Protein AF-A0A1J5DGA4-F1 (afdb_monomer_lite)

Secondary structure (DSSP, 8-state):
------SSSSEEEE-TTEEEEEETTEEEEEETTT--EEEE-HHHHHHHHHTTS-EEHHHHHHHHTTTS-HHHHHHHHHHHHHTTSEE-TTS-GGGGGGGSEEEE-TT-EEE--SSS--EEEEE-TTTSSEEEEEEPPHHHHHHHHH--SSS-HHHHHHHHHTSTT--SS-HHHHHHHHHHHHHSTTT--EEEESS-GGGGTT-TTTS-HHHH----SEE-HHHHHSSPPPPP--TEEEEEEPPHHHHHHHHHS-SHHHHTSS--GGGTT--HHHHHHHHHHHHSPPPSSEEEEEES-TTSHHHHHHHHHHHHH-HHHHTTEEEEEEESSHHHHHHHHHHTTT-TTEEEEES-GGGHHHH--S-EEEEEEES-GGGS--EEEEEEPP---------------------PPPEEEESTTHHHHHHHHT---TT--SEEEE-HHHHHHHHHHHHHEEEEEEEEEEEEEESSSPPPEEEETTEEEE-EEHHHHHHHHHHTT-EEEEEEHHHHTT--TT-EEEE--HHHHHHHHHHHHHTT----SS--BHHHHHHHHHHTTPPTTSEES-EEEETTT-BBTB-GGGEEEEEEEPPP----

pLDDT: mean 89.4, std 13.35, range [31.81, 98.62]

Radius of gyration: 29.41 Å; chains: 1; bounding box: 66×90×78 Å

Sequence (596 aa):
MTESNAPFDGLLIRSPNIDYFRDGDDFYVYHNLFGYILKMSEDLVEFIEYFKEPRAAMETMEALDGRFSDDMIGEFANVLALQSCLLDPERKEESRMLLMTPVRARWLVVHEPAEGPVTIYTLDHATKSHIRVVELSAWDSQLWRWIDGETKVEDLIEKMRGVEGSPTSGVEDLVLVSLSRLIHCDMQVLKLSTKPASTFKHRRHGTPPYLISSMPYEKITASIRGAATPSVSFAGMQLVPIDDELLARDGAENRFGTLFSKPHSALGGETYGGALLNWIDAKQALPQPLRILEVGGGPGDMANAFLNKLKESRPELYAQTTYTLFASSELDGDWQKAKLSGHPCASFMVGDPMKLRAVLEGEFDLVLCNEFAADLDAAMVRKLSPEIEEEDEDEEGGESSTNGKQKGRDTFIGEGDSVHVIFKYALPLEDSPSEFYLNIGAIRLLEQIDKVLSPDGQAVLIEFGEMFHYPVRTVEDGGVSFSLHFGHLAHVAKRLKLTSEFDYLMEALGMQRDTKMLATTRSQYKALRHFFAAQGGVLERRAYTQEEFEGLLTQLGLGDGELQDIAYEPLEDRALGLVTHSMKVLRLSRKEAVEL

Foldseek 3Di:
DDPPPQLDDDWKAFDPQWFWFDDPQWIWIAGLQFLDIDIDHPVLVVLLVVRNDIDGRVRSCVVCPPVDDSNVNSVSQVVCVVVRRMDRPVDDSLVVQQLWAKDFALFWWWFQDPDAWIWIWFQQLAVSFWIKIATDDPLLRVLVVVRPQADGLNRSLVVSCPDPPRDPDCSSVVSSVSSSLCCGLRHNRIGIDSHRPVVQPPPPPRDDPSRHDNDSGGGCRCVSPVDDDDHHDHPRIDIGGHDPVVVVVLQLQPFPQNQQLAQDVLLVRAGPLLLVLVLVCVVPNADPQAEEEEEACRLCSSVLSNLVNCCVVPVNNLVNYAYEYEHQDPVSQVSNCVSCVVRPSYHYHYDDLLCCVVPDDAAGQEYEYGACLQVADKKKKAWDDPPPPPPPPDDDDDDDDDDDPPVPDTDMDMPDCVVVLCVVLVFDCPVPDRMAIDSVRSLSSLVSNLVRHDAFGKYKHKHFADCPDTWDWDQDPPGIGTGDNVVRSCSSLVVSVKHKDKDFSSVSSVGPQQFWWFEHASRSVVRVQVVQVVLVHGDDNHIDTPVRVVVSCVVSVHDDCSTPSTDIGGVCCGGYNDNRRSMMMMMITHHPPPPD

Structure (mmCIF, N/CA/C/O backbone):
data_AF-A0A1J5DGA4-F1
#
_entry.id   AF-A0A1J5DGA4-F1
#
loop_
_atom_site.group_PDB
_atom_site.id
_atom_site.type_symbol
_atom_site.label_atom_id
_atom_site.label_alt_id
_atom_site.label_comp_id
_atom_site.label_asym_id
_atom_site.label_entity_id
_atom_site.label_seq_id
_atom_site.pdbx_PDB_ins_code
_atom_site.Cartn_x
_atom_site.Cartn_y
_atom_site.Cartn_z
_atom_site.occupancy
_atom_site.B_iso_or_equiv
_atom_site.auth_seq_id
_atom_site.auth_comp_id
_atom_site.auth_asym_id
_atom_site.auth_atom_id
_atom_site.pdbx_PDB_model_num
ATOM 1 N N . MET A 1 1 ? 25.662 -47.983 -26.556 1.00 36.69 1 MET A N 1
ATOM 2 C CA . MET A 1 1 ? 26.200 -46.613 -26.506 1.00 36.69 1 MET A CA 1
ATOM 3 C C . MET A 1 1 ? 25.146 -45.736 -27.138 1.00 36.69 1 MET A C 1
ATOM 5 O O . MET A 1 1 ? 25.110 -45.594 -28.350 1.00 36.69 1 MET A O 1
ATOM 9 N N . THR A 1 2 ? 24.178 -45.361 -26.315 1.00 34.84 2 THR A N 1
ATOM 10 C CA . THR A 1 2 ? 23.088 -44.443 -26.636 1.00 34.84 2 THR A CA 1
ATOM 11 C C . THR A 1 2 ? 23.675 -43.048 -26.807 1.00 34.84 2 THR A C 1
ATOM 13 O O . THR A 1 2 ? 24.580 -42.683 -26.057 1.00 34.84 2 THR A O 1
ATOM 16 N N . GLU A 1 3 ? 23.217 -42.316 -27.822 1.00 39.75 3 GLU A N 1
ATOM 17 C CA . GLU A 1 3 ? 23.523 -40.896 -27.995 1.00 39.75 3 GLU A CA 1
ATOM 18 C C . GLU A 1 3 ? 23.261 -40.173 -26.669 1.00 39.75 3 GLU A C 1
ATOM 20 O O . GLU A 1 3 ? 22.200 -40.326 -26.065 1.00 39.75 3 GLU A O 1
ATOM 25 N N . SER A 1 4 ? 24.284 -39.475 -26.179 1.00 45.91 4 SER A N 1
ATOM 26 C CA . SER A 1 4 ? 24.181 -38.583 -25.031 1.00 45.91 4 SER A CA 1
ATOM 27 C C . SER A 1 4 ? 23.163 -37.499 -25.382 1.00 45.91 4 SER A C 1
ATOM 29 O O . SER A 1 4 ? 23.424 -36.691 -26.274 1.00 45.91 4 SER A O 1
ATOM 31 N N . ASN A 1 5 ? 21.996 -37.502 -24.732 1.00 58.00 5 ASN A N 1
ATOM 32 C CA . ASN A 1 5 ? 21.083 -36.364 -24.778 1.00 58.00 5 ASN A CA 1
ATOM 33 C C . ASN A 1 5 ? 21.714 -35.259 -23.934 1.00 58.00 5 ASN A C 1
ATOM 35 O O . ASN A 1 5 ? 21.484 -35.184 -22.730 1.00 58.00 5 ASN A O 1
ATOM 39 N N . ALA A 1 6 ? 22.554 -34.439 -24.561 1.00 64.56 6 ALA A N 1
ATOM 40 C CA . ALA A 1 6 ? 23.059 -33.241 -23.920 1.00 64.56 6 ALA A CA 1
ATOM 41 C C . ALA A 1 6 ? 21.862 -32.380 -23.456 1.00 64.56 6 ALA A C 1
ATOM 43 O O . ALA A 1 6 ? 20.916 -32.200 -24.227 1.00 64.56 6 ALA A O 1
ATOM 44 N N . PRO A 1 7 ? 21.876 -31.845 -22.223 1.00 77.06 7 PRO A N 1
ATOM 45 C CA . PRO A 1 7 ? 20.749 -31.095 -21.662 1.00 77.06 7 PRO A CA 1
ATOM 46 C C . PRO A 1 7 ? 20.402 -29.810 -22.435 1.00 77.06 7 PRO A C 1
ATOM 48 O O . PRO A 1 7 ? 19.300 -29.278 -22.287 1.00 77.06 7 PRO A O 1
ATOM 51 N N . PHE A 1 8 ? 21.333 -29.308 -23.252 1.00 82.94 8 PHE A N 1
ATOM 52 C CA . PHE A 1 8 ? 21.149 -28.199 -24.185 1.00 82.94 8 PHE A CA 1
ATOM 53 C C . PHE A 1 8 ? 22.201 -28.250 -25.306 1.00 82.94 8 PHE A C 1
ATOM 55 O O . PHE A 1 8 ? 23.287 -28.807 -25.131 1.00 82.94 8 PHE A O 1
ATOM 62 N N . ASP A 1 9 ? 21.888 -27.640 -26.451 1.00 83.12 9 ASP A N 1
ATOM 63 C CA . ASP A 1 9 ? 22.776 -27.591 -27.616 1.00 83.12 9 ASP A CA 1
ATOM 64 C C . ASP A 1 9 ? 23.679 -26.346 -27.600 1.00 83.12 9 ASP A C 1
ATOM 66 O O . ASP A 1 9 ? 23.226 -25.232 -27.335 1.00 83.12 9 ASP A O 1
ATOM 70 N N . GLY A 1 10 ? 24.951 -26.519 -27.973 1.00 89.75 10 GLY A N 1
ATOM 71 C CA . GLY A 1 10 ? 25.898 -25.418 -28.179 1.00 89.75 10 GLY A CA 1
ATOM 72 C C . GLY A 1 10 ? 26.575 -24.897 -26.906 1.00 89.75 10 GLY A C 1
ATOM 73 O O . GLY A 1 10 ? 26.762 -25.628 -25.932 1.00 89.75 10 GLY A O 1
ATOM 74 N N . LEU A 1 11 ? 27.014 -23.635 -26.960 1.00 95.31 11 LEU A N 1
ATOM 75 C CA . LEU A 1 11 ? 27.601 -22.916 -25.829 1.00 95.31 11 LEU A CA 1
ATOM 76 C C . LEU A 1 11 ? 26.577 -21.949 -25.244 1.00 95.31 11 LEU A C 1
ATOM 78 O O . LEU A 1 11 ? 25.858 -21.288 -25.990 1.00 95.31 11 LEU A O 1
ATOM 82 N N . LEU A 1 12 ? 26.574 -21.814 -23.922 1.00 96.50 12 LEU A N 1
ATOM 83 C CA . LEU A 1 12 ? 25.820 -20.784 -23.217 1.00 96.50 12 LEU A CA 1
ATOM 84 C C . LEU A 1 12 ? 26.763 -19.859 -22.452 1.00 96.50 12 LEU A C 1
ATOM 86 O O . LEU A 1 12 ? 27.784 -20.298 -21.932 1.00 96.50 12 LEU A O 1
ATOM 90 N N . ILE A 1 13 ? 26.406 -18.582 -22.365 1.00 97.50 13 ILE A N 1
ATOM 91 C CA . ILE A 1 13 ? 27.078 -17.568 -21.547 1.00 97.50 13 ILE A CA 1
ATOM 92 C C . ILE A 1 13 ? 26.037 -16.764 -20.765 1.00 97.50 13 ILE A C 1
ATOM 94 O O . ILE A 1 13 ? 24.934 -16.512 -21.246 1.00 97.50 13 ILE A O 1
ATOM 98 N N . ARG A 1 14 ? 26.376 -16.339 -19.553 1.00 96.50 14 ARG A N 1
ATOM 99 C CA . ARG A 1 14 ? 25.560 -15.447 -18.733 1.00 96.50 14 ARG A CA 1
ATOM 100 C C . ARG A 1 14 ? 25.375 -14.106 -19.436 1.00 96.50 14 ARG A C 1
ATOM 102 O O . ARG A 1 14 ? 26.349 -13.486 -19.862 1.00 96.50 14 ARG A O 1
ATOM 109 N N . SER A 1 15 ? 24.140 -13.609 -19.461 1.00 96.00 15 SER A N 1
ATOM 110 C CA . SER A 1 15 ? 23.861 -12.256 -19.945 1.00 96.00 15 SER A CA 1
ATOM 111 C C . SER A 1 15 ? 24.625 -11.206 -19.124 1.00 96.00 15 SER A C 1
ATOM 113 O O . SER A 1 15 ? 24.574 -11.227 -17.885 1.00 96.00 15 SER A O 1
ATOM 115 N N . PRO A 1 16 ? 25.322 -10.251 -19.770 1.00 93.44 16 PRO A N 1
ATOM 116 C CA . PRO A 1 16 ? 25.970 -9.147 -19.069 1.00 93.44 16 PRO A CA 1
ATOM 117 C C . PRO A 1 16 ? 24.950 -8.149 -18.497 1.00 93.44 16 PRO A C 1
ATOM 119 O O . PRO A 1 16 ? 25.310 -7.344 -17.641 1.00 93.44 16 PRO A O 1
ATOM 122 N N . ASN A 1 17 ? 23.688 -8.226 -18.926 1.00 95.06 17 ASN A N 1
ATOM 123 C CA . ASN A 1 17 ? 22.627 -7.273 -18.621 1.00 95.06 17 ASN A CA 1
ATOM 124 C C . ASN A 1 17 ? 21.736 -7.696 -17.447 1.00 95.06 17 ASN A C 1
ATOM 126 O O . ASN A 1 17 ? 20.624 -7.187 -17.319 1.00 95.06 17 ASN A O 1
ATOM 130 N N . ILE A 1 18 ? 22.191 -8.606 -16.586 1.00 95.50 18 ILE A N 1
ATOM 131 C CA . ILE A 1 18 ? 21.435 -9.008 -15.395 1.00 95.50 18 ILE A CA 1
ATOM 132 C C . ILE A 1 18 ? 22.083 -8.490 -14.112 1.00 95.50 18 ILE A C 1
ATOM 134 O O . ILE A 1 18 ? 23.308 -8.507 -13.980 1.00 95.50 18 ILE A O 1
ATOM 138 N N . ASP A 1 19 ? 21.263 -8.090 -13.149 1.00 95.81 19 ASP A N 1
ATOM 139 C CA . ASP A 1 19 ? 21.658 -7.678 -11.803 1.00 95.81 19 ASP A CA 1
ATOM 140 C C . ASP A 1 19 ? 20.971 -8.563 -10.755 1.00 95.81 19 ASP A C 1
ATOM 142 O O . ASP A 1 19 ? 19.850 -9.028 -10.958 1.00 95.81 19 ASP A O 1
ATOM 146 N N . TYR A 1 20 ? 21.638 -8.767 -9.622 1.00 95.88 20 TYR A N 1
ATOM 147 C CA . TYR A 1 20 ? 21.142 -9.549 -8.490 1.00 95.88 20 TYR A CA 1
ATOM 148 C C . TYR A 1 20 ? 20.689 -8.683 -7.328 1.00 95.88 20 TYR A C 1
ATOM 150 O O . TYR A 1 20 ? 21.340 -7.684 -6.987 1.00 95.88 20 TYR A O 1
ATOM 158 N N . PHE A 1 21 ? 19.620 -9.143 -6.686 1.00 94.50 21 PHE A N 1
ATOM 159 C CA . PHE A 1 21 ? 18.972 -8.502 -5.556 1.00 94.50 21 PHE A CA 1
ATOM 160 C C . PHE A 1 21 ? 18.593 -9.519 -4.480 1.00 94.50 21 PHE A C 1
ATOM 162 O O . PHE A 1 21 ? 18.484 -10.712 -4.766 1.00 94.50 21 PHE A O 1
ATOM 169 N N . ARG A 1 22 ? 18.378 -9.038 -3.253 1.00 91.69 22 ARG A N 1
ATOM 170 C CA . ARG A 1 22 ? 18.006 -9.856 -2.096 1.00 91.69 22 ARG A CA 1
ATOM 171 C C . ARG A 1 22 ? 16.872 -9.230 -1.291 1.00 91.69 22 ARG A C 1
ATOM 173 O O . ARG A 1 22 ? 16.877 -8.020 -1.055 1.00 91.69 22 ARG A O 1
ATOM 180 N N . ASP A 1 23 ? 15.947 -10.073 -0.843 1.00 86.81 23 ASP A N 1
ATOM 181 C CA . ASP A 1 23 ? 14.895 -9.739 0.122 1.00 86.81 23 ASP A CA 1
ATOM 182 C C . ASP A 1 23 ? 14.773 -10.866 1.156 1.00 86.81 23 ASP A C 1
ATOM 184 O O . ASP A 1 23 ? 14.297 -11.957 0.846 1.00 86.81 23 ASP A O 1
ATOM 188 N N . GLY A 1 24 ? 15.262 -10.631 2.376 1.00 84.44 24 GLY A N 1
ATOM 189 C CA . GLY A 1 24 ? 15.427 -11.700 3.364 1.00 84.44 24 GLY A CA 1
ATOM 190 C C . GLY A 1 24 ? 16.350 -12.807 2.841 1.00 84.44 24 GLY A C 1
ATOM 191 O O . GLY A 1 24 ? 17.480 -12.523 2.440 1.00 84.44 24 GLY A O 1
ATOM 192 N N . ASP A 1 25 ? 15.845 -14.040 2.827 1.00 82.62 25 ASP A N 1
ATOM 193 C CA . ASP A 1 25 ? 16.558 -15.229 2.335 1.00 82.62 25 ASP A CA 1
ATOM 194 C C . ASP A 1 25 ? 16.325 -15.492 0.833 1.00 82.62 25 ASP A C 1
ATOM 196 O O . ASP A 1 25 ? 16.905 -16.411 0.256 1.00 82.62 25 ASP A O 1
ATOM 200 N N . ASP A 1 26 ? 15.477 -14.691 0.180 1.00 88.50 26 ASP A N 1
ATOM 201 C CA . ASP A 1 26 ? 15.159 -14.847 -1.235 1.00 88.50 26 ASP A CA 1
ATOM 202 C C . ASP A 1 26 ? 16.122 -14.051 -2.126 1.00 88.50 26 ASP A C 1
ATOM 204 O O . ASP A 1 26 ? 16.415 -12.874 -1.875 1.00 88.50 26 ASP A O 1
ATOM 208 N N . PHE A 1 27 ? 16.537 -14.666 -3.235 1.00 94.69 27 PHE A N 1
ATOM 209 C CA . PHE A 1 27 ? 17.352 -14.031 -4.265 1.00 94.69 27 PHE A CA 1
ATOM 210 C C . PHE A 1 27 ? 16.514 -13.704 -5.497 1.00 94.69 27 PHE A C 1
ATOM 212 O O . PHE A 1 27 ? 15.590 -14.429 -5.875 1.00 94.69 27 PHE A O 1
ATOM 219 N N . TYR A 1 28 ? 16.861 -12.601 -6.153 1.00 95.44 28 TYR A N 1
ATOM 220 C CA . TYR A 1 28 ? 16.183 -12.141 -7.355 1.00 95.44 28 TYR A CA 1
ATOM 221 C C . TYR A 1 28 ? 17.182 -11.759 -8.437 1.00 95.44 28 TYR A C 1
ATOM 223 O O . TYR A 1 28 ? 18.214 -11.145 -8.163 1.00 95.44 28 TYR A O 1
ATOM 231 N N . VAL A 1 29 ? 16.828 -12.061 -9.683 1.00 95.69 29 VAL A N 1
ATOM 232 C CA . VAL A 1 29 ? 17.508 -11.558 -10.878 1.00 95.69 29 VAL A CA 1
ATOM 233 C C . VAL A 1 29 ? 16.618 -10.545 -11.577 1.00 95.69 29 VAL A C 1
ATOM 235 O O . VAL A 1 29 ? 15.446 -10.822 -11.843 1.00 95.69 29 VAL A O 1
ATOM 238 N N . TYR A 1 30 ? 17.200 -9.396 -11.913 1.00 95.94 30 TYR A N 1
ATOM 239 C CA . TYR A 1 30 ? 16.606 -8.396 -12.789 1.00 95.94 30 TYR A CA 1
ATOM 240 C C . TYR A 1 30 ? 17.324 -8.352 -14.123 1.00 95.94 30 TYR A C 1
ATOM 242 O O . TYR A 1 30 ? 18.551 -8.290 -14.158 1.00 95.94 30 TYR A O 1
ATOM 250 N N . HIS A 1 31 ? 16.568 -8.301 -15.212 1.00 96.31 31 HIS A N 1
ATOM 251 C CA . HIS A 1 31 ? 17.134 -8.185 -16.547 1.00 96.31 31 HIS A CA 1
ATOM 252 C C . HIS A 1 31 ? 17.017 -6.757 -17.103 1.00 96.31 31 HIS A C 1
ATOM 254 O O . HIS A 1 31 ? 15.933 -6.328 -17.487 1.00 96.31 31 HIS A O 1
ATOM 260 N N . ASN A 1 32 ? 18.130 -6.042 -17.258 1.00 95.25 32 ASN A N 1
ATOM 261 C CA . ASN A 1 32 ? 18.170 -4.616 -17.612 1.00 95.25 32 ASN A CA 1
ATOM 262 C C . ASN A 1 32 ? 17.709 -4.270 -19.039 1.00 95.25 32 ASN A C 1
ATOM 264 O O . ASN A 1 32 ? 17.375 -3.119 -19.297 1.00 95.25 32 ASN A O 1
ATOM 268 N N . LEU A 1 33 ? 17.650 -5.244 -19.956 1.00 95.62 33 LEU A N 1
ATOM 269 C CA . LEU A 1 33 ? 17.066 -5.057 -21.297 1.00 95.62 33 LEU A CA 1
ATOM 270 C C . LEU A 1 33 ? 15.574 -5.401 -21.420 1.00 95.62 33 LEU A C 1
ATOM 272 O O . LEU A 1 33 ? 14.924 -4.910 -22.337 1.00 95.62 33 LEU A O 1
ATOM 276 N N . PHE A 1 34 ? 15.019 -6.236 -20.536 1.00 95.75 34 PHE A N 1
ATOM 277 C CA . PHE A 1 34 ? 13.638 -6.738 -20.672 1.00 95.75 34 PHE A CA 1
ATOM 278 C C . PHE A 1 34 ? 12.738 -6.370 -19.485 1.00 95.75 34 PHE A C 1
ATOM 280 O O . PHE A 1 34 ? 11.514 -6.355 -19.609 1.00 95.75 34 PHE A O 1
ATOM 287 N N . GLY A 1 35 ? 13.321 -6.057 -18.329 1.00 95.12 35 GLY A N 1
ATOM 288 C CA . GLY A 1 35 ? 12.609 -5.776 -17.085 1.00 95.12 35 GLY A CA 1
ATOM 289 C C . GLY A 1 35 ? 12.058 -7.024 -16.391 1.00 95.12 35 GLY A C 1
ATOM 290 O O . GLY A 1 35 ? 11.171 -6.908 -15.537 1.00 95.12 35 GLY A O 1
ATOM 291 N N . TYR A 1 36 ? 12.543 -8.213 -16.770 1.00 95.12 36 TYR A N 1
ATOM 292 C CA . TYR A 1 36 ? 12.196 -9.473 -16.115 1.00 95.12 36 TYR A CA 1
ATOM 293 C C . TYR A 1 36 ? 12.676 -9.479 -14.670 1.00 95.12 36 TYR A C 1
ATOM 295 O O . TYR A 1 36 ? 13.758 -8.981 -14.372 1.00 95.12 36 TYR A O 1
ATOM 303 N N . ILE A 1 37 ? 11.853 -10.064 -13.801 1.00 94.12 37 ILE A N 1
ATOM 304 C CA . ILE A 1 37 ? 12.154 -10.304 -12.393 1.00 94.12 37 ILE A CA 1
ATOM 305 C C . ILE A 1 37 ? 11.944 -11.790 -12.153 1.00 94.12 37 ILE A C 1
ATOM 307 O O . ILE A 1 37 ? 10.843 -12.299 -12.372 1.00 94.12 37 ILE A O 1
ATOM 311 N N . LEU A 1 38 ? 12.993 -12.469 -11.708 1.00 93.50 38 LEU A N 1
ATOM 312 C CA . LEU A 1 38 ? 12.967 -13.895 -11.413 1.00 93.50 38 LEU A CA 1
ATOM 313 C C . LEU A 1 38 ? 13.369 -14.092 -9.959 1.00 93.50 38 LEU A C 1
ATOM 315 O O . LEU A 1 38 ? 14.481 -13.731 -9.589 1.00 93.50 38 LEU A O 1
ATOM 319 N N . LYS A 1 39 ? 12.471 -14.661 -9.154 1.00 93.06 39 LYS A N 1
ATOM 320 C CA . LYS A 1 39 ? 12.792 -15.149 -7.811 1.00 93.06 39 LYS A CA 1
ATOM 321 C C . LYS A 1 39 ? 13.486 -16.507 -7.934 1.00 93.06 39 LYS A C 1
ATOM 323 O O . LYS A 1 39 ? 13.011 -17.353 -8.691 1.00 93.06 39 LYS A O 1
ATOM 328 N N . MET A 1 40 ? 14.574 -16.716 -7.204 1.00 92.62 40 MET A N 1
ATOM 329 C CA . MET A 1 40 ? 15.353 -17.955 -7.227 1.00 92.62 40 MET A CA 1
ATOM 330 C C . MET A 1 40 ? 16.094 -18.199 -5.906 1.00 92.62 40 MET A C 1
ATOM 332 O O . MET A 1 40 ? 16.137 -17.326 -5.041 1.00 92.62 40 MET A O 1
ATOM 336 N N . SER A 1 41 ? 16.652 -19.400 -5.750 1.00 91.69 41 SER A N 1
ATOM 337 C CA . SER A 1 41 ? 17.542 -19.752 -4.641 1.00 91.69 41 SER A CA 1
ATOM 338 C C . SER A 1 41 ? 18.974 -19.269 -4.890 1.00 91.69 41 SER A C 1
ATOM 340 O O . SER A 1 41 ? 19.356 -18.974 -6.025 1.00 91.69 41 SER A O 1
ATOM 342 N N . GLU A 1 42 ? 19.785 -19.239 -3.832 1.00 93.31 42 GLU A N 1
ATOM 343 C CA . GLU A 1 42 ? 21.219 -18.933 -3.917 1.00 93.31 42 GLU A CA 1
ATOM 344 C C . GLU A 1 42 ? 21.962 -19.899 -4.856 1.00 93.31 42 GLU A C 1
ATOM 346 O O . GLU A 1 42 ? 22.724 -19.460 -5.714 1.00 93.31 42 GLU A O 1
ATOM 351 N N . ASP A 1 43 ? 21.660 -21.201 -4.799 1.00 92.50 43 ASP A N 1
ATOM 352 C CA . ASP A 1 43 ? 22.283 -22.193 -5.687 1.00 92.50 43 ASP A CA 1
ATOM 353 C C . ASP A 1 43 ? 22.021 -21.908 -7.180 1.00 92.50 43 ASP A C 1
ATOM 355 O O . ASP A 1 43 ? 22.870 -22.180 -8.030 1.00 92.50 43 ASP A O 1
ATOM 359 N N . LEU A 1 44 ? 20.868 -21.319 -7.526 1.00 94.25 44 LEU A N 1
ATOM 360 C CA . LEU A 1 44 ? 20.575 -20.899 -8.901 1.00 94.25 44 LEU A CA 1
ATOM 361 C C . LEU A 1 44 ? 21.332 -19.628 -9.305 1.00 94.25 44 LEU A C 1
ATOM 363 O O . LEU A 1 44 ? 21.682 -19.474 -10.475 1.00 94.25 44 LEU A O 1
ATOM 367 N N . VAL A 1 45 ? 21.633 -18.736 -8.358 1.00 95.25 45 VAL A N 1
ATOM 368 C CA . VAL A 1 45 ? 22.540 -17.604 -8.601 1.00 95.25 45 VAL A CA 1
ATOM 369 C C . VAL A 1 45 ? 23.941 -18.121 -8.928 1.00 95.25 45 VAL A C 1
ATOM 371 O O . VAL A 1 45 ? 24.543 -17.685 -9.911 1.00 95.25 45 VAL A O 1
ATOM 374 N N . GLU A 1 46 ? 24.440 -19.093 -8.162 1.00 93.94 46 GLU A N 1
ATOM 375 C CA . GLU A 1 46 ? 25.728 -19.735 -8.440 1.00 93.94 46 GLU A CA 1
ATOM 376 C C . GLU A 1 46 ? 25.733 -20.463 -9.790 1.00 93.94 46 GLU A C 1
ATOM 378 O O . GLU A 1 46 ? 26.698 -20.342 -10.549 1.00 93.94 46 GLU A O 1
ATOM 383 N N . PHE A 1 47 ? 24.637 -21.156 -10.124 1.00 95.75 47 PHE A N 1
ATOM 384 C CA . PHE A 1 47 ? 24.454 -21.794 -11.428 1.00 95.75 47 PHE A CA 1
ATOM 385 C C . PHE A 1 47 ? 24.594 -20.780 -12.569 1.00 95.75 47 PHE A C 1
ATOM 387 O O . PHE A 1 47 ? 25.330 -21.027 -13.518 1.00 95.75 47 PHE A O 1
ATOM 394 N N . ILE A 1 48 ? 23.945 -19.613 -12.481 1.00 96.75 48 ILE A N 1
ATOM 395 C CA . ILE A 1 48 ? 24.051 -18.564 -13.506 1.00 96.75 48 ILE A CA 1
ATOM 396 C C . ILE A 1 48 ? 25.486 -18.017 -13.598 1.00 96.75 48 ILE A C 1
ATOM 398 O O . ILE A 1 48 ? 26.003 -17.822 -14.701 1.00 96.75 48 ILE A O 1
ATOM 402 N N . GLU A 1 49 ? 26.157 -17.771 -12.469 1.00 95.94 49 GLU A N 1
ATOM 403 C CA . GLU A 1 49 ? 27.530 -17.242 -12.461 1.00 95.94 49 GLU A CA 1
ATOM 404 C C . GLU A 1 49 ? 28.587 -18.250 -12.939 1.00 95.94 49 GLU A C 1
ATOM 406 O O . GLU A 1 49 ? 29.650 -17.837 -13.415 1.00 95.94 49 GLU A O 1
ATOM 411 N N . TYR A 1 50 ? 28.297 -19.555 -12.922 1.00 95.88 50 TYR A N 1
ATOM 412 C CA . TYR A 1 50 ? 29.144 -20.563 -13.571 1.00 95.88 50 TYR A CA 1
ATOM 413 C C . TYR A 1 50 ? 29.318 -20.290 -15.080 1.00 95.88 50 TYR A C 1
ATOM 415 O O . TYR A 1 50 ? 30.406 -20.480 -15.635 1.00 95.88 50 TYR A O 1
ATOM 423 N N . PHE A 1 51 ? 28.287 -19.731 -15.724 1.00 96.75 51 PHE A N 1
ATOM 424 C CA . PHE A 1 51 ? 28.295 -19.320 -17.131 1.00 96.75 51 PHE A CA 1
ATOM 425 C C . PHE A 1 51 ? 28.887 -17.919 -17.366 1.00 96.75 51 PHE A C 1
ATOM 427 O O . PHE A 1 51 ? 28.669 -17.328 -18.420 1.00 96.75 51 PHE A O 1
ATOM 434 N N . LYS A 1 52 ? 29.664 -17.342 -16.436 1.00 94.75 52 LYS A N 1
ATOM 435 C CA . LYS A 1 52 ? 30.385 -16.069 -16.686 1.00 94.75 52 LYS A CA 1
ATOM 436 C C . LYS A 1 52 ? 31.311 -16.112 -17.917 1.00 94.75 52 LYS A C 1
ATOM 438 O O . LYS A 1 52 ? 31.665 -15.068 -18.455 1.00 94.75 52 LYS A O 1
ATOM 443 N N . GLU A 1 53 ? 31.695 -17.314 -18.336 1.00 95.31 53 GLU A N 1
ATOM 444 C CA . GLU A 1 53 ? 32.377 -17.632 -19.590 1.00 95.31 53 GLU A CA 1
ATOM 445 C C . GLU A 1 53 ? 31.507 -18.614 -20.392 1.00 95.31 53 GLU A C 1
ATOM 447 O O . GLU A 1 53 ? 30.693 -19.312 -19.784 1.00 95.31 53 GLU A O 1
ATOM 452 N N . PRO A 1 54 ? 31.665 -18.710 -21.726 1.00 96.94 54 PRO A N 1
ATOM 453 C CA . PRO A 1 54 ? 30.952 -19.704 -22.522 1.00 96.94 54 PRO A CA 1
ATOM 454 C C . PRO A 1 54 ? 31.211 -21.139 -22.032 1.00 96.94 54 PRO A C 1
ATOM 456 O O . PRO A 1 54 ? 32.368 -21.544 -21.918 1.00 96.94 54 PRO A O 1
ATOM 459 N N . ARG A 1 55 ? 30.147 -21.911 -21.779 1.00 96.38 55 ARG A N 1
ATOM 460 C CA . ARG A 1 55 ? 30.205 -23.316 -21.330 1.00 96.38 55 ARG A CA 1
ATOM 461 C C . ARG A 1 55 ? 29.352 -24.219 -22.210 1.00 96.38 55 ARG A C 1
ATOM 463 O O . ARG A 1 55 ? 28.287 -23.808 -22.670 1.00 96.38 55 ARG A O 1
ATOM 470 N N . ALA A 1 56 ? 29.813 -25.450 -22.409 1.00 94.50 56 ALA A N 1
ATOM 471 C CA . ALA A 1 56 ? 29.061 -26.502 -23.090 1.00 94.50 56 ALA A CA 1
ATOM 472 C C . ALA A 1 56 ? 28.315 -27.390 -22.084 1.00 94.50 56 ALA A C 1
ATOM 474 O O . ALA A 1 56 ? 28.758 -27.563 -20.952 1.00 94.50 56 ALA A O 1
ATOM 475 N N . ALA A 1 57 ? 27.238 -28.033 -22.532 1.00 89.12 57 ALA A N 1
ATOM 476 C CA . ALA A 1 57 ? 26.391 -28.885 -21.698 1.00 89.12 57 ALA A CA 1
ATOM 477 C C . ALA A 1 57 ? 27.146 -29.974 -20.920 1.00 89.12 57 ALA A C 1
ATOM 479 O O . ALA A 1 57 ? 26.983 -30.082 -19.709 1.00 89.12 57 ALA A O 1
ATOM 480 N N . MET A 1 58 ? 28.018 -30.729 -21.594 1.00 88.38 58 MET A N 1
ATOM 481 C CA . MET A 1 58 ? 28.796 -31.798 -20.954 1.00 88.38 58 MET A CA 1
ATOM 482 C C . MET A 1 58 ? 29.735 -31.266 -19.863 1.00 88.38 58 MET A C 1
ATOM 484 O O . MET A 1 58 ? 29.852 -31.874 -18.806 1.00 88.38 58 MET A O 1
ATOM 488 N N . GLU A 1 59 ? 30.368 -30.112 -20.096 1.00 92.44 59 GLU A N 1
ATOM 489 C CA . GLU A 1 59 ? 31.255 -29.475 -19.115 1.00 92.44 59 GLU A CA 1
ATOM 490 C C . GLU A 1 59 ? 30.472 -29.022 -17.876 1.00 92.44 59 GLU A C 1
ATOM 492 O O . GLU A 1 59 ? 30.916 -29.220 -16.747 1.00 92.44 59 GLU A O 1
ATOM 497 N N . THR A 1 60 ? 29.281 -28.453 -18.084 1.00 91.06 60 THR A N 1
ATOM 498 C CA . THR A 1 60 ? 28.391 -28.039 -16.995 1.00 91.06 60 THR A CA 1
ATOM 499 C C . THR A 1 60 ? 27.942 -29.228 -16.148 1.00 91.06 60 THR A C 1
ATOM 501 O O . THR A 1 60 ? 27.958 -29.123 -14.923 1.00 91.06 60 THR A O 1
ATOM 504 N N . MET A 1 61 ? 27.563 -30.347 -16.774 1.00 89.06 61 MET A N 1
ATOM 505 C CA . MET A 1 61 ? 27.156 -31.563 -16.058 1.00 89.06 61 MET A CA 1
ATOM 506 C C . MET A 1 61 ? 28.290 -32.099 -15.183 1.00 89.06 61 MET A C 1
ATOM 508 O O . MET A 1 61 ? 28.091 -32.336 -13.998 1.00 89.06 61 MET A O 1
ATOM 512 N N . GLU A 1 62 ? 29.499 -32.213 -15.740 1.00 90.44 62 GLU A N 1
ATOM 513 C CA . GLU A 1 62 ? 30.671 -32.687 -14.994 1.00 90.44 62 GLU A CA 1
ATOM 514 C C . GLU A 1 62 ? 31.029 -31.764 -13.819 1.00 90.44 62 GLU A C 1
ATOM 516 O O . GLU A 1 62 ? 31.409 -32.236 -12.749 1.00 90.44 62 GLU A O 1
ATOM 521 N N . ALA A 1 63 ? 30.912 -30.445 -13.993 1.00 89.38 63 ALA A N 1
ATOM 522 C CA . ALA A 1 63 ? 31.286 -29.475 -12.965 1.00 89.38 63 ALA A CA 1
ATOM 523 C C . ALA A 1 63 ? 30.258 -29.327 -11.833 1.00 89.38 63 ALA A C 1
ATOM 525 O O . ALA A 1 63 ? 30.620 -28.887 -10.739 1.00 89.38 63 ALA A O 1
ATOM 526 N N . LEU A 1 64 ? 28.989 -29.644 -12.097 1.00 90.25 64 LEU A N 1
ATOM 527 C CA . LEU A 1 64 ? 27.882 -29.499 -11.146 1.00 90.25 64 LEU A CA 1
ATOM 528 C C . LEU A 1 64 ? 27.351 -30.844 -10.629 1.00 90.25 64 LEU A C 1
ATOM 530 O O . LEU A 1 64 ? 26.335 -30.869 -9.924 1.00 90.25 64 LEU A O 1
ATOM 534 N N . ASP A 1 65 ? 28.056 -31.936 -10.934 1.00 86.56 65 ASP A N 1
ATOM 535 C CA . ASP A 1 65 ? 27.742 -33.278 -10.452 1.00 86.56 65 ASP A CA 1
ATOM 536 C C . ASP A 1 65 ? 27.627 -33.308 -8.918 1.00 86.56 65 ASP A C 1
ATOM 538 O O . ASP A 1 65 ? 28.389 -32.672 -8.182 1.00 86.56 65 ASP A O 1
ATOM 542 N N . GLY A 1 66 ? 26.611 -34.013 -8.427 1.00 84.25 66 GLY A N 1
ATOM 543 C CA . GLY A 1 66 ? 26.272 -34.091 -7.006 1.00 84.25 66 GLY A CA 1
ATOM 544 C C . GLY A 1 66 ? 25.600 -32.847 -6.402 1.00 84.25 66 GLY A C 1
ATOM 545 O O . GLY A 1 66 ? 25.095 -32.949 -5.284 1.00 84.25 66 GLY A O 1
ATOM 546 N N . ARG A 1 67 ? 25.541 -31.700 -7.102 1.00 87.75 67 ARG A N 1
ATOM 547 C CA . ARG A 1 67 ? 24.750 -30.520 -6.675 1.00 87.75 67 ARG A CA 1
ATOM 548 C C . ARG A 1 67 ? 23.364 -30.497 -7.312 1.00 87.75 67 ARG A C 1
ATOM 550 O O . ARG A 1 67 ? 22.385 -30.192 -6.638 1.00 87.75 67 ARG A O 1
ATOM 557 N N . PHE A 1 68 ? 23.282 -30.852 -8.592 1.00 89.25 68 PHE A N 1
ATOM 558 C CA . PHE A 1 68 ? 22.034 -30.976 -9.342 1.00 89.25 68 PHE A CA 1
ATOM 559 C C . PHE A 1 68 ? 22.025 -32.286 -10.134 1.00 89.25 68 PHE A C 1
ATOM 561 O O . PHE A 1 68 ? 23.081 -32.826 -10.449 1.00 89.25 68 PHE A O 1
ATOM 568 N N . SER A 1 69 ? 20.839 -32.802 -10.463 1.00 88.38 69 SER A N 1
ATOM 569 C CA . SER A 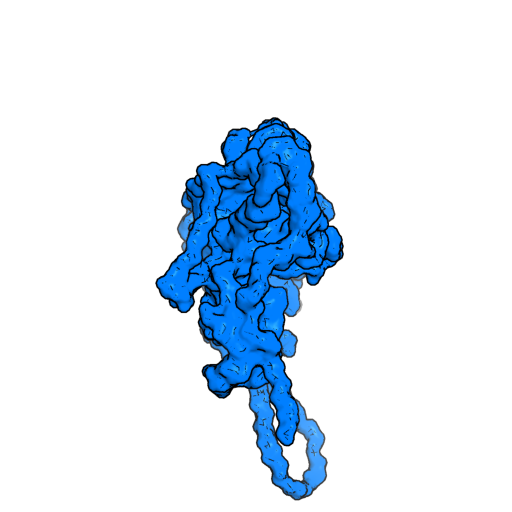1 69 ? 20.711 -33.897 -11.422 1.00 88.38 69 SER A CA 1
ATOM 570 C C . SER A 1 69 ? 20.830 -33.368 -12.850 1.00 88.38 69 SER A C 1
ATOM 572 O O . SER A 1 69 ? 20.510 -32.208 -13.119 1.00 88.38 69 SER A O 1
ATOM 574 N N . ASP A 1 70 ? 21.221 -34.240 -13.774 1.00 85.00 70 ASP A N 1
ATOM 575 C CA . ASP A 1 70 ? 21.336 -33.932 -15.204 1.00 85.00 70 ASP A CA 1
ATOM 576 C C . ASP A 1 70 ? 20.056 -33.304 -15.783 1.00 85.00 70 ASP A C 1
ATOM 578 O O . ASP A 1 70 ? 20.114 -32.298 -16.495 1.00 85.00 70 ASP A O 1
ATOM 582 N N . ASP A 1 71 ? 18.893 -33.847 -15.411 1.00 86.25 71 ASP A N 1
ATOM 583 C CA . ASP A 1 71 ? 17.589 -33.324 -15.829 1.00 86.25 71 ASP A CA 1
ATOM 584 C C . ASP A 1 71 ? 17.360 -31.896 -15.303 1.00 86.25 71 ASP A C 1
ATOM 586 O O . ASP A 1 71 ? 16.945 -31.016 -16.060 1.00 86.25 71 ASP A O 1
ATOM 590 N N . MET A 1 72 ? 17.703 -31.626 -14.034 1.00 89.12 72 MET A N 1
ATOM 591 C CA . MET A 1 72 ? 17.580 -30.285 -13.448 1.00 89.12 72 MET A CA 1
ATOM 592 C C . MET A 1 72 ? 18.491 -29.273 -14.151 1.00 89.12 72 MET A C 1
ATOM 594 O O . MET A 1 72 ? 18.068 -28.148 -14.410 1.00 89.12 72 MET A O 1
ATOM 598 N N . ILE A 1 73 ? 19.717 -29.665 -14.515 1.00 91.44 73 ILE A N 1
ATOM 599 C CA . ILE A 1 73 ? 20.649 -28.798 -15.254 1.00 91.44 73 ILE A CA 1
ATOM 600 C C . ILE A 1 73 ? 20.045 -28.384 -16.602 1.00 91.44 73 ILE A C 1
ATOM 602 O O . ILE A 1 73 ? 20.088 -27.201 -16.956 1.00 91.44 73 ILE A O 1
ATOM 606 N N . GLY A 1 74 ? 19.457 -29.329 -17.342 1.00 89.38 74 GLY A N 1
ATOM 607 C CA . GLY A 1 74 ? 18.792 -29.041 -18.614 1.00 89.38 74 GLY A CA 1
ATOM 608 C C . GLY A 1 74 ? 17.563 -28.157 -18.465 1.00 89.38 74 GLY A C 1
ATOM 609 O O . GLY A 1 74 ? 17.402 -27.191 -19.214 1.00 89.38 74 GLY A O 1
ATOM 610 N N . GLU A 1 75 ? 16.715 -28.424 -17.475 1.00 90.75 75 GLU A N 1
ATOM 611 C CA . GLU A 1 75 ? 15.551 -27.583 -17.195 1.00 90.75 75 GLU A CA 1
ATOM 612 C C . GLU A 1 75 ? 15.955 -26.150 -16.825 1.00 90.75 75 GLU A C 1
ATOM 614 O O . GLU A 1 75 ? 15.429 -25.195 -17.406 1.00 90.75 75 GLU A O 1
ATOM 619 N N . PHE A 1 76 ? 16.934 -25.977 -15.930 1.00 93.50 76 PHE A N 1
ATOM 620 C CA . PHE A 1 76 ? 17.430 -24.656 -15.545 1.00 93.50 76 PHE A CA 1
ATOM 621 C C . PHE A 1 76 ? 18.039 -23.911 -16.726 1.00 93.50 76 PHE A C 1
ATOM 623 O O . PHE A 1 76 ? 17.677 -22.756 -16.957 1.00 93.50 76 PHE A O 1
ATOM 630 N N . ALA A 1 77 ? 18.902 -24.557 -17.514 1.00 93.19 77 ALA A N 1
ATOM 631 C CA . ALA A 1 77 ? 19.504 -23.938 -18.690 1.00 93.19 77 ALA A CA 1
ATOM 632 C C . ALA A 1 77 ? 18.437 -23.461 -19.690 1.00 93.19 77 ALA A C 1
ATOM 634 O O . ALA A 1 77 ? 18.488 -22.321 -20.154 1.00 93.19 77 ALA A O 1
ATOM 635 N N . ASN A 1 78 ? 17.422 -24.288 -19.958 1.00 91.12 78 ASN A N 1
ATOM 636 C CA . ASN A 1 78 ? 16.333 -23.951 -20.873 1.00 91.12 78 ASN A CA 1
ATOM 637 C C . ASN A 1 78 ? 15.472 -22.787 -20.362 1.00 91.12 78 ASN A C 1
ATOM 639 O O . ASN A 1 78 ? 15.176 -21.855 -21.117 1.00 91.12 78 ASN A O 1
ATOM 643 N N . VAL A 1 79 ? 15.088 -22.800 -19.082 1.00 92.06 79 VAL A N 1
ATOM 644 C CA . VAL A 1 79 ? 14.304 -21.711 -18.476 1.00 92.06 79 VAL A CA 1
ATOM 645 C C . VAL A 1 79 ? 15.106 -20.409 -18.463 1.00 92.06 79 VAL A C 1
ATOM 647 O O . VAL A 1 79 ? 14.586 -19.362 -18.856 1.00 92.06 79 VAL A O 1
ATOM 650 N N . LEU A 1 80 ? 16.378 -20.458 -18.069 1.00 94.94 80 LEU A N 1
ATOM 651 C CA . LEU A 1 80 ? 17.247 -19.284 -18.019 1.00 94.94 80 LEU A CA 1
ATOM 652 C C . LEU A 1 80 ? 17.555 -18.735 -19.418 1.00 94.94 80 LEU A C 1
ATOM 654 O O . LEU A 1 80 ? 17.621 -17.518 -19.580 1.00 94.94 80 LEU A O 1
ATOM 658 N N . ALA A 1 81 ? 17.661 -19.585 -20.442 1.00 93.06 81 ALA A N 1
ATOM 659 C CA . ALA A 1 81 ? 17.784 -19.146 -21.832 1.00 93.06 81 ALA A CA 1
ATOM 660 C C . ALA A 1 81 ? 16.497 -18.479 -22.351 1.00 93.06 81 ALA A C 1
ATOM 662 O O . ALA A 1 81 ? 16.529 -17.423 -23.000 1.00 93.06 81 ALA A O 1
ATOM 663 N N . LEU A 1 82 ? 15.333 -19.043 -22.009 1.00 90.12 82 LEU A N 1
ATOM 664 C CA . LEU A 1 82 ? 14.036 -18.459 -22.351 1.00 90.12 82 LEU A CA 1
ATOM 665 C C . LEU A 1 82 ? 13.883 -17.052 -21.754 1.00 90.12 82 LEU A C 1
ATOM 667 O O . LEU A 1 82 ? 13.425 -16.144 -22.454 1.00 90.12 82 LEU A O 1
ATOM 671 N N . GLN A 1 83 ? 14.332 -16.865 -20.509 1.00 91.81 83 GLN A N 1
ATOM 672 C CA . GLN A 1 83 ? 14.317 -15.587 -19.785 1.00 91.81 83 GLN A CA 1
ATOM 673 C C . GLN A 1 83 ? 15.547 -14.697 -20.050 1.00 91.81 83 GLN A C 1
ATOM 675 O O . GLN A 1 83 ? 15.727 -13.685 -19.376 1.00 91.81 83 GLN A O 1
ATOM 680 N N . SER A 1 84 ? 16.382 -15.047 -21.034 1.00 93.88 84 SER A N 1
ATOM 681 C CA . SER A 1 84 ? 17.589 -14.301 -21.431 1.00 93.88 84 SER A CA 1
ATOM 682 C C . SER A 1 84 ? 18.680 -14.182 -20.354 1.00 93.88 84 SER A C 1
ATOM 684 O O . SER A 1 84 ? 19.631 -13.435 -20.531 1.00 93.88 84 SER A O 1
ATOM 686 N N . CYS A 1 85 ? 18.607 -14.924 -19.250 1.00 95.94 85 CYS A N 1
ATOM 687 C CA . CYS A 1 85 ? 19.686 -14.965 -18.258 1.00 95.94 85 CYS A CA 1
ATOM 688 C C . CYS A 1 85 ? 20.922 -15.708 -18.784 1.00 95.94 85 CYS A C 1
ATOM 690 O O . CYS A 1 85 ? 22.046 -15.346 -18.434 1.00 95.94 85 CYS A O 1
ATOM 692 N N . LEU A 1 86 ? 20.708 -16.714 -19.638 1.00 96.62 86 LEU A N 1
ATOM 693 C CA . LEU A 1 86 ? 21.742 -17.395 -20.415 1.00 96.62 86 LEU A CA 1
ATOM 694 C C . LEU A 1 86 ? 21.516 -17.146 -21.909 1.00 96.62 86 LEU A C 1
ATOM 696 O O . LEU A 1 86 ? 20.380 -17.076 -22.377 1.00 96.62 86 LEU A O 1
ATOM 700 N N . LEU A 1 87 ? 22.600 -16.996 -22.657 1.00 95.81 87 LEU A N 1
ATOM 701 C CA . LEU A 1 87 ? 22.599 -16.588 -24.056 1.00 95.81 87 LEU A CA 1
ATOM 702 C C . LEU A 1 87 ? 23.486 -17.511 -24.885 1.00 95.81 87 LEU A C 1
ATOM 704 O O . LEU A 1 87 ? 24.496 -18.011 -24.400 1.00 95.81 87 LEU A O 1
ATOM 708 N N . ASP A 1 88 ? 23.141 -17.652 -26.159 1.00 93.56 88 ASP A N 1
ATOM 709 C CA . ASP A 1 88 ? 24.054 -18.136 -27.192 1.00 93.56 88 ASP A CA 1
ATOM 710 C C . ASP A 1 88 ? 25.103 -17.034 -27.473 1.00 93.56 88 ASP A C 1
ATOM 712 O O . ASP A 1 88 ? 24.702 -15.930 -27.863 1.00 93.56 88 ASP A O 1
ATOM 716 N N . PRO A 1 89 ? 26.417 -17.284 -27.279 1.00 92.50 89 PRO A N 1
ATOM 717 C CA . PRO A 1 89 ? 27.474 -16.286 -27.458 1.00 92.50 89 PRO A CA 1
ATOM 718 C C . PRO A 1 89 ? 27.522 -15.640 -28.848 1.00 92.50 89 PRO A C 1
ATOM 720 O O . PRO A 1 89 ? 28.085 -14.555 -28.995 1.00 92.50 89 PRO A O 1
ATOM 723 N N . GLU A 1 90 ? 26.962 -16.288 -29.873 1.00 90.69 90 GLU A N 1
ATOM 724 C CA . GLU A 1 90 ? 26.952 -15.765 -31.242 1.00 90.69 90 GLU A CA 1
ATOM 725 C C . GLU A 1 90 ? 25.782 -14.803 -31.507 1.00 90.69 90 GLU A C 1
ATOM 727 O O . GLU A 1 90 ? 25.762 -14.101 -32.525 1.00 90.69 90 GLU A O 1
ATOM 732 N N . ARG A 1 91 ? 24.796 -14.733 -30.603 1.00 87.44 91 ARG A N 1
ATOM 733 C CA . ARG A 1 91 ? 23.593 -13.912 -30.779 1.00 87.44 91 ARG A CA 1
ATOM 734 C C . ARG A 1 91 ? 23.694 -12.591 -30.032 1.00 87.44 91 ARG A C 1
ATOM 736 O O . ARG A 1 91 ? 24.016 -12.537 -28.851 1.00 87.44 91 ARG A O 1
ATOM 743 N N . LYS A 1 92 ? 23.298 -11.511 -30.711 1.00 89.00 92 LYS A N 1
ATOM 744 C CA . LYS A 1 92 ? 23.090 -10.206 -30.072 1.00 89.00 92 LYS A CA 1
ATOM 745 C C . LYS A 1 92 ? 21.817 -10.233 -29.241 1.00 89.00 92 LYS A C 1
ATOM 747 O O . LYS A 1 92 ? 20.729 -10.442 -29.782 1.00 89.00 92 LYS A O 1
ATOM 752 N N . GLU A 1 93 ? 21.950 -9.995 -27.949 1.00 92.44 93 GLU A N 1
ATOM 753 C CA . GLU A 1 93 ? 20.846 -10.028 -26.996 1.00 92.44 93 GLU A CA 1
ATOM 754 C C . GLU A 1 93 ? 19.758 -8.993 -27.325 1.00 92.44 93 GLU A C 1
ATOM 756 O O . GLU A 1 93 ? 18.565 -9.305 -27.299 1.00 92.44 93 GLU A O 1
ATOM 761 N N . GLU A 1 94 ? 20.172 -7.793 -27.735 1.00 92.25 94 GLU A N 1
ATOM 762 C CA . GLU A 1 94 ? 19.306 -6.653 -28.042 1.00 92.25 94 GLU A CA 1
ATOM 763 C C . GLU A 1 94 ? 18.355 -6.942 -29.208 1.00 92.25 94 GLU A C 1
ATOM 765 O O . GLU A 1 94 ? 17.238 -6.427 -29.245 1.00 92.25 94 GLU A O 1
ATOM 770 N N . SER A 1 95 ? 18.739 -7.834 -30.129 1.00 90.56 95 SER A N 1
ATOM 771 C CA . SER A 1 95 ? 17.891 -8.219 -31.266 1.00 90.56 95 SER A CA 1
ATOM 772 C C . SER A 1 95 ? 16.560 -8.842 -30.829 1.00 90.56 95 SER A C 1
ATOM 774 O O . SER A 1 95 ? 15.556 -8.718 -31.532 1.00 90.56 95 SER A O 1
ATOM 776 N N . ARG A 1 96 ? 16.505 -9.456 -29.635 1.00 92.50 96 ARG A N 1
ATOM 777 C CA . ARG A 1 96 ? 15.258 -9.998 -29.074 1.00 92.50 96 ARG A CA 1
ATOM 778 C C . ARG A 1 96 ? 14.265 -8.899 -28.702 1.00 92.50 96 ARG A C 1
ATOM 780 O O . ARG A 1 96 ? 13.066 -9.160 -28.739 1.00 92.50 96 ARG A O 1
ATOM 787 N N . MET A 1 97 ? 14.733 -7.691 -28.373 1.00 96.00 97 MET A N 1
ATOM 788 C CA . MET A 1 97 ? 13.864 -6.570 -27.996 1.00 96.00 97 MET A CA 1
ATOM 789 C C . MET A 1 97 ? 12.935 -6.166 -29.143 1.00 96.00 97 MET A C 1
ATOM 791 O O . MET A 1 97 ? 11.795 -5.794 -28.885 1.00 96.00 97 MET A O 1
ATOM 795 N N . LEU A 1 98 ? 13.390 -6.298 -30.397 1.00 96.62 98 LEU A N 1
ATOM 796 C CA . LEU A 1 98 ? 12.659 -5.888 -31.604 1.00 96.62 98 LEU A CA 1
ATOM 797 C C . LEU A 1 98 ? 11.256 -6.507 -31.694 1.00 96.62 98 LEU A C 1
ATOM 799 O O . LEU A 1 98 ? 10.307 -5.847 -32.112 1.00 96.62 98 LEU A O 1
ATOM 803 N N . LEU A 1 99 ? 11.116 -7.754 -31.239 1.00 95.50 99 LEU A N 1
ATOM 804 C CA . LEU A 1 99 ? 9.869 -8.520 -31.305 1.00 95.50 99 LEU A CA 1
ATOM 805 C C . LEU A 1 99 ? 8.938 -8.287 -30.107 1.00 95.50 99 LEU A C 1
ATOM 807 O O . LEU A 1 99 ? 7.872 -8.903 -30.035 1.00 95.50 99 LEU A O 1
ATOM 811 N N . MET A 1 100 ? 9.342 -7.449 -29.153 1.00 97.38 100 MET A N 1
ATOM 812 C CA . MET A 1 100 ? 8.624 -7.227 -27.902 1.00 97.38 100 MET A CA 1
ATOM 813 C C . MET A 1 100 ? 7.862 -5.905 -27.908 1.00 97.38 100 MET A C 1
ATOM 815 O O . MET A 1 100 ? 8.142 -4.995 -28.685 1.00 97.38 100 MET A O 1
ATOM 819 N N . THR A 1 101 ? 6.903 -5.797 -26.998 1.00 98.06 101 THR A N 1
ATOM 820 C CA . THR A 1 101 ? 6.089 -4.607 -26.770 1.00 98.06 101 THR A CA 1
ATOM 821 C C . THR A 1 101 ? 6.525 -3.935 -25.465 1.00 98.06 101 THR A C 1
ATOM 823 O O . THR A 1 101 ? 6.446 -4.579 -24.412 1.00 98.06 101 THR A O 1
ATOM 826 N N . PRO A 1 102 ? 6.989 -2.672 -25.486 1.00 97.81 102 PRO A N 1
ATOM 827 C CA . PRO A 1 102 ? 7.249 -1.913 -24.273 1.00 97.81 102 PRO A CA 1
ATOM 828 C C . PRO A 1 102 ? 5.949 -1.528 -23.569 1.00 97.81 102 PRO A C 1
ATOM 830 O O . PRO A 1 102 ? 4.999 -1.050 -24.183 1.00 97.81 102 PRO A O 1
ATOM 833 N N . VAL A 1 103 ? 5.931 -1.734 -22.258 1.00 95.62 103 VAL A N 1
ATOM 834 C CA . VAL A 1 103 ? 4.807 -1.489 -21.356 1.00 95.62 103 VAL A CA 1
ATOM 835 C C . VAL A 1 103 ? 5.273 -0.531 -20.266 1.00 95.62 103 VAL A C 1
ATOM 837 O O . VAL A 1 103 ? 6.298 -0.768 -19.620 1.00 95.62 103 VAL A O 1
ATOM 840 N N . ARG A 1 104 ? 4.517 0.551 -20.063 1.00 94.19 104 ARG A N 1
ATOM 841 C CA . ARG A 1 104 ? 4.772 1.536 -19.006 1.00 94.19 104 ARG A CA 1
ATOM 842 C C . ARG A 1 104 ? 4.527 0.921 -17.631 1.00 94.19 104 ARG A C 1
ATOM 844 O O . ARG A 1 104 ? 3.570 0.170 -17.432 1.00 94.19 104 ARG A O 1
ATOM 851 N N . ALA A 1 105 ? 5.405 1.223 -16.681 1.00 90.69 105 ALA A N 1
ATOM 852 C CA . ALA A 1 105 ? 5.252 0.754 -15.313 1.00 90.69 105 ALA A CA 1
ATOM 853 C C . ALA A 1 105 ? 4.092 1.463 -14.589 1.00 90.69 105 ALA A C 1
ATOM 855 O O . ALA A 1 105 ? 3.858 2.653 -14.770 1.00 90.69 105 ALA A O 1
ATOM 856 N N . ARG A 1 106 ? 3.386 0.739 -13.709 1.00 85.44 106 ARG A N 1
ATOM 857 C CA . ARG A 1 106 ? 2.180 1.239 -13.009 1.00 85.44 106 ARG A CA 1
ATOM 858 C C . ARG A 1 106 ? 2.465 2.085 -11.761 1.00 85.44 106 ARG A C 1
ATOM 860 O O . ARG A 1 106 ? 1.533 2.556 -11.123 1.00 85.44 106 ARG A O 1
ATOM 867 N N . TRP A 1 107 ? 3.726 2.224 -11.356 1.00 87.69 107 TRP A N 1
ATOM 868 C CA . TRP A 1 107 ? 4.125 2.960 -10.144 1.00 87.69 107 TRP A CA 1
ATOM 869 C C . TRP A 1 107 ? 4.649 4.372 -10.428 1.00 87.69 107 TRP A C 1
ATOM 871 O O . TRP A 1 107 ? 5.194 5.012 -9.529 1.00 87.69 107 TRP A O 1
ATOM 881 N N . LEU A 1 108 ? 4.493 4.846 -11.663 1.00 93.00 108 LEU A N 1
ATOM 882 C CA . LEU A 1 108 ? 5.000 6.132 -12.123 1.00 93.00 108 LEU A CA 1
ATOM 883 C C . LEU A 1 108 ? 3.929 7.213 -12.050 1.00 93.00 108 LEU A C 1
ATOM 885 O O . LEU A 1 108 ? 2.730 6.938 -12.127 1.00 93.00 108 LEU A O 1
ATOM 889 N N . VAL A 1 109 ? 4.389 8.455 -11.987 1.00 95.75 109 VAL A N 1
ATOM 890 C CA . VAL A 1 109 ? 3.594 9.618 -12.373 1.00 95.75 109 VAL A CA 1
ATOM 891 C C . VAL A 1 109 ? 4.285 10.266 -13.556 1.00 95.75 109 VAL A C 1
ATOM 893 O O . VAL A 1 109 ? 5.491 10.502 -13.516 1.00 95.75 109 VAL A O 1
ATOM 896 N N . VAL A 1 110 ? 3.537 10.509 -14.625 1.00 96.50 110 VAL A N 1
ATOM 897 C CA . VAL A 1 110 ? 4.093 10.999 -15.885 1.00 96.50 110 VAL A CA 1
ATOM 898 C C . VAL A 1 110 ? 3.328 12.241 -16.296 1.00 96.50 110 VAL A C 1
ATOM 900 O O . VAL A 1 110 ? 2.122 12.180 -16.524 1.00 96.50 110 VAL A O 1
ATOM 903 N N . HIS A 1 111 ? 4.043 13.359 -16.373 1.00 96.69 111 HIS A N 1
ATOM 904 C CA . HIS A 1 111 ? 3.533 14.600 -16.938 1.00 96.69 111 HIS A CA 1
ATOM 905 C C . HIS A 1 111 ? 3.968 14.686 -18.399 1.00 96.69 111 HIS A C 1
ATOM 907 O O . HIS A 1 111 ? 5.158 14.736 -18.713 1.00 96.69 111 HIS A O 1
ATOM 913 N N . GLU A 1 112 ? 2.989 14.645 -19.290 1.00 95.38 112 GLU A N 1
ATOM 914 C CA . GLU A 1 112 ? 3.129 14.664 -20.739 1.00 95.38 112 GLU A CA 1
ATOM 915 C C . GLU A 1 112 ? 2.336 15.860 -21.288 1.00 95.38 112 GLU A C 1
ATOM 917 O O . GLU A 1 112 ? 1.187 15.707 -21.705 1.00 95.38 112 GLU A O 1
ATOM 922 N N . PRO A 1 113 ? 2.917 17.074 -21.278 1.00 92.19 113 PRO A N 1
ATOM 923 C CA . PRO A 1 113 ? 2.274 18.225 -21.893 1.00 92.19 113 PRO A CA 1
ATOM 924 C C . PRO A 1 113 ? 2.194 18.054 -23.418 1.00 92.19 113 PRO A C 1
ATOM 926 O O . PRO A 1 113 ? 3.018 17.360 -24.037 1.00 92.19 113 PRO A O 1
ATOM 929 N N . ALA A 1 114 ? 1.216 18.729 -24.032 1.00 87.75 114 ALA A N 1
ATOM 930 C CA . ALA A 1 114 ? 1.015 18.718 -25.484 1.00 87.75 114 ALA A CA 1
ATOM 931 C C . ALA A 1 114 ? 2.259 19.210 -26.246 1.00 87.75 114 ALA A C 1
ATOM 933 O O . ALA A 1 114 ? 2.628 18.647 -27.276 1.00 87.75 114 ALA A O 1
ATOM 934 N N . GLU A 1 115 ? 2.934 20.223 -25.699 1.00 85.69 115 GLU A N 1
ATOM 935 C CA . GLU A 1 115 ? 4.221 20.722 -26.171 1.00 85.69 115 GLU A CA 1
ATOM 936 C C . GLU A 1 115 ? 5.240 20.689 -25.026 1.00 85.69 115 GLU A C 1
ATOM 938 O O . GLU A 1 115 ? 4.922 21.035 -23.890 1.00 85.69 115 GLU A O 1
ATOM 943 N N . GLY A 1 116 ? 6.478 20.294 -25.328 1.00 90.44 116 GLY A N 1
ATOM 944 C CA . GLY A 1 116 ? 7.569 20.246 -24.351 1.00 90.44 116 GLY A CA 1
ATOM 945 C C . GLY A 1 116 ? 8.004 18.831 -23.946 1.00 90.44 116 GLY A C 1
ATOM 946 O O . GLY A 1 116 ? 7.573 17.837 -24.553 1.00 90.44 116 GLY A O 1
ATOM 947 N N . PRO A 1 117 ? 8.930 18.737 -22.975 1.00 94.44 117 PRO A N 1
ATOM 948 C CA . PRO A 1 117 ? 9.489 17.468 -22.536 1.00 94.44 117 PRO A CA 1
ATOM 949 C C . PRO A 1 117 ? 8.492 16.676 -21.689 1.00 94.44 117 PRO A C 1
ATOM 951 O O . PRO A 1 117 ? 7.711 17.235 -20.921 1.00 94.44 117 PRO A O 1
ATOM 954 N N . VAL A 1 118 ? 8.552 15.352 -21.810 1.00 96.50 118 VAL A N 1
ATOM 955 C CA . VAL A 1 118 ? 7.880 14.437 -20.883 1.00 96.50 118 VAL A CA 1
ATOM 956 C C . VAL A 1 118 ? 8.684 14.382 -19.589 1.00 96.50 118 VAL A C 1
ATOM 958 O O . VAL A 1 118 ? 9.901 14.191 -19.628 1.00 96.50 118 VAL A O 1
ATOM 961 N N . THR A 1 119 ? 8.011 14.496 -18.446 1.00 97.19 119 THR A N 1
ATOM 962 C CA . THR A 1 119 ? 8.644 14.380 -17.127 1.00 97.19 119 THR A CA 1
ATOM 963 C C . THR A 1 119 ? 8.106 13.168 -16.381 1.00 97.19 119 THR A C 1
ATOM 965 O O . THR A 1 119 ? 6.899 13.026 -16.189 1.00 97.19 119 THR A O 1
ATOM 968 N N . ILE A 1 120 ? 9.009 12.294 -15.938 1.00 96.62 120 ILE A N 1
ATOM 969 C CA . ILE A 1 120 ? 8.676 11.099 -15.158 1.00 96.62 120 ILE A CA 1
ATOM 970 C C . ILE A 1 120 ? 9.067 11.319 -13.698 1.00 96.62 120 ILE A C 1
ATOM 972 O O . ILE A 1 120 ? 10.204 11.678 -13.393 1.00 96.62 120 ILE A O 1
ATOM 976 N N . TYR A 1 121 ? 8.136 11.032 -12.798 1.00 96.12 121 TYR A N 1
ATOM 977 C CA . TYR A 1 121 ? 8.319 11.043 -11.355 1.00 96.12 121 TYR A CA 1
ATOM 978 C C . TYR A 1 121 ? 8.201 9.614 -10.823 1.00 96.12 121 TYR A C 1
ATOM 980 O O . TYR A 1 121 ? 7.214 8.919 -11.077 1.00 96.12 121 TYR A O 1
ATOM 988 N N . THR A 1 122 ? 9.191 9.169 -10.054 1.00 93.06 122 THR A N 1
ATOM 989 C CA . THR A 1 122 ? 9.164 7.853 -9.403 1.00 93.06 122 THR A CA 1
ATOM 990 C C . THR A 1 122 ? 9.874 7.889 -8.058 1.00 93.06 122 THR A C 1
ATOM 992 O O . THR A 1 122 ? 10.782 8.688 -7.849 1.00 93.06 122 THR A O 1
ATOM 995 N N . LEU A 1 123 ? 9.478 7.017 -7.132 1.00 90.38 123 LEU A N 1
ATOM 996 C CA . LEU A 1 123 ? 10.226 6.827 -5.893 1.00 90.38 123 LEU A CA 1
ATOM 997 C C . LEU A 1 123 ? 11.592 6.214 -6.218 1.00 90.38 123 LEU A C 1
ATOM 999 O O . LEU A 1 123 ? 11.683 5.246 -6.974 1.00 90.38 123 LEU A O 1
ATOM 1003 N N . ASP A 1 124 ? 12.647 6.745 -5.616 1.00 88.81 124 ASP A N 1
ATOM 1004 C CA . ASP A 1 124 ? 13.940 6.088 -5.631 1.00 88.81 124 ASP A CA 1
ATOM 1005 C C . ASP A 1 124 ? 13.891 4.827 -4.764 1.00 88.81 124 ASP A C 1
ATOM 1007 O O . ASP A 1 124 ? 13.813 4.899 -3.540 1.00 88.81 124 ASP A O 1
ATOM 1011 N N . HIS A 1 125 ? 13.935 3.658 -5.397 1.00 80.00 125 HIS A N 1
ATOM 1012 C CA . HIS A 1 125 ? 13.819 2.384 -4.694 1.00 80.00 125 HIS A CA 1
ATOM 1013 C C . HIS A 1 125 ? 15.009 2.070 -3.779 1.00 80.00 125 HIS A C 1
ATOM 1015 O O . HIS A 1 125 ? 14.828 1.342 -2.807 1.00 80.00 125 HIS A O 1
ATOM 1021 N N . ALA A 1 126 ? 16.192 2.626 -4.061 1.00 78.62 126 ALA A N 1
ATOM 1022 C CA . ALA A 1 126 ? 17.386 2.390 -3.257 1.00 78.62 126 ALA A CA 1
ATOM 1023 C C . ALA A 1 126 ? 17.308 3.102 -1.899 1.00 78.62 126 ALA A C 1
ATOM 1025 O O . ALA A 1 126 ? 17.580 2.495 -0.868 1.00 78.62 126 ALA A O 1
ATOM 1026 N N . THR A 1 127 ? 16.918 4.379 -1.887 1.00 81.62 127 THR A N 1
ATOM 1027 C CA . THR A 1 127 ? 16.833 5.163 -0.646 1.00 81.62 127 THR A CA 1
ATOM 1028 C C . THR A 1 127 ? 15.450 5.138 -0.005 1.00 81.62 127 THR A C 1
ATOM 1030 O O . THR A 1 127 ? 15.341 5.349 1.199 1.00 81.62 127 THR A O 1
ATOM 1033 N N . LYS A 1 128 ? 14.381 4.936 -0.791 1.00 83.56 128 LYS A N 1
ATOM 1034 C CA . LYS A 1 128 ? 12.960 5.082 -0.402 1.00 83.56 128 LYS A CA 1
ATOM 1035 C C . LYS A 1 128 ? 12.579 6.448 0.197 1.00 83.56 128 LYS A C 1
ATOM 1037 O O . LYS A 1 128 ? 11.424 6.649 0.579 1.00 83.56 128 LYS A O 1
ATOM 1042 N N . SER A 1 129 ? 13.518 7.390 0.228 1.00 88.25 129 SER A N 1
ATOM 1043 C CA . SER A 1 129 ? 13.399 8.728 0.808 1.00 88.25 129 SER A CA 1
ATOM 1044 C C . SER A 1 129 ? 13.590 9.837 -0.222 1.00 88.25 129 SER A C 1
ATOM 1046 O O . SER A 1 129 ? 13.549 11.007 0.134 1.00 88.25 129 SER A O 1
ATOM 1048 N N . HIS A 1 130 ? 13.778 9.497 -1.499 1.00 92.94 130 HIS A N 1
ATOM 1049 C CA . HIS A 1 130 ? 13.911 10.468 -2.581 1.00 92.94 130 HIS A CA 1
ATOM 1050 C C . HIS A 1 130 ? 12.901 10.199 -3.693 1.00 92.94 130 HIS A C 1
ATOM 1052 O O . HIS A 1 130 ? 12.576 9.051 -3.996 1.00 92.94 130 HIS A O 1
ATOM 1058 N N . ILE A 1 131 ? 12.438 11.263 -4.341 1.00 94.69 131 ILE A N 1
ATOM 1059 C CA . ILE A 1 131 ? 11.750 11.198 -5.627 1.00 94.69 131 ILE A CA 1
ATOM 1060 C C . ILE A 1 131 ? 12.777 11.440 -6.726 1.00 94.69 131 ILE A C 1
ATOM 1062 O O . ILE A 1 131 ? 13.510 12.428 -6.702 1.00 94.69 131 ILE A O 1
ATOM 1066 N N . ARG A 1 132 ? 12.819 10.538 -7.705 1.00 94.19 132 ARG A N 1
ATOM 1067 C CA . ARG A 1 132 ? 13.508 10.769 -8.970 1.00 94.19 132 ARG A CA 1
ATOM 1068 C C . ARG A 1 132 ? 12.581 11.551 -9.887 1.00 94.19 132 ARG A C 1
ATOM 1070 O O . ARG A 1 132 ? 11.486 11.079 -10.189 1.00 94.19 132 ARG A O 1
ATOM 1077 N N . VAL A 1 133 ? 13.041 12.711 -10.335 1.00 96.50 133 VAL A N 1
ATOM 1078 C CA . VAL A 1 133 ? 12.390 13.525 -11.366 1.00 96.50 133 VAL A CA 1
ATOM 1079 C C . VAL A 1 133 ? 13.250 13.446 -12.614 1.00 96.50 133 VAL A C 1
ATOM 1081 O O . VAL A 1 133 ? 14.443 13.736 -12.560 1.00 96.50 133 VAL A O 1
ATOM 1084 N N . VAL A 1 134 ? 12.674 12.995 -13.721 1.00 95.62 134 VAL A N 1
ATOM 1085 C CA . VAL A 1 134 ? 13.407 12.710 -14.954 1.00 95.62 134 VAL A CA 1
ATOM 1086 C C . VAL A 1 134 ? 12.744 13.457 -16.092 1.00 95.62 134 VAL A C 1
ATOM 1088 O O . VAL A 1 134 ? 11.732 13.009 -16.627 1.00 95.62 134 VAL A O 1
ATOM 1091 N N . GLU A 1 135 ? 13.331 14.588 -16.467 1.00 96.50 135 GLU A N 1
ATOM 1092 C CA . GLU A 1 135 ? 12.966 15.283 -17.697 1.00 96.50 135 GLU A CA 1
ATOM 1093 C C . GLU A 1 135 ? 13.594 14.545 -18.888 1.00 96.50 135 GLU A C 1
ATOM 1095 O O . GLU A 1 135 ? 14.822 14.411 -18.992 1.00 96.50 135 GLU A O 1
ATOM 1100 N N . LEU A 1 136 ? 12.749 14.005 -19.765 1.00 95.56 136 LEU A N 1
ATOM 1101 C CA . LEU A 1 136 ? 13.187 13.302 -20.962 1.00 95.56 136 LEU A CA 1
ATOM 1102 C C . LEU A 1 136 ? 13.660 14.296 -22.024 1.00 95.56 136 LEU A C 1
ATOM 1104 O O . LEU A 1 136 ? 13.080 15.363 -22.222 1.00 95.56 136 LEU A O 1
ATOM 1108 N N . SER A 1 137 ? 14.693 13.907 -22.775 1.00 93.50 137 SER A N 1
ATOM 1109 C CA . SER A 1 137 ? 15.129 14.669 -23.948 1.00 93.50 137 SER A CA 1
ATOM 1110 C C . SER A 1 137 ? 13.998 14.778 -24.981 1.00 93.50 137 SER A C 1
ATOM 1112 O O . SER A 1 137 ? 13.040 14.006 -24.942 1.00 93.50 137 SER A O 1
ATOM 1114 N N . ALA A 1 138 ? 14.105 15.691 -25.951 1.00 93.06 138 ALA A N 1
ATOM 1115 C CA . ALA A 1 138 ? 13.121 15.778 -27.037 1.00 93.06 138 ALA A CA 1
ATOM 1116 C C . ALA A 1 138 ? 12.966 14.437 -27.787 1.00 93.06 138 ALA A C 1
ATOM 1118 O O . ALA A 1 138 ? 11.849 14.016 -28.085 1.00 93.06 138 ALA A O 1
ATOM 1119 N N . TRP A 1 139 ? 14.084 13.736 -28.013 1.00 93.50 139 TRP A N 1
ATOM 1120 C CA . TRP A 1 139 ? 14.111 12.401 -28.613 1.00 93.50 139 TRP A CA 1
ATOM 1121 C C . TRP A 1 139 ? 13.374 11.365 -27.756 1.00 93.50 139 TRP A C 1
ATOM 1123 O O . TRP A 1 139 ? 12.451 10.708 -28.235 1.00 93.50 139 TRP A O 1
ATOM 1133 N N . ASP A 1 140 ? 13.743 11.250 -26.477 1.00 94.56 140 ASP A N 1
ATOM 1134 C CA . ASP A 1 140 ? 13.152 10.260 -25.569 1.00 94.56 140 ASP A CA 1
ATOM 1135 C C . ASP A 1 140 ? 11.673 10.558 -25.296 1.00 94.56 140 ASP A C 1
ATOM 1137 O O . ASP A 1 140 ? 10.868 9.637 -25.198 1.00 94.56 140 ASP A O 1
ATOM 1141 N N . SER A 1 141 ? 11.297 11.837 -25.238 1.00 95.44 141 SER A N 1
ATOM 1142 C CA . SER A 1 141 ? 9.906 12.279 -25.117 1.00 95.44 141 SER A CA 1
ATOM 1143 C C . SER A 1 141 ? 9.084 11.838 -26.325 1.00 95.44 141 SER A C 1
ATOM 1145 O O . SER A 1 141 ? 7.968 11.354 -26.171 1.00 95.44 141 SER A O 1
ATOM 1147 N N . GLN A 1 142 ? 9.624 11.970 -27.540 1.00 94.94 142 GLN A N 1
ATOM 1148 C CA . GLN A 1 142 ? 8.926 11.526 -28.743 1.00 94.94 142 GLN A CA 1
ATOM 1149 C C . GLN A 1 142 ? 8.775 10.003 -28.791 1.00 94.94 142 GLN A C 1
ATOM 1151 O O . GLN A 1 142 ? 7.703 9.513 -29.144 1.00 94.94 142 GLN A O 1
ATOM 1156 N N . LEU A 1 143 ? 9.818 9.259 -28.410 1.00 96.31 143 LEU A N 1
ATOM 1157 C CA . LEU A 1 143 ? 9.741 7.804 -28.286 1.00 96.31 143 LEU A CA 1
ATOM 1158 C C . LEU A 1 143 ? 8.691 7.400 -27.243 1.00 96.31 143 LEU A C 1
ATOM 1160 O O . LEU A 1 143 ? 7.849 6.554 -27.529 1.00 96.31 143 LEU A O 1
ATOM 1164 N N . TRP A 1 144 ? 8.700 8.034 -26.067 1.00 96.19 144 TRP A N 1
ATOM 1165 C CA . TRP A 1 144 ? 7.762 7.763 -24.976 1.00 96.19 144 TRP A CA 1
ATOM 1166 C C . TRP A 1 144 ? 6.297 7.897 -25.403 1.00 96.19 144 TRP A C 1
ATOM 1168 O O . TRP A 1 144 ? 5.481 7.022 -25.105 1.00 96.19 144 TRP A O 1
ATOM 1178 N N . ARG A 1 145 ? 5.974 8.953 -26.159 1.00 94.62 145 ARG A N 1
ATOM 1179 C CA . ARG A 1 145 ? 4.626 9.204 -26.699 1.00 94.62 145 ARG A CA 1
ATOM 1180 C C . ARG A 1 145 ? 4.125 8.090 -27.620 1.00 94.62 145 ARG A C 1
ATOM 1182 O O . ARG A 1 145 ? 2.922 7.891 -27.743 1.00 94.62 145 ARG A O 1
ATOM 1189 N N . TRP A 1 146 ? 5.029 7.339 -28.250 1.00 95.81 146 TRP A N 1
ATOM 1190 C CA . TRP A 1 146 ? 4.666 6.188 -29.078 1.00 95.81 146 TRP A CA 1
ATOM 1191 C C . TRP A 1 146 ? 4.508 4.878 -28.297 1.00 95.81 146 TRP A C 1
ATOM 1193 O O . TRP A 1 146 ? 3.973 3.915 -28.847 1.00 95.81 146 TRP A O 1
ATOM 1203 N N . ILE A 1 147 ? 4.952 4.824 -27.038 1.00 96.50 147 ILE A N 1
ATOM 1204 C CA . ILE A 1 147 ? 4.838 3.640 -26.180 1.00 96.50 147 ILE A CA 1
ATOM 1205 C C . ILE A 1 147 ? 3.437 3.599 -25.573 1.00 96.50 147 ILE A C 1
ATOM 1207 O O . ILE A 1 147 ? 3.164 4.244 -24.564 1.00 96.50 147 ILE A O 1
ATOM 1211 N N . ASP A 1 148 ? 2.569 2.799 -26.182 1.00 94.19 148 ASP A N 1
ATOM 1212 C CA . ASP A 1 148 ? 1.152 2.631 -25.833 1.00 94.19 148 ASP A CA 1
ATOM 1213 C C . ASP A 1 148 ? 0.840 1.266 -25.188 1.00 94.19 148 ASP A C 1
ATOM 1215 O O . ASP A 1 148 ? -0.310 0.972 -24.861 1.00 94.19 148 ASP A O 1
ATOM 1219 N N . GLY A 1 149 ? 1.855 0.416 -25.000 1.00 95.19 149 GLY A N 1
ATOM 1220 C CA . GLY A 1 149 ? 1.669 -0.956 -24.532 1.00 95.19 149 GLY A CA 1
ATOM 1221 C C . GLY A 1 149 ? 1.174 -1.922 -25.610 1.00 95.19 149 GLY A C 1
ATOM 1222 O O . GLY A 1 149 ? 0.907 -3.078 -25.289 1.00 95.19 149 GLY A O 1
ATOM 1223 N N . GLU A 1 150 ? 1.073 -1.497 -26.870 1.00 96.56 150 GLU A N 1
ATOM 1224 C CA . GLU A 1 150 ? 0.568 -2.305 -27.984 1.00 96.56 150 GLU A CA 1
ATOM 1225 C C . GLU A 1 150 ? 1.581 -2.406 -29.137 1.00 96.56 150 GLU A C 1
ATOM 1227 O O . GLU A 1 150 ? 1.808 -3.491 -29.676 1.00 96.56 150 GLU A O 1
ATOM 1232 N N . THR A 1 151 ? 2.230 -1.294 -29.483 1.00 97.69 151 THR A N 1
ATOM 1233 C CA . THR A 1 151 ? 3.203 -1.188 -30.576 1.00 97.69 151 THR A CA 1
ATOM 1234 C C . THR A 1 151 ? 4.501 -1.926 -30.225 1.00 97.69 151 THR A C 1
ATOM 1236 O O . THR A 1 151 ? 5.066 -1.708 -29.156 1.00 97.69 151 THR A O 1
ATOM 1239 N N . LYS A 1 152 ? 5.014 -2.783 -31.118 1.00 98.12 152 LYS A N 1
ATOM 1240 C CA . LYS A 1 152 ? 6.306 -3.460 -30.913 1.00 98.12 152 LYS A CA 1
ATOM 1241 C C . LYS A 1 152 ? 7.497 -2.530 -31.134 1.00 98.12 152 LYS A C 1
ATOM 1243 O O . LYS A 1 152 ? 7.391 -1.540 -31.849 1.00 98.12 152 LYS A O 1
ATOM 1248 N N . VAL A 1 153 ? 8.660 -2.890 -30.590 1.00 98.31 153 VAL A N 1
ATOM 1249 C CA . VAL A 1 153 ? 9.904 -2.119 -30.761 1.00 98.31 153 VAL A CA 1
ATOM 1250 C C . VAL A 1 153 ? 10.286 -1.947 -32.237 1.00 98.31 153 VAL A C 1
ATOM 1252 O O . VAL A 1 153 ? 10.649 -0.840 -32.623 1.00 98.31 153 VAL A O 1
ATOM 1255 N N . GLU A 1 154 ? 10.158 -2.984 -33.072 1.00 97.81 154 GLU A N 1
ATOM 1256 C CA . GLU A 1 154 ? 10.416 -2.878 -34.521 1.00 97.81 154 GLU A CA 1
ATOM 1257 C C . GLU A 1 154 ? 9.564 -1.784 -35.192 1.00 97.81 154 GLU A C 1
ATOM 1259 O O . GLU A 1 154 ? 10.078 -0.954 -35.942 1.00 97.81 154 GLU A O 1
ATOM 1264 N N . ASP A 1 155 ? 8.284 -1.697 -34.832 1.00 97.81 155 ASP A N 1
ATOM 1265 C CA . ASP A 1 155 ? 7.364 -0.694 -35.366 1.00 97.81 155 ASP A CA 1
ATOM 1266 C C . ASP A 1 155 ? 7.636 0.705 -34.787 1.00 97.81 155 ASP A C 1
ATOM 1268 O O . ASP A 1 155 ? 7.480 1.715 -35.479 1.00 97.81 155 ASP A O 1
ATOM 1272 N N . LEU A 1 156 ? 8.071 0.792 -33.522 1.00 97.62 156 LEU A N 1
ATOM 1273 C CA . LEU A 1 156 ? 8.506 2.053 -32.911 1.00 97.62 156 LEU A CA 1
ATOM 1274 C C . LEU A 1 156 ? 9.720 2.634 -33.634 1.00 97.62 156 LEU A C 1
ATOM 1276 O O . LEU A 1 156 ? 9.781 3.844 -33.837 1.00 97.62 156 LEU A O 1
ATOM 1280 N N . ILE A 1 157 ? 10.662 1.790 -34.058 1.00 97.75 157 ILE A N 1
ATOM 1281 C CA . ILE A 1 157 ? 11.829 2.218 -34.836 1.00 97.75 157 ILE A CA 1
ATOM 1282 C C . ILE A 1 157 ? 11.383 2.846 -36.159 1.00 97.75 157 ILE A C 1
ATOM 1284 O O . ILE A 1 157 ? 11.853 3.932 -36.497 1.00 97.75 157 ILE A O 1
ATOM 1288 N N . GLU A 1 158 ? 10.449 2.222 -36.883 1.00 96.50 158 GLU A N 1
ATOM 1289 C CA . GLU A 1 158 ? 9.920 2.794 -38.129 1.00 96.50 158 GLU A CA 1
ATOM 1290 C C . GLU A 1 158 ? 9.185 4.119 -37.892 1.00 96.50 158 GLU A C 1
ATOM 1292 O O . GLU A 1 158 ? 9.403 5.086 -38.627 1.00 96.50 158 GLU A O 1
ATOM 1297 N N . LYS A 1 159 ? 8.375 4.211 -36.827 1.00 96.19 159 LYS A N 1
ATOM 1298 C CA . LYS A 1 159 ? 7.723 5.471 -36.429 1.00 96.19 159 LYS A CA 1
ATOM 1299 C C . LYS A 1 159 ? 8.754 6.562 -36.137 1.00 96.19 159 LYS A C 1
ATOM 1301 O O . LYS A 1 159 ? 8.612 7.679 -36.630 1.00 96.19 159 LYS A O 1
ATOM 1306 N N . MET A 1 160 ? 9.807 6.238 -35.386 1.00 96.75 160 MET A N 1
ATOM 1307 C CA . MET A 1 160 ? 10.868 7.185 -35.038 1.00 96.75 160 MET A CA 1
ATOM 1308 C C . MET A 1 160 ? 11.671 7.629 -36.261 1.00 96.75 160 MET A C 1
ATOM 1310 O O . MET A 1 160 ? 11.997 8.803 -36.351 1.00 96.75 160 MET A O 1
ATOM 1314 N N . ARG A 1 161 ? 11.916 6.770 -37.261 1.00 95.38 161 ARG A N 1
ATOM 1315 C CA . ARG A 1 161 ? 12.554 7.195 -38.528 1.00 95.38 161 ARG A CA 1
ATOM 1316 C C . ARG A 1 161 ? 11.763 8.281 -39.260 1.00 95.38 161 ARG A C 1
ATOM 1318 O O . ARG A 1 161 ? 12.360 9.092 -39.962 1.00 95.38 161 ARG A O 1
ATOM 1325 N N . GLY A 1 162 ? 10.438 8.285 -39.110 1.00 90.69 162 GLY A N 1
ATOM 1326 C CA . GLY A 1 162 ? 9.545 9.274 -39.712 1.00 90.69 162 GLY A CA 1
ATOM 1327 C C . GLY A 1 162 ? 9.456 10.607 -38.963 1.00 90.69 162 GLY A C 1
ATOM 1328 O O . GLY A 1 162 ? 8.861 11.545 -39.489 1.00 90.69 162 GLY A O 1
ATOM 1329 N N . VAL A 1 163 ? 10.021 10.714 -37.755 1.00 90.69 163 VAL A N 1
ATOM 1330 C CA . VAL A 1 163 ? 9.996 11.950 -36.959 1.00 90.69 163 VAL A CA 1
ATOM 1331 C C . VAL A 1 163 ? 10.958 12.976 -37.562 1.00 90.69 163 VAL A C 1
ATOM 1333 O O . VAL A 1 163 ? 12.117 12.663 -37.847 1.00 90.69 163 VAL A O 1
ATOM 1336 N N . GLU A 1 164 ? 10.494 14.216 -37.724 1.00 86.62 164 GLU A N 1
ATOM 1337 C CA . GLU A 1 164 ? 11.314 15.326 -38.215 1.00 86.62 164 GLU A CA 1
ATOM 1338 C C . GLU A 1 164 ? 12.559 15.535 -37.335 1.00 86.62 164 GLU A C 1
ATOM 1340 O O . GLU A 1 164 ? 12.479 15.573 -36.109 1.00 86.62 164 GLU A O 1
ATOM 1345 N N . GLY A 1 165 ? 13.730 15.654 -37.966 1.00 83.06 165 GLY A N 1
ATOM 1346 C CA . GLY A 1 165 ? 15.011 15.788 -37.264 1.00 83.06 165 GLY A CA 1
ATOM 1347 C C . GLY A 1 165 ? 15.652 14.464 -36.835 1.00 83.06 165 GLY A C 1
ATOM 1348 O O . GLY A 1 165 ? 16.745 14.484 -36.267 1.00 83.06 165 GLY A O 1
ATOM 1349 N N . SER A 1 166 ? 15.032 13.319 -37.136 1.00 88.38 166 SER A N 1
ATOM 1350 C CA . SER A 1 166 ? 15.638 12.016 -36.858 1.00 88.38 166 SER A CA 1
ATOM 1351 C C . SER A 1 166 ? 16.905 11.775 -37.683 1.00 88.38 166 SER A C 1
ATOM 1353 O O . SER A 1 166 ? 16.976 12.179 -38.850 1.00 88.38 166 SER A O 1
ATOM 1355 N N . PRO A 1 167 ? 17.914 11.089 -37.117 1.00 88.31 167 PRO A N 1
ATOM 1356 C CA . PRO A 1 167 ? 19.115 10.721 -37.854 1.00 88.31 167 PRO A CA 1
ATOM 1357 C C . PRO A 1 167 ? 18.800 9.866 -39.084 1.00 88.31 167 PRO A C 1
ATOM 1359 O O . PRO A 1 167 ? 17.939 8.991 -39.056 1.00 88.31 167 PRO A O 1
ATOM 1362 N N . THR A 1 168 ? 19.559 10.065 -40.162 1.00 84.81 168 THR A N 1
ATOM 1363 C CA . THR A 1 168 ? 19.406 9.299 -41.413 1.00 84.81 168 THR A CA 1
ATOM 1364 C C . THR A 1 168 ? 19.856 7.838 -41.297 1.00 84.81 168 THR A C 1
ATOM 1366 O O . THR A 1 168 ? 19.560 7.031 -42.175 1.00 84.81 168 THR A O 1
ATOM 1369 N N . SER A 1 169 ? 20.583 7.485 -40.233 1.00 90.00 169 SER A N 1
ATOM 1370 C CA . SER A 1 169 ? 21.034 6.125 -39.913 1.00 90.00 169 SER A CA 1
ATOM 1371 C C . SER A 1 169 ? 21.178 5.961 -38.394 1.00 90.00 169 SER A C 1
ATOM 1373 O O . SER A 1 169 ? 21.241 6.956 -37.676 1.00 90.00 169 SER A O 1
ATOM 1375 N N . GLY A 1 170 ? 21.208 4.720 -37.896 1.00 92.62 170 GLY A N 1
ATOM 1376 C CA . GLY A 1 170 ? 21.409 4.433 -36.464 1.00 92.62 170 GLY A CA 1
ATOM 1377 C C . GLY A 1 170 ? 20.184 4.651 -35.565 1.00 92.62 170 GLY A C 1
ATOM 1378 O O . GLY A 1 170 ? 20.315 4.620 -34.347 1.00 92.62 170 GLY A O 1
ATOM 1379 N N . VAL A 1 171 ? 18.987 4.858 -36.133 1.00 95.75 171 VAL A N 1
ATOM 1380 C CA . VAL A 1 171 ? 17.743 5.032 -35.352 1.00 95.75 171 VAL A CA 1
ATOM 1381 C C . VAL A 1 171 ? 17.432 3.807 -34.490 1.00 95.75 171 VAL A C 1
ATOM 1383 O O . VAL A 1 171 ? 16.987 3.966 -33.360 1.00 95.75 171 VAL A O 1
ATOM 1386 N N . GLU A 1 172 ? 17.696 2.601 -34.998 1.00 96.06 172 GLU A N 1
ATOM 1387 C CA . GLU A 1 172 ? 17.532 1.359 -34.233 1.00 96.06 172 GLU A CA 1
ATOM 1388 C C . GLU A 1 172 ? 18.387 1.370 -32.963 1.00 96.06 172 GLU A C 1
ATOM 1390 O O . GLU A 1 172 ? 17.839 1.264 -31.870 1.00 96.06 172 GLU A O 1
ATOM 1395 N N . ASP A 1 173 ? 19.695 1.609 -33.094 1.00 95.12 173 ASP A N 1
ATOM 1396 C CA . ASP A 1 173 ? 20.609 1.677 -31.950 1.00 95.12 173 ASP A CA 1
ATOM 1397 C C . ASP A 1 173 ? 20.172 2.750 -30.943 1.00 95.12 173 ASP A C 1
ATOM 1399 O O . ASP A 1 173 ? 20.179 2.511 -29.737 1.00 95.12 173 ASP A O 1
ATOM 1403 N N . LEU A 1 174 ? 19.733 3.921 -31.419 1.00 95.00 174 LEU A N 1
ATOM 1404 C CA . LEU A 1 174 ? 19.247 4.993 -30.548 1.00 95.00 174 LEU A CA 1
ATOM 1405 C C . LEU A 1 174 ? 17.975 4.605 -29.790 1.00 95.00 174 LEU A C 1
ATOM 1407 O O . LEU A 1 174 ? 17.887 4.866 -28.593 1.00 95.00 174 LEU A O 1
ATOM 1411 N N . VAL A 1 175 ? 17.003 3.968 -30.450 1.00 96.94 175 VAL A N 1
ATOM 1412 C CA . VAL A 1 175 ? 15.784 3.479 -29.786 1.00 96.94 175 VAL A CA 1
ATOM 1413 C C . VAL A 1 175 ? 16.133 2.407 -28.757 1.00 96.94 175 VAL A C 1
ATOM 1415 O O . VAL A 1 175 ? 15.660 2.481 -27.625 1.00 96.94 175 VAL A O 1
ATOM 1418 N N . LEU A 1 176 ? 16.988 1.443 -29.107 1.00 96.50 176 LEU A N 1
ATOM 1419 C CA . LEU A 1 176 ? 17.399 0.374 -28.194 1.00 96.50 176 LEU A CA 1
ATOM 1420 C C . LEU A 1 176 ? 18.166 0.919 -26.979 1.00 96.50 176 LEU A C 1
ATOM 1422 O O . LEU A 1 176 ? 17.916 0.476 -25.859 1.00 96.50 176 LEU A O 1
ATOM 1426 N N . VAL A 1 177 ? 19.031 1.924 -27.163 1.00 94.38 177 VAL A N 1
ATOM 1427 C CA . VAL A 1 177 ? 19.726 2.623 -26.066 1.00 94.38 177 VAL A CA 1
ATOM 1428 C C . VAL A 1 177 ? 18.753 3.414 -25.186 1.00 94.38 177 VAL A C 1
ATOM 1430 O O . VAL A 1 177 ? 18.871 3.387 -23.961 1.00 94.38 177 VAL A O 1
ATOM 1433 N N . SER A 1 178 ? 17.777 4.113 -25.769 1.00 95.56 178 SER A N 1
ATOM 1434 C CA . SER A 1 178 ? 16.745 4.809 -24.991 1.00 95.56 178 SER A CA 1
ATOM 1435 C C . SER A 1 178 ? 15.911 3.822 -24.168 1.00 95.56 178 SER A C 1
ATOM 1437 O O . SER A 1 178 ? 15.720 4.024 -22.967 1.00 95.56 178 SER A O 1
ATOM 1439 N N . LEU A 1 179 ? 15.462 2.721 -24.780 1.00 97.19 179 LEU A N 1
ATOM 1440 C CA . LEU A 1 179 ? 14.679 1.690 -24.100 1.00 97.19 179 LEU A CA 1
ATOM 1441 C C . LEU A 1 179 ? 15.478 1.004 -22.991 1.00 97.19 179 LEU A C 1
ATOM 1443 O O . LEU A 1 179 ? 14.965 0.887 -21.882 1.00 97.19 179 LEU A O 1
ATOM 1447 N N . SER A 1 180 ? 16.728 0.603 -23.238 1.00 95.19 180 SER A N 1
ATOM 1448 C CA . SER A 1 180 ? 17.554 -0.059 -22.218 1.00 95.19 180 SER A CA 1
ATOM 1449 C C . SER A 1 180 ? 17.755 0.822 -20.986 1.00 95.19 180 SER A C 1
ATOM 1451 O O . SER A 1 180 ? 17.652 0.337 -19.861 1.00 95.19 180 SER A O 1
ATOM 1453 N N . ARG A 1 181 ? 17.930 2.137 -21.165 1.00 94.69 181 ARG A N 1
ATOM 1454 C CA . ARG A 1 181 ? 18.032 3.090 -20.048 1.00 94.69 181 ARG A CA 1
ATOM 1455 C C . ARG A 1 181 ? 16.735 3.211 -19.250 1.00 94.69 181 ARG A C 1
ATOM 1457 O O . ARG A 1 181 ? 16.785 3.295 -18.027 1.00 94.69 181 ARG A O 1
ATOM 1464 N N . LEU A 1 182 ? 15.588 3.227 -19.927 1.00 95.19 182 LEU A N 1
ATOM 1465 C CA . LEU A 1 182 ? 14.268 3.306 -19.292 1.00 95.19 182 LEU A CA 1
ATOM 1466 C C . LEU A 1 182 ? 13.874 1.988 -18.590 1.00 95.19 182 LEU A C 1
ATOM 1468 O O . LEU A 1 182 ? 13.149 2.008 -17.594 1.00 95.19 182 LEU A O 1
ATOM 1472 N N . ILE A 1 183 ? 14.361 0.848 -19.083 1.00 95.81 183 ILE A N 1
ATOM 1473 C CA . ILE A 1 183 ? 14.099 -0.483 -18.516 1.00 95.81 183 ILE A CA 1
ATOM 1474 C C . ILE A 1 183 ? 15.057 -0.814 -17.367 1.00 95.81 183 ILE A C 1
ATOM 1476 O O . ILE A 1 183 ? 14.666 -1.536 -16.458 1.00 95.81 183 ILE A O 1
ATOM 1480 N N . HIS A 1 184 ? 16.284 -0.287 -17.376 1.00 94.50 184 HIS A N 1
ATOM 1481 C CA . HIS A 1 184 ? 17.336 -0.592 -16.401 1.00 94.50 184 HIS A CA 1
ATOM 1482 C C . HIS A 1 184 ? 16.842 -0.625 -14.944 1.00 94.50 184 HIS A C 1
ATOM 1484 O O . HIS A 1 184 ? 15.999 0.188 -14.560 1.00 94.50 184 HIS A O 1
ATOM 1490 N N . CYS A 1 185 ? 17.410 -1.494 -14.099 1.00 92.25 185 CYS A N 1
ATOM 1491 C CA . CYS A 1 185 ? 16.988 -1.687 -12.704 1.00 92.25 185 CYS A CA 1
ATOM 1492 C C . CYS A 1 185 ? 17.019 -0.411 -11.850 1.00 92.25 185 CYS A C 1
ATOM 1494 O O . CYS A 1 185 ? 16.315 -0.318 -10.846 1.00 92.25 185 CYS A O 1
ATOM 1496 N N . ASP A 1 186 ? 17.833 0.568 -12.245 1.00 89.06 186 ASP A N 1
ATOM 1497 C CA . ASP A 1 186 ? 17.890 1.872 -11.587 1.00 89.06 186 ASP A CA 1
ATOM 1498 C C . ASP A 1 186 ? 16.629 2.698 -11.866 1.00 89.06 186 ASP A C 1
ATOM 1500 O O . ASP A 1 186 ? 16.247 3.515 -11.041 1.00 89.06 186 ASP A O 1
ATOM 1504 N N . MET A 1 187 ? 15.981 2.503 -13.012 1.00 90.12 187 MET A N 1
ATOM 1505 C CA . MET A 1 187 ? 14.839 3.293 -13.471 1.00 90.12 187 MET A CA 1
ATOM 1506 C C . MET A 1 187 ? 13.525 2.528 -13.356 1.00 90.12 187 MET A C 1
ATOM 1508 O O . MET A 1 187 ? 12.575 3.029 -12.759 1.00 90.12 187 MET A O 1
ATOM 1512 N N . GLN A 1 188 ? 13.475 1.322 -13.931 1.00 92.00 188 GLN A N 1
ATOM 1513 C CA . GLN A 1 188 ? 12.304 0.443 -13.991 1.00 92.00 188 GLN A CA 1
ATOM 1514 C C . GLN A 1 188 ? 11.025 1.152 -14.472 1.00 92.00 188 GLN A C 1
ATOM 1516 O O . GLN A 1 188 ? 9.933 0.845 -13.994 1.00 92.00 188 GLN A O 1
ATOM 1521 N N . VAL A 1 189 ? 11.135 2.114 -15.395 1.00 93.44 189 VAL A N 1
ATOM 1522 C CA . VAL A 1 189 ? 9.971 2.881 -15.876 1.00 93.44 189 VAL A CA 1
ATOM 1523 C C . VAL A 1 189 ? 9.268 2.194 -17.054 1.00 93.44 189 VAL A C 1
ATOM 1525 O O . VAL A 1 189 ? 8.091 2.440 -17.316 1.00 93.44 189 VAL A O 1
ATOM 1528 N N . LEU A 1 190 ? 9.965 1.278 -17.729 1.00 95.62 190 LEU A N 1
ATOM 1529 C CA . LEU A 1 190 ? 9.425 0.412 -18.774 1.00 95.62 190 LEU A CA 1
ATOM 1530 C C . LEU A 1 190 ? 9.748 -1.056 -18.498 1.00 95.62 190 LEU A C 1
ATOM 1532 O O . LEU A 1 190 ? 10.745 -1.382 -17.854 1.00 95.62 190 LEU A O 1
ATOM 1536 N N . LYS A 1 191 ? 8.928 -1.946 -19.060 1.00 96.38 191 LYS A N 1
ATOM 1537 C CA . LYS A 1 191 ? 9.200 -3.385 -19.170 1.00 96.38 191 LYS A CA 1
ATOM 1538 C C . LYS A 1 191 ? 8.817 -3.885 -20.550 1.00 96.38 191 LYS A C 1
ATOM 1540 O O . LYS A 1 191 ? 7.928 -3.320 -21.178 1.00 96.38 191 LYS A O 1
ATOM 1545 N N . LEU A 1 192 ? 9.457 -4.951 -21.019 1.00 97.06 192 LEU A N 1
ATOM 1546 C CA . LEU A 1 192 ? 9.118 -5.571 -22.295 1.00 97.06 192 LEU A CA 1
ATOM 1547 C C . LEU A 1 192 ? 8.222 -6.790 -22.085 1.00 97.06 192 LEU A C 1
ATOM 1549 O O . LEU A 1 192 ? 8.429 -7.618 -21.197 1.00 97.06 192 LEU A O 1
ATOM 1553 N N . SER A 1 193 ? 7.216 -6.910 -22.940 1.00 95.69 193 SER A N 1
ATOM 1554 C CA . SER A 1 193 ? 6.299 -8.039 -22.983 1.00 95.69 193 SER A CA 1
ATOM 1555 C C . SER A 1 193 ? 6.345 -8.706 -24.349 1.00 95.69 193 SER A C 1
ATOM 1557 O O . SER A 1 193 ? 6.425 -8.045 -25.379 1.00 95.69 193 SER A O 1
ATOM 1559 N N . THR A 1 194 ? 6.248 -10.033 -24.374 1.00 94.06 194 THR A N 1
ATOM 1560 C CA . THR A 1 194 ? 6.093 -10.794 -25.625 1.00 94.06 194 THR A CA 1
ATOM 1561 C C . THR A 1 194 ? 4.693 -10.656 -26.228 1.00 94.06 194 THR A C 1
ATOM 1563 O O . THR A 1 194 ? 4.458 -11.091 -27.354 1.00 94.06 194 THR A O 1
ATOM 1566 N N . LYS A 1 195 ? 3.746 -10.081 -25.476 1.00 93.62 195 LYS A N 1
ATOM 1567 C CA . LYS A 1 195 ? 2.361 -9.845 -25.896 1.00 93.62 195 LYS A CA 1
ATOM 1568 C C . LYS A 1 195 ? 1.929 -8.407 -25.588 1.00 93.62 195 LYS A C 1
ATOM 1570 O O . LYS A 1 195 ? 2.345 -7.880 -24.554 1.00 93.62 195 LYS A O 1
ATOM 1575 N N . PRO A 1 196 ? 1.039 -7.811 -26.394 1.00 94.06 196 PRO A N 1
ATOM 1576 C CA . PRO A 1 196 ? 0.456 -6.504 -26.098 1.00 94.06 196 PRO A CA 1
ATOM 1577 C C . PRO A 1 196 ? -0.258 -6.462 -24.741 1.00 94.06 196 PRO A C 1
ATOM 1579 O O . PRO A 1 196 ? -0.854 -7.464 -24.324 1.00 94.06 196 PRO A O 1
ATOM 1582 N N . ALA A 1 197 ? -0.238 -5.308 -24.072 1.00 90.50 197 ALA A N 1
ATOM 1583 C CA . ALA A 1 197 ? -0.820 -5.091 -22.748 1.00 90.50 197 ALA A CA 1
ATOM 1584 C C . ALA A 1 197 ? -2.329 -5.390 -22.715 1.00 90.50 197 ALA A C 1
ATOM 1586 O O . ALA A 1 197 ? -2.832 -5.965 -21.744 1.00 90.50 197 ALA A O 1
ATOM 1587 N N . SER A 1 198 ? -3.046 -5.085 -23.801 1.00 90.81 198 SER A N 1
ATOM 1588 C CA . SER A 1 198 ? -4.455 -5.440 -24.010 1.00 90.81 198 SER A CA 1
ATOM 1589 C C . SER A 1 198 ? -4.758 -6.927 -23.810 1.00 90.81 198 SER A C 1
ATOM 1591 O O . SER A 1 198 ? -5.839 -7.265 -23.328 1.00 90.81 198 SER A O 1
ATOM 1593 N N . THR A 1 199 ? -3.797 -7.819 -24.072 1.00 89.50 199 THR A N 1
ATOM 1594 C CA . THR A 1 199 ? -3.948 -9.274 -23.879 1.00 89.50 199 THR A CA 1
ATOM 1595 C C . THR A 1 199 ? -4.237 -9.646 -22.422 1.00 89.50 199 THR A C 1
ATOM 1597 O O . THR A 1 199 ? -4.849 -10.683 -22.144 1.00 89.50 199 THR A O 1
ATOM 1600 N N . PHE A 1 200 ? -3.784 -8.812 -21.487 1.00 85.31 200 PHE A N 1
ATOM 1601 C CA . PHE A 1 200 ? -3.907 -9.046 -20.053 1.00 85.31 200 PHE A CA 1
ATOM 1602 C C . PHE A 1 200 ? -5.087 -8.295 -19.423 1.00 85.31 200 PHE A C 1
ATOM 1604 O O . PHE A 1 200 ? -5.481 -8.620 -18.300 1.00 85.31 200 PHE A O 1
ATOM 1611 N N . LYS A 1 201 ? -5.693 -7.332 -20.138 1.00 71.94 201 LYS A N 1
ATOM 1612 C CA . LYS A 1 201 ? -6.859 -6.582 -19.646 1.00 71.94 201 LYS A CA 1
ATOM 1613 C C . LYS A 1 201 ? -7.996 -7.551 -19.281 1.00 71.94 201 LYS A C 1
ATOM 1615 O O . LYS A 1 201 ? -8.243 -8.535 -19.974 1.00 71.94 201 LYS A O 1
ATOM 1620 N N . HIS A 1 202 ? -8.669 -7.278 -18.160 1.00 63.88 202 HIS A N 1
ATOM 1621 C CA . HIS A 1 202 ? -9.772 -8.070 -17.579 1.00 63.88 202 HIS A CA 1
ATOM 1622 C C . HIS A 1 202 ? -9.423 -9.463 -17.033 1.00 63.88 202 HIS A C 1
ATOM 1624 O O . HIS A 1 202 ? -10.308 -10.166 -16.544 1.00 63.88 202 HIS A O 1
ATOM 1630 N N . ARG A 1 203 ? -8.152 -9.875 -17.041 1.00 64.88 203 ARG A N 1
ATOM 1631 C CA . ARG A 1 203 ? -7.742 -11.122 -16.389 1.00 64.88 203 ARG A CA 1
ATOM 1632 C C . ARG A 1 203 ? -7.286 -1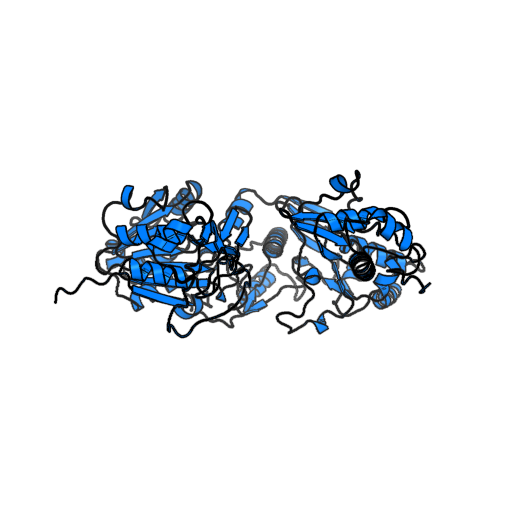0.827 -14.964 1.00 64.88 203 ARG A C 1
ATOM 1634 O O . ARG A 1 203 ? -6.148 -10.411 -14.767 1.00 64.88 203 ARG A O 1
ATOM 1641 N N . ARG A 1 204 ? -8.147 -11.102 -13.975 1.00 51.25 204 ARG A N 1
ATOM 1642 C CA . ARG A 1 204 ? -7.872 -10.884 -12.534 1.00 51.25 204 ARG A CA 1
ATOM 1643 C C . ARG A 1 204 ? -6.524 -11.483 -12.070 1.00 51.25 204 ARG A C 1
ATOM 1645 O O . ARG A 1 204 ? -5.896 -10.924 -11.183 1.00 51.25 204 ARG A O 1
ATOM 1652 N N . HIS A 1 205 ? -6.048 -12.548 -12.733 1.00 57.25 205 HIS A N 1
ATOM 1653 C CA . HIS A 1 205 ? -4.748 -13.205 -12.499 1.00 57.25 205 HIS A CA 1
ATOM 1654 C C . HIS A 1 205 ? -3.942 -13.480 -13.789 1.00 57.25 205 HIS A C 1
ATOM 1656 O O . HIS A 1 205 ? -3.213 -14.464 -13.868 1.00 57.25 205 HIS A O 1
ATOM 1662 N N . GLY A 1 206 ? -4.109 -12.675 -14.847 1.00 71.31 206 GLY A N 1
ATOM 1663 C CA . GLY A 1 206 ? -3.501 -12.972 -16.158 1.00 71.31 206 GLY A CA 1
ATOM 1664 C C . GLY A 1 206 ? -2.276 -12.149 -16.540 1.00 71.31 206 GLY A C 1
ATOM 1665 O O . GLY A 1 206 ? -1.585 -12.533 -17.483 1.00 71.31 206 GLY A O 1
ATOM 1666 N N . THR A 1 207 ? -2.017 -11.029 -15.865 1.00 83.62 207 THR A N 1
ATOM 1667 C CA . THR A 1 207 ? -0.835 -10.207 -16.147 1.00 83.62 207 THR A CA 1
ATOM 1668 C C . THR A 1 207 ? 0.406 -10.878 -15.558 1.00 83.62 207 THR A C 1
ATOM 1670 O O . THR A 1 207 ? 0.398 -11.184 -14.365 1.00 83.62 207 THR A O 1
ATOM 1673 N N . PRO A 1 208 ? 1.476 -11.097 -16.346 1.00 88.31 208 PRO A N 1
ATOM 1674 C CA . PRO A 1 208 ? 2.738 -11.613 -15.834 1.00 88.31 208 PRO A CA 1
ATOM 1675 C C . PRO A 1 208 ? 3.214 -10.828 -14.599 1.00 88.31 208 PRO A C 1
ATOM 1677 O O . PRO A 1 208 ? 3.282 -9.597 -14.676 1.00 88.31 208 PRO A O 1
ATOM 1680 N N . PRO A 1 209 ? 3.576 -11.493 -13.482 1.00 87.56 209 PRO A N 1
ATOM 1681 C CA . PRO A 1 209 ? 3.935 -10.814 -12.233 1.00 87.56 209 PRO A CA 1
ATOM 1682 C C . PRO A 1 209 ? 5.041 -9.770 -12.399 1.00 87.56 209 PRO A C 1
ATOM 1684 O O . PRO A 1 209 ? 4.964 -8.681 -11.831 1.00 87.56 209 PRO A O 1
ATOM 1687 N N . TYR A 1 210 ? 6.033 -10.050 -13.251 1.00 90.31 210 TYR A N 1
ATOM 1688 C CA . TYR A 1 210 ? 7.116 -9.106 -13.506 1.00 90.31 210 TYR A CA 1
ATOM 1689 C C . TYR A 1 210 ? 6.611 -7.784 -14.107 1.00 90.31 210 TYR A C 1
ATOM 1691 O O . TYR A 1 210 ? 7.189 -6.754 -13.799 1.00 90.31 210 TYR A O 1
ATOM 1699 N N . LEU A 1 211 ? 5.524 -7.746 -14.890 1.00 90.75 211 LEU A N 1
ATOM 1700 C CA . LEU A 1 211 ? 5.010 -6.493 -15.472 1.00 90.75 211 LEU A CA 1
ATOM 1701 C C . LEU A 1 211 ? 4.375 -5.557 -14.436 1.00 90.75 211 LEU A C 1
ATOM 1703 O O . LEU A 1 211 ? 4.279 -4.356 -14.674 1.00 90.75 211 LEU A O 1
ATOM 1707 N N . ILE A 1 212 ? 3.946 -6.090 -13.292 1.00 86.25 212 ILE A N 1
ATOM 1708 C CA . ILE A 1 212 ? 3.242 -5.333 -12.245 1.00 86.25 212 ILE A CA 1
ATOM 1709 C C . ILE A 1 212 ? 4.052 -5.175 -10.956 1.00 86.25 212 ILE A C 1
ATOM 1711 O O . ILE A 1 212 ? 3.618 -4.461 -10.057 1.00 86.25 212 ILE A O 1
ATOM 1715 N N . SER A 1 213 ? 5.229 -5.797 -10.871 1.00 85.56 213 SER A N 1
ATOM 1716 C CA . SER A 1 213 ? 6.123 -5.686 -9.719 1.00 85.56 213 SER A CA 1
ATOM 1717 C C . SER A 1 213 ? 7.190 -4.623 -9.952 1.00 85.56 213 SER A C 1
ATOM 1719 O O . SER A 1 213 ? 7.995 -4.744 -10.878 1.00 85.56 213 SER A O 1
ATOM 1721 N N . SER A 1 214 ? 7.269 -3.630 -9.071 1.00 81.19 214 SER A N 1
ATOM 1722 C CA . SER A 1 214 ? 8.539 -2.941 -8.827 1.00 81.19 214 SER A CA 1
ATOM 1723 C C . SER A 1 214 ? 9.461 -3.887 -8.056 1.00 81.19 214 SER A C 1
ATOM 1725 O O . SER A 1 214 ? 8.965 -4.718 -7.295 1.00 81.19 214 SER A O 1
ATOM 1727 N N . MET A 1 215 ? 10.776 -3.777 -8.220 1.00 82.38 215 MET A N 1
ATOM 1728 C CA . MET A 1 215 ? 11.743 -4.561 -7.446 1.00 82.38 215 MET A CA 1
ATOM 1729 C C . MET A 1 215 ? 12.536 -3.622 -6.522 1.00 82.38 215 MET A C 1
ATOM 1731 O O . MET A 1 215 ? 13.574 -3.100 -6.934 1.00 82.38 215 MET A O 1
ATOM 1735 N N . PRO A 1 216 ? 12.035 -3.354 -5.299 1.00 78.31 216 PRO A N 1
ATOM 1736 C CA . PRO A 1 216 ? 12.621 -2.397 -4.360 1.00 78.31 216 PRO A CA 1
ATOM 1737 C C . PRO A 1 216 ? 13.676 -3.021 -3.427 1.00 78.31 216 PRO A C 1
ATOM 1739 O O . PRO A 1 216 ? 13.878 -2.539 -2.314 1.00 78.31 216 PRO A O 1
ATOM 1742 N N . TYR A 1 217 ? 14.267 -4.139 -3.836 1.00 86.94 217 TYR A N 1
ATOM 1743 C CA . TYR A 1 217 ? 15.114 -4.989 -3.004 1.00 86.94 217 TYR A CA 1
ATOM 1744 C C . TYR A 1 217 ? 16.564 -4.499 -2.949 1.00 86.94 217 TYR A C 1
ATOM 1746 O O . TYR A 1 217 ? 16.991 -3.680 -3.766 1.00 86.94 217 TYR A O 1
ATOM 1754 N N . GLU A 1 218 ? 17.340 -5.015 -1.995 1.00 88.75 218 GLU A N 1
ATOM 1755 C CA . GLU A 1 218 ? 18.759 -4.678 -1.861 1.00 88.75 218 GLU A CA 1
ATOM 1756 C C . GLU A 1 218 ? 19.530 -5.196 -3.079 1.00 88.75 218 GLU A C 1
ATOM 1758 O O . GLU A 1 218 ? 19.506 -6.393 -3.361 1.00 88.75 218 GLU A O 1
ATOM 1763 N N . LYS A 1 219 ? 20.244 -4.321 -3.796 1.00 91.44 219 LYS A N 1
ATOM 1764 C CA . LYS A 1 219 ? 21.113 -4.733 -4.906 1.00 91.44 219 LYS A CA 1
ATOM 1765 C C . LYS A 1 219 ? 22.401 -5.351 -4.358 1.00 91.44 219 LYS A C 1
ATOM 1767 O O . LYS A 1 219 ? 23.227 -4.650 -3.783 1.00 91.44 219 LYS A O 1
ATOM 1772 N N . ILE A 1 220 ? 22.618 -6.638 -4.622 1.00 94.19 220 ILE A N 1
ATOM 1773 C CA . ILE A 1 220 ? 23.770 -7.417 -4.124 1.00 94.19 220 ILE A CA 1
ATOM 1774 C C . ILE A 1 220 ? 24.726 -7.865 -5.240 1.00 94.19 220 ILE A C 1
ATOM 1776 O O . ILE A 1 220 ? 25.591 -8.716 -5.045 1.00 94.19 220 ILE A O 1
ATOM 1780 N N . THR A 1 221 ? 24.601 -7.275 -6.431 1.00 94.38 221 THR A N 1
ATOM 1781 C CA . THR A 1 221 ? 25.394 -7.671 -7.610 1.00 94.38 221 THR A CA 1
ATOM 1782 C C . THR A 1 221 ? 26.899 -7.560 -7.375 1.00 94.38 221 THR A C 1
ATOM 1784 O O . THR A 1 221 ? 27.647 -8.454 -7.764 1.00 94.38 221 THR A O 1
ATOM 1787 N N . ALA A 1 222 ? 27.345 -6.495 -6.701 1.00 93.69 222 ALA A N 1
ATOM 1788 C CA . ALA A 1 222 ? 28.756 -6.307 -6.380 1.00 93.69 222 ALA A CA 1
ATOM 1789 C C . ALA A 1 222 ? 29.284 -7.388 -5.426 1.00 93.69 222 ALA A C 1
ATOM 1791 O O . ALA A 1 222 ? 30.413 -7.838 -5.596 1.00 93.69 222 ALA A O 1
ATOM 1792 N N . SER A 1 223 ? 28.461 -7.839 -4.476 1.00 93.88 223 SER A N 1
ATOM 1793 C CA . SER A 1 223 ? 28.809 -8.917 -3.547 1.00 93.88 223 SER A CA 1
ATOM 1794 C C . SER A 1 223 ? 28.973 -10.258 -4.264 1.00 93.88 223 SER A C 1
ATOM 1796 O O . SER A 1 223 ? 29.861 -11.025 -3.913 1.00 93.88 223 SER A O 1
ATOM 1798 N N . ILE A 1 224 ? 28.164 -10.513 -5.296 1.00 93.75 224 ILE A N 1
ATOM 1799 C CA . ILE A 1 224 ? 28.219 -11.755 -6.084 1.00 93.75 224 ILE A CA 1
ATOM 1800 C C . ILE A 1 224 ? 29.373 -11.736 -7.096 1.00 93.75 224 ILE A C 1
ATOM 1802 O O . ILE A 1 224 ? 30.104 -12.713 -7.227 1.00 93.75 224 ILE A O 1
ATOM 1806 N N . ARG A 1 225 ? 29.562 -10.626 -7.823 1.00 92.75 225 ARG A N 1
ATOM 1807 C CA . ARG A 1 225 ? 30.507 -10.554 -8.956 1.00 92.75 225 ARG A CA 1
ATOM 1808 C C . ARG A 1 225 ? 31.859 -9.927 -8.632 1.00 92.75 225 ARG A C 1
ATOM 1810 O O . ARG A 1 225 ? 32.753 -9.940 -9.473 1.00 92.75 225 ARG A O 1
ATOM 1817 N N . GLY A 1 226 ? 32.001 -9.301 -7.467 1.00 88.94 226 GLY A N 1
ATOM 1818 C CA . GLY A 1 226 ? 33.166 -8.484 -7.114 1.00 88.94 226 GLY A CA 1
ATOM 1819 C C . GLY A 1 226 ? 33.221 -7.115 -7.809 1.00 88.94 226 GLY A C 1
ATOM 1820 O O . GLY A 1 226 ? 34.182 -6.374 -7.613 1.00 88.94 226 GLY A O 1
ATOM 1821 N N . ALA A 1 227 ? 32.211 -6.756 -8.609 1.00 87.69 227 ALA A N 1
ATOM 1822 C CA . ALA A 1 227 ? 32.098 -5.458 -9.272 1.00 87.69 227 ALA A CA 1
ATOM 1823 C C . ALA A 1 227 ? 30.629 -5.045 -9.439 1.00 87.69 227 ALA A C 1
ATOM 1825 O O . ALA A 1 227 ? 29.756 -5.881 -9.674 1.00 87.69 227 ALA A O 1
ATOM 1826 N N . ALA A 1 228 ? 30.361 -3.743 -9.327 1.00 82.19 228 ALA A N 1
ATOM 1827 C CA . ALA A 1 228 ? 29.036 -3.187 -9.577 1.00 82.19 228 ALA A CA 1
ATOM 1828 C C . ALA A 1 228 ? 28.777 -3.027 -11.082 1.00 82.19 228 ALA A C 1
ATOM 1830 O O . ALA A 1 228 ? 29.671 -2.640 -11.837 1.00 82.19 228 ALA A O 1
ATOM 1831 N N . THR A 1 229 ? 27.538 -3.270 -11.504 1.00 82.31 229 THR A N 1
ATOM 1832 C CA . THR A 1 229 ? 27.064 -2.895 -12.841 1.00 82.31 229 THR A CA 1
ATOM 1833 C C . THR A 1 229 ? 27.025 -1.366 -12.955 1.00 82.31 229 THR A C 1
ATOM 1835 O O . THR A 1 229 ? 26.639 -0.711 -11.978 1.00 82.31 229 THR A O 1
ATOM 1838 N N . PRO A 1 230 ? 27.418 -0.777 -14.102 1.00 83.69 230 PRO A N 1
ATOM 1839 C CA . PRO A 1 230 ? 27.310 0.662 -14.318 1.00 83.69 230 PRO A CA 1
ATOM 1840 C C . PRO A 1 230 ? 25.889 1.161 -14.057 1.00 83.69 230 PRO A C 1
ATOM 1842 O O . PRO A 1 230 ? 24.925 0.548 -14.512 1.00 83.69 230 PRO A O 1
ATOM 1845 N N . SER A 1 231 ? 25.762 2.271 -13.333 1.00 85.50 231 SER A N 1
ATOM 1846 C CA . SER A 1 231 ? 24.461 2.896 -13.125 1.00 85.50 231 SER A CA 1
ATOM 1847 C C . SER A 1 231 ? 24.010 3.662 -14.365 1.00 85.50 231 SER A C 1
ATOM 1849 O O . SER A 1 231 ? 24.823 4.171 -15.144 1.00 85.50 231 SER A O 1
ATOM 1851 N N . VAL A 1 232 ? 22.695 3.782 -14.529 1.00 86.62 232 VAL A N 1
ATOM 1852 C CA . VAL A 1 232 ? 22.093 4.606 -15.581 1.00 86.62 232 VAL A CA 1
ATOM 1853 C C . VAL A 1 232 ? 21.605 5.924 -14.993 1.00 86.62 232 VAL A C 1
ATOM 1855 O O . VAL A 1 232 ? 20.899 5.956 -13.988 1.00 86.62 232 VAL A O 1
ATOM 1858 N N . SER A 1 233 ? 21.938 7.028 -15.662 1.00 83.19 233 SER A N 1
ATOM 1859 C CA . SER A 1 233 ? 21.428 8.362 -15.347 1.00 83.19 233 SER A CA 1
ATOM 1860 C C . SER A 1 233 ? 20.881 9.063 -16.591 1.00 83.19 233 SER A C 1
ATOM 1862 O O . SER A 1 233 ? 21.167 8.691 -17.735 1.00 83.19 233 SER A O 1
ATOM 1864 N N . PHE A 1 234 ? 20.059 10.086 -16.371 1.00 85.56 234 PHE A N 1
ATOM 1865 C CA . PHE A 1 234 ? 19.589 11.007 -17.405 1.00 85.56 234 PHE A CA 1
ATOM 1866 C C . PHE A 1 234 ? 20.142 12.397 -17.111 1.00 85.56 234 PHE A C 1
ATOM 1868 O O . PHE A 1 234 ? 20.270 12.773 -15.951 1.00 85.56 234 PHE A O 1
ATOM 1875 N N . ALA A 1 235 ? 20.472 13.162 -18.155 1.00 83.31 235 ALA A N 1
ATOM 1876 C CA . ALA A 1 235 ? 21.056 14.493 -17.987 1.00 83.31 235 ALA A CA 1
ATOM 1877 C C . ALA A 1 235 ? 20.135 15.441 -17.192 1.00 83.31 235 ALA A C 1
ATOM 1879 O O . ALA A 1 235 ? 20.625 16.225 -16.388 1.00 83.31 235 ALA A O 1
ATOM 1880 N N . GLY A 1 236 ? 18.815 15.326 -17.381 1.00 82.06 236 GLY A N 1
ATOM 1881 C CA . GLY A 1 236 ? 17.791 16.064 -16.633 1.00 82.06 236 GLY A CA 1
ATOM 1882 C C . GLY A 1 236 ? 17.301 15.364 -15.361 1.00 82.06 236 GLY A C 1
ATOM 1883 O O . GLY A 1 236 ? 16.247 15.724 -14.847 1.00 82.06 236 GLY A O 1
ATOM 1884 N N . MET A 1 237 ? 18.002 14.335 -14.869 1.00 92.56 237 MET A N 1
ATOM 1885 C CA . MET A 1 237 ? 17.590 13.628 -13.656 1.00 92.56 237 MET A CA 1
ATOM 1886 C C . MET A 1 237 ? 17.922 14.432 -12.402 1.00 92.56 237 MET A C 1
ATOM 1888 O O . MET A 1 237 ? 19.059 14.858 -12.204 1.00 92.56 237 MET A O 1
ATOM 1892 N N . GLN A 1 238 ? 16.945 14.541 -11.510 1.00 94.38 238 GLN A N 1
ATOM 1893 C CA . GLN A 1 238 ? 17.096 15.106 -10.177 1.00 94.38 238 GLN A CA 1
ATOM 1894 C C . GLN A 1 238 ? 16.643 14.095 -9.124 1.00 94.38 238 GLN A C 1
ATOM 1896 O O . GLN A 1 238 ? 15.660 13.378 -9.316 1.00 94.38 238 GLN A O 1
ATOM 1901 N N . LEU A 1 239 ? 17.362 14.050 -8.003 1.00 93.56 239 LEU A N 1
ATOM 1902 C CA . LEU A 1 239 ? 16.948 13.343 -6.794 1.00 93.56 239 LEU A CA 1
ATOM 1903 C C . LEU A 1 239 ? 16.480 14.381 -5.785 1.00 93.56 239 LEU A C 1
ATOM 1905 O O . LEU A 1 239 ? 17.280 15.186 -5.311 1.00 93.56 239 LEU A O 1
ATOM 1909 N N . VAL A 1 240 ? 15.191 14.367 -5.471 1.00 95.00 240 VAL A N 1
ATOM 1910 C CA . VAL A 1 240 ? 14.592 15.311 -4.530 1.00 95.00 240 VAL A CA 1
ATOM 1911 C C . VAL A 1 240 ? 14.295 14.585 -3.220 1.00 95.00 240 VAL A C 1
ATOM 1913 O O . VAL A 1 240 ? 13.540 13.611 -3.252 1.00 95.00 240 VAL A O 1
ATOM 1916 N N . PRO A 1 241 ? 14.867 15.010 -2.080 1.00 94.31 241 PRO A N 1
ATOM 1917 C CA . PRO A 1 241 ? 14.581 14.384 -0.796 1.00 94.31 241 PRO A CA 1
ATOM 1918 C C . PRO A 1 241 ? 13.118 14.598 -0.397 1.00 94.31 241 PRO A C 1
ATOM 1920 O O . PRO A 1 241 ? 12.526 15.650 -0.650 1.00 94.31 241 PRO A O 1
ATOM 1923 N N . ILE A 1 242 ? 12.542 13.584 0.236 1.00 91.19 242 ILE A N 1
ATOM 1924 C CA . ILE A 1 242 ? 11.252 13.647 0.915 1.00 91.19 242 ILE A CA 1
ATOM 1925 C C . ILE A 1 242 ? 11.538 14.019 2.369 1.00 91.19 242 ILE A C 1
ATOM 1927 O O . ILE A 1 242 ? 12.441 13.461 2.982 1.00 91.19 242 ILE A O 1
ATOM 1931 N N . ASP A 1 243 ? 10.768 14.962 2.900 1.00 89.25 243 ASP A N 1
ATOM 1932 C CA . ASP A 1 243 ? 10.860 15.386 4.295 1.00 89.25 243 ASP A CA 1
ATOM 1933 C C . ASP A 1 243 ? 10.661 14.207 5.274 1.00 89.25 243 ASP A C 1
ATOM 1935 O O . ASP A 1 243 ? 9.763 13.381 5.085 1.00 89.25 243 ASP A O 1
ATOM 1939 N N . ASP A 1 244 ? 11.500 14.121 6.311 1.00 84.44 244 ASP A N 1
ATOM 1940 C CA . ASP A 1 244 ? 11.500 13.000 7.262 1.00 84.44 244 ASP A CA 1
ATOM 1941 C C . ASP A 1 244 ? 10.205 12.932 8.088 1.00 84.44 244 ASP A C 1
ATOM 1943 O O . ASP A 1 244 ? 9.698 11.840 8.356 1.00 84.44 244 ASP A O 1
ATOM 1947 N N . GLU A 1 245 ? 9.627 14.081 8.461 1.00 80.94 245 GLU A N 1
ATOM 1948 C CA . GLU A 1 245 ? 8.344 14.132 9.170 1.00 80.94 245 GLU A CA 1
ATOM 1949 C C . GLU A 1 245 ? 7.222 13.621 8.259 1.00 80.94 245 GLU A C 1
ATOM 1951 O O . GLU A 1 245 ? 6.360 12.846 8.681 1.00 80.94 245 GLU A O 1
ATOM 1956 N N . LEU A 1 246 ? 7.268 13.983 6.977 1.00 81.75 246 LEU A N 1
ATOM 1957 C CA . LEU A 1 246 ? 6.339 13.482 5.970 1.00 81.75 246 LEU A CA 1
ATOM 1958 C C . LEU A 1 246 ? 6.485 11.973 5.725 1.00 81.75 246 LEU A C 1
ATOM 1960 O O . LEU A 1 246 ? 5.475 11.289 5.550 1.00 81.75 246 LEU A O 1
ATOM 1964 N N . LEU A 1 247 ? 7.711 11.439 5.725 1.00 80.06 247 LEU A N 1
ATOM 1965 C CA . LEU A 1 247 ? 7.959 9.996 5.634 1.00 80.06 247 LEU A CA 1
ATOM 1966 C C . LEU A 1 247 ? 7.413 9.254 6.857 1.00 80.06 247 LEU A C 1
ATOM 1968 O O . LEU A 1 247 ? 6.747 8.230 6.691 1.00 80.06 247 LEU A O 1
ATOM 1972 N N . ALA A 1 248 ? 7.642 9.781 8.063 1.00 74.44 248 ALA A N 1
ATOM 1973 C CA . ALA A 1 248 ? 7.105 9.213 9.298 1.00 74.44 248 ALA A CA 1
ATOM 1974 C C . ALA A 1 248 ? 5.567 9.208 9.291 1.00 74.44 248 ALA A C 1
ATOM 1976 O O . ALA A 1 248 ? 4.938 8.195 9.604 1.00 74.44 248 ALA A O 1
ATOM 1977 N N . ARG A 1 249 ? 4.951 10.313 8.853 1.00 74.50 249 ARG A N 1
ATOM 1978 C CA . ARG A 1 249 ? 3.494 10.417 8.706 1.00 74.50 249 ARG A CA 1
ATOM 1979 C C . ARG A 1 249 ? 2.940 9.464 7.655 1.00 74.50 249 ARG A C 1
ATOM 1981 O O . ARG A 1 249 ? 1.934 8.822 7.914 1.00 74.50 249 ARG A O 1
ATOM 1988 N N . ASP A 1 250 ? 3.593 9.300 6.505 1.00 76.56 250 ASP A N 1
ATOM 1989 C CA . ASP A 1 250 ? 3.146 8.356 5.470 1.00 76.56 250 ASP A CA 1
ATOM 1990 C C . ASP A 1 250 ? 3.046 6.908 5.971 1.00 76.56 250 ASP A C 1
ATOM 1992 O O . ASP A 1 250 ? 2.180 6.168 5.492 1.00 76.56 250 ASP A O 1
ATOM 1996 N N . GLY A 1 251 ? 3.922 6.510 6.901 1.00 68.81 251 GLY A N 1
ATOM 1997 C CA . GLY A 1 251 ? 3.857 5.210 7.571 1.00 68.81 251 GLY A CA 1
ATOM 1998 C C . GLY A 1 251 ? 2.642 5.089 8.495 1.00 68.81 251 GLY A C 1
ATOM 1999 O O . GLY A 1 251 ? 1.957 4.071 8.483 1.00 68.81 251 GLY A O 1
ATOM 2000 N N . ALA A 1 252 ? 2.319 6.149 9.239 1.00 65.38 252 ALA A N 1
ATOM 2001 C CA . ALA A 1 252 ? 1.193 6.171 10.174 1.00 65.38 252 ALA A CA 1
ATOM 2002 C C . ALA A 1 252 ? -0.182 6.400 9.507 1.00 65.38 252 ALA A C 1
ATOM 2004 O O . ALA A 1 252 ? -1.200 5.946 10.026 1.00 65.38 252 ALA A O 1
ATOM 2005 N N . GLU A 1 253 ? -0.223 7.089 8.362 1.00 69.62 253 GLU A N 1
ATOM 2006 C CA . GLU A 1 253 ? -1.438 7.584 7.692 1.00 69.62 253 GLU A CA 1
ATOM 2007 C C . GLU A 1 253 ? -1.933 6.673 6.544 1.00 69.62 253 GLU A C 1
ATOM 2009 O O . GLU A 1 253 ? -2.866 7.028 5.818 1.00 69.62 253 GLU A O 1
ATOM 2014 N N . ASN A 1 254 ? -1.351 5.482 6.340 1.00 73.81 254 ASN A N 1
ATOM 2015 C CA . ASN A 1 254 ? -1.869 4.498 5.373 1.00 73.81 254 ASN A CA 1
ATOM 2016 C C . ASN A 1 254 ? -2.994 3.619 5.945 1.00 73.81 254 ASN A C 1
ATOM 2018 O O . ASN A 1 254 ? -3.019 2.411 5.722 1.00 73.81 254 ASN A O 1
ATOM 2022 N N . ARG A 1 255 ? -3.907 4.235 6.691 1.00 85.31 255 ARG A N 1
ATOM 2023 C CA . ARG A 1 255 ? -4.967 3.564 7.443 1.00 85.31 255 ARG A CA 1
ATOM 2024 C C . ARG A 1 255 ? -6.332 3.993 6.929 1.00 85.31 255 ARG A C 1
ATOM 2026 O O . ARG A 1 255 ? -6.514 5.152 6.541 1.00 85.31 255 ARG A O 1
ATOM 2033 N N . PHE A 1 256 ? -7.297 3.083 6.948 1.00 90.12 256 PHE A N 1
ATOM 2034 C CA . PHE A 1 256 ? -8.685 3.352 6.590 1.00 90.12 256 PHE A CA 1
ATOM 2035 C C . PHE A 1 256 ? -9.210 4.579 7.346 1.00 90.12 256 PHE A C 1
ATOM 2037 O O . PHE A 1 256 ? -9.772 5.493 6.735 1.00 90.12 256 PHE A O 1
ATOM 2044 N N . GLY A 1 257 ? -8.945 4.647 8.656 1.00 88.25 257 GLY A N 1
ATOM 2045 C CA . GLY A 1 257 ? -9.400 5.754 9.494 1.00 88.25 257 GLY A CA 1
ATOM 2046 C C . GLY A 1 257 ? -8.847 7.126 9.101 1.00 88.25 257 GLY A C 1
ATOM 2047 O O . GLY A 1 257 ? -9.572 8.119 9.180 1.00 88.25 257 GLY A O 1
ATOM 2048 N N . THR A 1 258 ? -7.608 7.192 8.611 1.00 88.81 258 THR A N 1
ATOM 2049 C CA . THR A 1 258 ? -7.019 8.447 8.125 1.00 88.81 258 THR A CA 1
ATOM 2050 C C . THR A 1 258 ? -7.548 8.807 6.738 1.00 88.81 258 THR A C 1
ATOM 2052 O O . THR A 1 258 ? -7.932 9.959 6.513 1.00 88.81 258 THR A O 1
ATOM 2055 N N . LEU A 1 259 ? -7.655 7.830 5.826 1.00 92.12 259 LEU A N 1
ATOM 2056 C CA . LEU A 1 259 ? -8.123 8.075 4.457 1.00 92.12 259 LEU A CA 1
ATOM 2057 C C . LEU A 1 259 ? -9.559 8.611 4.398 1.00 92.12 259 LEU A C 1
ATOM 2059 O O . LEU A 1 259 ? -9.864 9.433 3.534 1.00 92.12 259 LEU A O 1
ATOM 2063 N N . PHE A 1 260 ? -10.413 8.183 5.328 1.00 94.69 260 PHE A N 1
ATOM 2064 C CA . PHE A 1 260 ? -11.815 8.597 5.440 1.00 94.69 260 PHE A CA 1
ATOM 2065 C C . PHE A 1 260 ? -12.078 9.485 6.672 1.00 94.69 260 PHE A C 1
ATOM 2067 O O . PHE A 1 260 ? -13.191 9.540 7.198 1.00 94.69 260 PHE A O 1
ATOM 2074 N N . SER A 1 261 ? -11.052 10.199 7.145 1.00 92.56 261 SER A N 1
ATOM 2075 C CA . SER A 1 261 ? -11.143 11.103 8.304 1.00 92.56 261 SER A CA 1
ATOM 2076 C C . SER A 1 261 ? -12.018 12.340 8.060 1.00 92.56 261 SER A C 1
ATOM 2078 O O . SER A 1 261 ? -12.536 12.933 9.007 1.00 92.56 261 SER A O 1
ATOM 2080 N N . LYS A 1 262 ? -12.205 12.727 6.793 1.00 93.75 262 LYS A N 1
ATOM 2081 C CA . LYS A 1 262 ? -13.075 13.829 6.358 1.00 93.75 262 LYS A CA 1
ATOM 2082 C C . LYS A 1 262 ? -14.402 13.289 5.800 1.00 93.75 262 LYS A C 1
ATOM 2084 O O . LYS A 1 262 ? -14.429 12.148 5.340 1.00 93.75 262 LYS A O 1
ATOM 2089 N N . PRO A 1 263 ? -15.487 14.093 5.823 1.00 95.75 263 PRO A N 1
ATOM 2090 C CA . PRO A 1 263 ? -16.743 13.764 5.154 1.00 95.75 263 PRO A CA 1
ATOM 2091 C C . PRO A 1 263 ? -16.512 13.255 3.733 1.00 95.75 263 PRO A C 1
ATOM 2093 O O . PRO A 1 263 ? -15.826 13.915 2.953 1.00 95.75 263 PRO A O 1
ATOM 2096 N N . HIS A 1 264 ? -17.068 12.091 3.404 1.00 95.75 264 HIS A N 1
ATOM 2097 C CA . HIS A 1 264 ? -16.807 11.442 2.124 1.00 95.75 264 HIS A CA 1
ATOM 2098 C C . HIS A 1 264 ? -18.092 10.889 1.503 1.00 95.75 264 HIS A C 1
ATOM 2100 O O . HIS A 1 264 ? -18.913 10.268 2.178 1.00 95.75 264 HIS A O 1
ATOM 2106 N N . SER A 1 265 ? -18.267 11.069 0.192 1.00 94.19 265 SER A N 1
ATOM 2107 C CA . SER A 1 265 ? -19.475 10.642 -0.538 1.00 94.19 265 SER A CA 1
ATOM 2108 C C . SER A 1 265 ? -19.729 9.135 -0.438 1.00 94.19 265 SER A C 1
ATOM 2110 O O . SER A 1 265 ? -20.864 8.713 -0.231 1.00 94.19 265 SER A O 1
ATOM 2112 N N . ALA A 1 266 ? -18.667 8.325 -0.478 1.00 93.06 266 ALA A N 1
ATOM 2113 C CA . ALA A 1 266 ? -18.760 6.877 -0.279 1.00 93.06 266 ALA A CA 1
ATOM 2114 C C . ALA A 1 266 ? -19.300 6.452 1.101 1.00 93.06 266 ALA A C 1
ATOM 2116 O O . ALA A 1 266 ? -19.736 5.314 1.237 1.00 93.06 266 ALA A O 1
ATOM 2117 N N . LEU A 1 267 ? -19.287 7.350 2.092 1.00 94.62 267 LEU A N 1
ATOM 2118 C CA . LEU A 1 267 ? -19.873 7.179 3.427 1.00 94.62 267 LEU A CA 1
ATOM 2119 C C . LEU A 1 267 ? -21.155 8.018 3.594 1.00 94.62 267 LEU A C 1
ATOM 2121 O O . LEU A 1 267 ? -21.523 8.395 4.702 1.00 94.62 267 LEU A O 1
ATOM 2125 N N . GLY A 1 268 ? -21.818 8.390 2.494 1.00 93.12 268 GLY A N 1
ATOM 2126 C CA . GLY A 1 268 ? -23.035 9.206 2.538 1.00 93.12 268 GLY A CA 1
ATOM 2127 C C . GLY A 1 268 ? -22.813 10.635 3.045 1.00 93.12 268 GLY A C 1
ATOM 2128 O O . GLY A 1 268 ? -23.752 11.259 3.529 1.00 93.12 268 GLY A O 1
ATOM 2129 N N . GLY A 1 269 ? -21.585 11.154 2.952 1.00 94.75 269 GLY A N 1
ATOM 2130 C CA . GLY A 1 269 ? -21.206 12.459 3.496 1.00 94.75 269 GLY A CA 1
ATOM 2131 C C . GLY A 1 269 ? -20.771 12.422 4.963 1.00 94.75 269 GLY A C 1
ATOM 2132 O O . GLY A 1 269 ? -20.463 13.471 5.520 1.00 94.75 269 GLY A O 1
ATOM 2133 N N . GLU A 1 270 ? -20.703 11.248 5.592 1.00 95.81 270 GLU A N 1
ATOM 2134 C CA . GLU A 1 270 ? -20.139 11.091 6.934 1.00 95.81 270 GLU A CA 1
ATOM 2135 C C . GLU A 1 270 ? -18.612 10.929 6.894 1.00 95.81 270 GLU A C 1
ATOM 2137 O O . GLU A 1 270 ? -18.004 10.635 5.861 1.00 95.81 270 GLU A O 1
ATOM 2142 N N . THR A 1 271 ? -17.987 11.125 8.054 1.00 97.25 271 THR A N 1
ATOM 2143 C CA . THR A 1 271 ? -16.612 10.679 8.323 1.00 97.25 271 THR A CA 1
ATOM 2144 C C . THR A 1 271 ? -16.615 9.201 8.712 1.00 97.25 271 THR A C 1
ATOM 2146 O O . THR A 1 271 ? -17.637 8.684 9.167 1.00 97.25 271 THR A O 1
ATOM 2149 N N . TYR A 1 272 ? -15.466 8.525 8.633 1.00 97.00 272 TYR A N 1
ATOM 2150 C CA . TYR A 1 272 ? -15.334 7.153 9.132 1.00 97.00 272 TYR A CA 1
ATOM 2151 C C . TYR A 1 272 ? -15.749 7.016 10.603 1.00 97.00 272 TYR A C 1
ATOM 2153 O O . TYR A 1 272 ? -16.593 6.185 10.927 1.00 97.00 272 TYR A O 1
ATOM 2161 N N . GLY A 1 273 ? -15.215 7.868 11.487 1.00 97.50 273 GLY A N 1
ATOM 2162 C CA . GLY A 1 273 ? -15.555 7.830 12.913 1.00 97.50 273 GLY A CA 1
ATOM 2163 C C . GLY A 1 273 ? -17.041 8.093 13.182 1.00 97.50 273 GLY A C 1
ATOM 2164 O O . GLY A 1 273 ? -17.628 7.459 14.057 1.00 97.50 273 GLY A O 1
ATOM 2165 N N . GLY A 1 274 ? -17.676 8.975 12.401 1.00 97.75 274 GLY A N 1
ATOM 2166 C CA . GLY A 1 274 ? -19.114 9.230 12.495 1.00 97.75 274 GLY A CA 1
ATOM 2167 C C . GLY A 1 274 ? -19.971 8.055 12.015 1.00 97.75 274 GLY A C 1
ATOM 2168 O O . GLY A 1 274 ? -20.916 7.665 12.701 1.00 97.75 274 GLY A O 1
ATOM 2169 N N . ALA A 1 275 ? -19.614 7.445 10.881 1.00 98.00 275 ALA A N 1
ATOM 2170 C CA . ALA A 1 275 ? -20.281 6.247 10.373 1.00 98.00 275 ALA A CA 1
ATOM 2171 C C . ALA A 1 275 ? -20.140 5.064 11.345 1.00 98.00 275 ALA A C 1
ATOM 2173 O O . ALA A 1 275 ? -21.114 4.352 11.595 1.00 98.00 275 ALA A O 1
ATOM 2174 N N . LEU A 1 276 ? -18.959 4.901 11.951 1.00 98.12 276 LEU A N 1
ATOM 2175 C CA . LEU A 1 276 ? -18.703 3.874 12.955 1.00 98.12 276 LEU A CA 1
ATOM 2176 C C . LEU A 1 276 ? -19.562 4.076 14.210 1.00 98.12 276 LEU A C 1
ATOM 2178 O O . LEU A 1 276 ? -20.183 3.120 14.668 1.00 98.12 276 LEU A O 1
ATOM 2182 N N . LEU A 1 277 ? -19.658 5.303 14.739 1.00 98.00 277 LEU A N 1
ATOM 2183 C CA . LEU A 1 277 ? -20.553 5.617 15.861 1.00 98.00 277 LEU A CA 1
ATOM 2184 C C . LEU A 1 277 ? -22.004 5.230 15.547 1.00 98.00 277 LEU A C 1
ATOM 2186 O O . LEU A 1 277 ? -22.641 4.552 16.351 1.00 98.00 277 LEU A O 1
ATOM 2190 N N . ASN A 1 278 ? -22.509 5.632 14.377 1.00 97.00 278 ASN A N 1
ATOM 2191 C CA . ASN A 1 278 ? -23.879 5.328 13.965 1.00 97.00 278 ASN A CA 1
ATOM 2192 C C . ASN A 1 278 ? -24.124 3.812 13.890 1.00 97.00 278 ASN A C 1
ATOM 2194 O O . ASN A 1 278 ? -25.162 3.331 14.341 1.00 97.00 278 ASN A O 1
ATOM 2198 N N . TRP A 1 279 ? -23.169 3.056 13.339 1.00 97.56 279 TRP A N 1
ATOM 2199 C CA . TRP A 1 279 ? -23.262 1.600 13.269 1.00 97.56 279 TRP A CA 1
ATOM 2200 C C . TRP A 1 279 ? -23.256 0.955 14.661 1.00 97.56 279 TRP A C 1
ATOM 2202 O O . TRP A 1 279 ? -24.096 0.096 14.932 1.00 97.56 279 TRP A O 1
ATOM 2212 N N . ILE A 1 280 ? -22.371 1.393 15.565 1.00 97.19 280 ILE A N 1
ATOM 2213 C CA . ILE A 1 280 ? -22.306 0.873 16.941 1.00 97.19 280 ILE A CA 1
ATOM 2214 C C . ILE A 1 280 ? -23.624 1.129 17.681 1.00 97.19 280 ILE A C 1
ATOM 2216 O O . ILE A 1 280 ? -24.194 0.193 18.242 1.00 97.19 280 ILE A O 1
ATOM 2220 N N . ASP A 1 281 ? -24.134 2.363 17.645 1.00 94.31 281 ASP A N 1
ATOM 2221 C CA . ASP A 1 281 ? -25.375 2.740 18.340 1.00 94.31 281 ASP A CA 1
ATOM 2222 C C . ASP A 1 281 ? -26.592 1.979 17.778 1.00 94.31 281 ASP A C 1
ATOM 2224 O O . ASP A 1 281 ? -27.480 1.571 18.527 1.00 94.31 281 ASP A O 1
ATOM 2228 N N . ALA A 1 282 ? -26.599 1.688 16.469 1.00 95.00 282 ALA A N 1
ATOM 2229 C CA . ALA A 1 282 ? -27.632 0.871 15.831 1.00 95.00 282 ALA A CA 1
ATOM 2230 C C . ALA A 1 282 ? -27.581 -0.615 16.235 1.00 95.00 282 ALA A C 1
ATOM 2232 O O . ALA A 1 282 ? -28.616 -1.285 16.236 1.00 95.00 282 ALA A O 1
ATOM 2233 N N . LYS A 1 283 ? -26.398 -1.151 16.566 1.00 94.00 283 LYS A N 1
ATOM 2234 C CA . LYS A 1 283 ? -26.237 -2.540 17.034 1.00 94.00 283 LYS A CA 1
ATOM 2235 C C . LYS A 1 283 ? -26.615 -2.692 18.501 1.00 94.00 283 LYS A C 1
ATOM 2237 O O . LYS A 1 283 ? -27.229 -3.692 18.875 1.00 94.00 283 LYS A O 1
ATOM 2242 N N . GLN A 1 284 ? -26.237 -1.723 19.327 1.00 91.81 284 GLN A N 1
ATOM 2243 C CA . GLN A 1 284 ? -26.557 -1.694 20.744 1.00 91.81 284 GLN A CA 1
ATOM 2244 C C . GLN A 1 284 ? -26.483 -0.258 21.257 1.00 91.81 284 GLN A C 1
ATOM 2246 O O . GLN A 1 284 ? -25.433 0.378 21.169 1.00 91.81 284 GLN A O 1
ATOM 2251 N N . ALA A 1 285 ? -27.587 0.205 21.847 1.00 91.38 285 ALA A N 1
ATOM 2252 C CA . ALA A 1 285 ? -27.698 1.554 22.384 1.00 91.38 285 ALA A CA 1
ATOM 2253 C C . ALA A 1 285 ? -26.578 1.849 23.390 1.00 91.38 285 ALA A C 1
ATOM 2255 O O . ALA A 1 285 ? -26.349 1.078 24.326 1.00 91.38 285 ALA A O 1
ATOM 2256 N N . LEU A 1 286 ? -25.905 2.984 23.204 1.00 94.50 286 LEU A N 1
ATOM 2257 C CA . LEU A 1 286 ? -24.827 3.406 24.095 1.00 94.50 286 LEU A CA 1
ATOM 2258 C C . LEU A 1 286 ? -25.379 3.862 25.461 1.00 94.50 286 LEU A C 1
ATOM 2260 O O . LEU A 1 286 ? -26.296 4.700 25.480 1.00 94.50 286 LEU A O 1
ATOM 2264 N N . PRO A 1 287 ? -24.830 3.359 26.589 1.00 93.94 287 PRO A N 1
ATOM 2265 C CA . PRO A 1 287 ? -25.263 3.751 27.930 1.00 93.94 287 PRO A CA 1
ATOM 2266 C C . PRO A 1 287 ? -24.913 5.211 28.237 1.00 93.94 287 PRO A C 1
ATOM 2268 O O . PRO A 1 287 ? -24.131 5.841 27.531 1.00 93.94 287 PRO A O 1
ATOM 2271 N N . GLN A 1 288 ? -25.509 5.760 29.297 1.00 92.19 288 GLN A N 1
ATOM 2272 C CA . GLN A 1 288 ? -25.236 7.113 29.785 1.00 92.19 288 GLN A CA 1
ATOM 2273 C C . GLN A 1 288 ? -25.066 7.066 31.316 1.00 92.19 288 GLN A C 1
ATOM 2275 O O . GLN A 1 288 ? -26.036 6.726 32.000 1.00 92.19 288 GLN A O 1
ATOM 2280 N N . PRO A 1 289 ? -23.882 7.390 31.878 1.00 95.38 289 PRO A N 1
ATOM 2281 C CA . PRO A 1 289 ? -22.656 7.863 31.213 1.00 95.38 289 PRO A CA 1
ATOM 2282 C C . PRO A 1 289 ? -22.001 6.800 30.315 1.00 95.38 289 PRO A C 1
ATOM 2284 O O . PRO A 1 289 ? -22.328 5.624 30.423 1.00 95.38 289 PRO A O 1
ATOM 2287 N N . LEU A 1 290 ? -21.082 7.229 29.441 1.00 98.00 290 LEU A N 1
ATOM 2288 C CA . LEU A 1 290 ? -20.379 6.353 28.495 1.00 98.00 290 LEU A CA 1
ATOM 2289 C C . LEU A 1 290 ? -18.869 6.386 28.724 1.00 98.00 290 LEU A C 1
ATOM 2291 O O . LEU A 1 290 ? -18.248 7.448 28.684 1.00 98.00 290 LEU A O 1
ATOM 2295 N N . ARG A 1 291 ? -18.258 5.219 28.912 1.00 98.38 291 ARG A N 1
ATOM 2296 C CA . ARG A 1 291 ? -16.806 5.066 29.040 1.00 98.38 291 ARG A CA 1
ATOM 2297 C C . ARG A 1 291 ? -16.248 4.312 27.844 1.00 98.38 291 ARG A C 1
ATOM 2299 O O . ARG A 1 291 ? -16.540 3.133 27.658 1.00 98.38 291 ARG A O 1
ATOM 2306 N N . ILE A 1 292 ? -15.417 4.994 27.065 1.00 98.62 292 ILE A N 1
ATOM 2307 C CA . ILE A 1 292 ? -14.791 4.457 25.858 1.00 98.62 292 ILE A CA 1
ATOM 2308 C C . ILE A 1 292 ? -13.300 4.253 26.113 1.00 98.62 292 ILE A C 1
ATOM 2310 O O . ILE A 1 292 ? -12.627 5.156 26.608 1.00 98.62 292 ILE A O 1
ATOM 2314 N N . LEU A 1 293 ? -12.787 3.082 25.754 1.00 98.56 293 LEU A N 1
ATOM 2315 C CA . LEU A 1 293 ? -11.359 2.806 25.630 1.00 98.56 293 LEU A CA 1
ATOM 2316 C C . LEU A 1 293 ? -11.036 2.580 24.157 1.00 98.56 293 LEU A C 1
ATOM 2318 O O . LEU A 1 293 ? -11.650 1.728 23.531 1.00 98.56 293 LEU A O 1
ATOM 2322 N N . GLU A 1 294 ? -10.046 3.272 23.617 1.00 98.25 294 GLU A N 1
ATOM 2323 C CA . GLU A 1 294 ? -9.479 2.966 22.306 1.00 98.25 294 GLU A CA 1
ATOM 2324 C C . GLU A 1 294 ? -8.040 2.486 22.466 1.00 98.25 294 GLU A C 1
ATOM 2326 O O . GLU A 1 294 ? -7.215 3.181 23.056 1.00 98.25 294 GLU A O 1
ATOM 2331 N N . VAL A 1 295 ? -7.737 1.299 21.946 1.00 97.12 295 VAL A N 1
ATOM 2332 C CA . VAL A 1 295 ? -6.399 0.702 21.980 1.00 97.12 295 VAL A CA 1
ATOM 2333 C C . VAL A 1 295 ? -5.762 0.849 20.603 1.00 97.12 295 VAL A C 1
ATOM 2335 O O . VAL A 1 295 ? -6.286 0.318 19.626 1.00 97.12 295 VAL A O 1
ATOM 2338 N N . GLY A 1 296 ? -4.633 1.558 20.535 1.00 89.94 296 GLY A 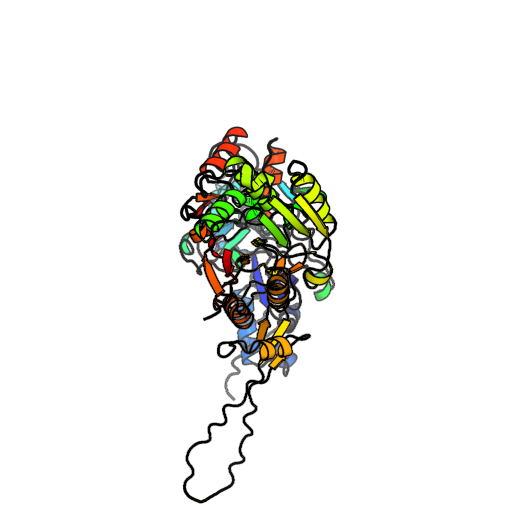N 1
ATOM 2339 C CA . GLY A 1 296 ? -3.873 1.725 19.295 1.00 89.94 296 GLY A CA 1
ATOM 2340 C C . GLY A 1 296 ? -4.481 2.709 18.293 1.00 89.94 296 GLY A C 1
ATOM 2341 O O . GLY A 1 296 ? -4.492 2.438 17.100 1.00 89.94 296 GLY A O 1
ATOM 2342 N N . GLY A 1 297 ? -4.969 3.864 18.753 1.00 84.62 297 GLY A N 1
ATOM 2343 C CA . GLY A 1 297 ? -5.716 4.826 17.924 1.00 84.62 297 GLY A CA 1
ATOM 2344 C C . GLY A 1 297 ? -4.943 5.608 16.851 1.00 84.62 297 GLY A C 1
ATOM 2345 O O . GLY A 1 297 ? -5.441 6.625 16.358 1.00 84.62 297 GLY A O 1
ATOM 2346 N N . GLY A 1 298 ? -3.717 5.193 16.513 1.00 87.56 298 GLY A N 1
ATOM 2347 C CA . GLY A 1 298 ? -2.847 5.882 15.553 1.00 87.56 298 GLY A CA 1
ATOM 2348 C C . GLY A 1 298 ? -2.746 7.394 15.831 1.00 87.56 298 GLY A C 1
ATOM 2349 O O . GLY A 1 298 ? -2.673 7.788 16.998 1.00 87.56 298 GLY A O 1
ATOM 2350 N N . PRO A 1 299 ? -2.832 8.262 14.801 1.00 88.12 299 PRO A N 1
ATOM 2351 C CA . PRO A 1 299 ? -2.830 9.723 14.968 1.00 88.12 299 PRO A CA 1
ATOM 2352 C C . PRO A 1 299 ? -4.086 10.326 15.638 1.00 88.12 299 PRO A C 1
ATOM 2354 O O . PRO A 1 299 ? -4.150 11.541 15.836 1.00 88.12 299 PRO A O 1
ATOM 2357 N N . GLY A 1 300 ? -5.110 9.521 15.952 1.00 92.88 300 GLY A N 1
ATOM 2358 C CA . GLY A 1 300 ? -6.355 9.968 16.590 1.00 92.88 300 GLY A CA 1
ATOM 2359 C C . GLY A 1 300 ? -7.440 10.495 15.639 1.00 92.88 300 GLY A C 1
ATOM 2360 O O . GLY A 1 300 ? -8.412 11.096 16.102 1.00 92.88 300 GLY A O 1
ATOM 2361 N N . ASP A 1 301 ? -7.312 10.294 14.321 1.00 93.88 301 ASP A N 1
ATOM 2362 C CA . ASP A 1 301 ? -8.284 10.798 13.335 1.00 93.88 301 ASP A CA 1
ATOM 2363 C C . ASP A 1 301 ? -9.688 10.201 13.528 1.00 93.88 301 ASP A C 1
ATOM 2365 O O . ASP A 1 301 ? -10.678 10.939 13.539 1.00 93.88 301 ASP A O 1
ATOM 2369 N N . MET A 1 302 ? -9.777 8.881 13.738 1.00 95.50 302 MET A N 1
ATOM 2370 C CA . MET A 1 302 ? -11.050 8.201 13.997 1.00 95.50 302 MET A CA 1
ATOM 2371 C C . MET A 1 302 ? -11.685 8.704 15.299 1.00 95.50 302 MET A C 1
ATOM 2373 O O . MET A 1 302 ? -12.852 9.088 15.281 1.00 95.50 302 MET A O 1
ATOM 2377 N N . ALA A 1 303 ? -10.926 8.757 16.398 1.00 97.25 303 ALA A N 1
ATOM 2378 C CA . ALA A 1 303 ? -11.413 9.211 17.701 1.00 97.25 303 ALA A CA 1
ATOM 2379 C C . ALA A 1 303 ? -11.964 10.645 17.647 1.00 97.25 303 ALA A C 1
ATOM 2381 O O . ALA A 1 303 ? -13.053 10.929 18.147 1.00 97.25 303 ALA A O 1
ATOM 2382 N N . ASN A 1 304 ? -11.240 11.552 16.985 1.00 97.19 304 ASN A N 1
ATOM 2383 C CA . ASN A 1 304 ? -11.680 12.930 16.792 1.00 97.19 304 ASN A CA 1
ATOM 2384 C C . ASN A 1 304 ? -12.977 13.000 15.967 1.00 97.19 304 ASN A C 1
ATOM 2386 O O . ASN A 1 304 ? -13.920 13.697 16.340 1.00 97.19 304 ASN A O 1
ATOM 2390 N N . ALA A 1 305 ? -13.065 12.261 14.859 1.00 97.06 305 ALA A N 1
ATOM 2391 C CA . ALA A 1 305 ? -14.274 12.201 14.038 1.00 97.06 305 ALA A CA 1
ATOM 2392 C C . ALA A 1 305 ? -15.476 11.613 14.807 1.00 97.06 305 ALA A C 1
ATOM 2394 O O . ALA A 1 305 ? -16.577 12.167 14.763 1.00 97.06 305 ALA A O 1
ATOM 2395 N N . PHE A 1 306 ? -15.246 10.543 15.570 1.00 98.19 306 PHE A N 1
ATOM 2396 C CA . PHE A 1 306 ? -16.236 9.888 16.424 1.00 98.19 306 PHE A CA 1
ATOM 2397 C C . PHE A 1 306 ? -16.784 10.851 17.484 1.00 98.19 306 PHE A C 1
ATOM 2399 O O . PHE A 1 306 ? -17.996 11.024 17.611 1.00 98.19 306 PHE A O 1
ATOM 2406 N N . LEU A 1 307 ? -15.901 11.529 18.223 1.00 98.38 307 LEU A N 1
ATOM 2407 C CA . LEU A 1 307 ? -16.288 12.474 19.271 1.00 98.38 307 LEU A CA 1
ATOM 2408 C C . LEU A 1 307 ? -16.991 13.716 18.718 1.00 98.38 307 LEU A C 1
ATOM 2410 O O . LEU A 1 307 ? -17.923 14.210 19.351 1.00 98.38 307 LEU A O 1
ATOM 2414 N N . ASN A 1 308 ? -16.595 14.207 17.541 1.00 98.00 308 ASN A N 1
ATOM 2415 C CA . ASN A 1 308 ? -17.311 15.290 16.866 1.00 98.00 308 ASN A CA 1
ATOM 2416 C C . ASN A 1 308 ? -18.740 14.873 16.507 1.00 98.00 308 ASN A C 1
ATOM 2418 O O . ASN A 1 308 ? -19.680 15.603 16.830 1.00 98.00 308 ASN A O 1
ATOM 2422 N N . LYS A 1 309 ? -18.924 13.670 15.946 1.00 97.81 309 LYS A N 1
ATOM 2423 C CA . LYS A 1 309 ? -20.261 13.141 15.658 1.00 97.81 309 LYS A CA 1
ATOM 2424 C C . LYS A 1 309 ? -21.085 12.948 16.927 1.00 97.81 309 LYS A C 1
ATOM 2426 O O . LYS A 1 309 ? -22.263 13.305 16.947 1.00 97.81 309 LYS A O 1
ATOM 2431 N N . LEU A 1 310 ? -20.484 12.426 17.997 1.00 98.12 310 LEU A N 1
ATOM 2432 C CA . LEU A 1 310 ? -21.163 12.230 19.278 1.00 98.12 310 LEU A CA 1
ATOM 2433 C C . LEU A 1 310 ? -21.616 13.566 19.878 1.00 98.12 310 LEU A C 1
ATOM 2435 O O . LEU A 1 310 ? -22.754 13.691 20.325 1.00 98.12 310 LEU A O 1
ATOM 2439 N N . LYS A 1 311 ? -20.747 14.580 19.840 1.00 98.19 311 LYS A N 1
ATOM 2440 C CA . LYS A 1 311 ? -21.039 15.938 20.311 1.00 98.19 311 LYS A CA 1
ATOM 2441 C C . LYS A 1 311 ? -22.182 16.589 19.535 1.00 98.19 311 LYS A C 1
ATOM 2443 O O . LYS A 1 311 ? -23.005 17.269 20.139 1.00 98.19 311 LYS A O 1
ATOM 2448 N N . GLU A 1 312 ? -22.217 16.393 18.220 1.00 97.62 312 GLU A N 1
ATOM 2449 C CA . GLU A 1 312 ? -23.247 16.944 17.338 1.00 97.62 312 GLU A CA 1
ATOM 2450 C C . GLU A 1 312 ? -24.597 16.233 17.508 1.00 97.62 312 GLU A C 1
ATOM 2452 O O . GLU A 1 312 ? -25.624 16.881 17.699 1.00 97.62 312 GLU A O 1
ATOM 2457 N N . SER A 1 313 ? -24.597 14.899 17.458 1.00 97.12 313 SER A N 1
ATOM 2458 C CA . SER A 1 313 ? -25.823 14.090 17.410 1.00 97.12 313 SER A CA 1
ATOM 2459 C C . SER A 1 313 ? -26.410 13.760 18.784 1.00 97.12 313 SER A C 1
ATOM 2461 O O . SER A 1 313 ? -27.624 13.607 18.912 1.00 97.12 313 SER A O 1
ATOM 2463 N N . ARG A 1 314 ? -25.573 13.659 19.826 1.00 97.12 314 ARG A N 1
ATOM 2464 C CA . ARG A 1 314 ? -25.970 13.312 21.201 1.00 97.12 314 ARG A CA 1
ATOM 2465 C C . ARG A 1 314 ? -25.208 14.155 22.241 1.00 97.12 314 ARG A C 1
ATOM 2467 O O . ARG A 1 314 ? -24.451 13.608 23.049 1.00 97.12 314 ARG A O 1
ATOM 2474 N N . PRO A 1 315 ? -25.433 15.480 22.294 1.00 97.44 315 PRO A N 1
ATOM 2475 C CA . PRO A 1 315 ? -24.670 16.392 23.153 1.00 97.44 315 PRO A CA 1
ATOM 2476 C C . PRO A 1 315 ? -24.738 16.050 24.652 1.00 97.44 315 PRO A C 1
ATOM 2478 O O . PRO A 1 315 ? -23.747 16.212 25.363 1.00 97.44 315 PRO A O 1
ATOM 2481 N N . GLU A 1 316 ? -25.875 15.544 25.142 1.00 97.44 316 GLU A N 1
ATOM 2482 C CA . GLU A 1 316 ? -26.030 15.137 26.549 1.00 97.44 316 GLU A CA 1
ATOM 2483 C C . GLU A 1 316 ? -25.202 13.898 26.905 1.00 97.44 316 GLU A C 1
ATOM 2485 O O . GLU A 1 316 ? -24.654 13.817 28.006 1.00 97.44 316 GLU A O 1
ATOM 2490 N N . LEU A 1 317 ? -25.090 12.951 25.968 1.00 97.56 317 LEU A N 1
ATOM 2491 C CA . LEU A 1 317 ? -24.242 11.776 26.129 1.00 97.56 317 LEU A CA 1
ATOM 2492 C C . LEU A 1 317 ? -22.769 12.177 26.072 1.00 97.56 317 LEU A C 1
ATOM 2494 O O . LEU A 1 317 ? -21.996 11.795 26.947 1.00 97.56 317 LEU A O 1
ATOM 2498 N N . TYR A 1 318 ? -22.394 12.999 25.087 1.00 98.38 318 TYR A N 1
ATOM 2499 C CA . TYR A 1 318 ? -21.040 13.533 24.951 1.00 98.38 318 TYR A CA 1
ATOM 2500 C C . TYR A 1 318 ? -20.566 14.226 26.239 1.00 98.38 318 TYR A C 1
ATOM 2502 O O . TYR A 1 318 ? -19.451 13.988 26.696 1.00 98.38 318 TYR A O 1
ATOM 2510 N N . ALA A 1 319 ? -21.427 15.032 26.870 1.00 97.88 319 ALA A N 1
ATOM 2511 C CA . ALA A 1 319 ? -21.111 15.725 28.121 1.00 97.88 319 ALA A CA 1
ATOM 2512 C C . ALA A 1 319 ? -20.812 14.780 29.303 1.00 97.88 319 ALA A C 1
ATOM 2514 O O . ALA A 1 319 ? -20.185 15.199 30.273 1.00 97.88 319 ALA A O 1
ATOM 2515 N N . GLN A 1 320 ? -21.261 13.526 29.227 1.00 98.00 320 GLN A N 1
ATOM 2516 C CA . GLN A 1 320 ? -21.063 12.481 30.236 1.00 98.00 320 GLN A CA 1
ATOM 2517 C C . GLN A 1 320 ? -20.168 11.344 29.724 1.00 98.00 320 GLN A C 1
ATOM 2519 O O . GLN A 1 320 ? -20.150 10.256 30.300 1.00 98.00 320 GLN A O 1
ATOM 2524 N N . THR A 1 321 ? -19.460 11.577 28.620 1.00 98.38 321 THR A N 1
ATOM 2525 C CA . THR A 1 321 ? -18.543 10.603 28.039 1.00 98.38 321 THR A CA 1
ATOM 2526 C C . THR A 1 321 ? -17.147 10.797 28.616 1.00 98.38 321 THR A C 1
ATOM 2528 O O . THR A 1 321 ? -16.681 11.927 28.750 1.00 98.38 321 THR A O 1
ATOM 2531 N N . THR A 1 322 ? -16.457 9.694 28.888 1.00 98.12 322 THR A N 1
ATOM 2532 C CA . THR A 1 322 ? -15.004 9.661 29.084 1.00 98.12 322 THR A CA 1
ATOM 2533 C C . THR A 1 322 ? -14.404 8.800 27.986 1.00 98.12 322 THR A C 1
ATOM 2535 O O . THR A 1 322 ? -14.819 7.658 27.809 1.00 98.12 322 THR A O 1
ATOM 2538 N N . TYR A 1 323 ? -13.431 9.338 27.259 1.00 98.44 323 TYR A N 1
ATOM 2539 C CA . TYR A 1 323 ? -12.744 8.650 26.172 1.00 98.44 323 TYR A CA 1
ATOM 2540 C C . TYR A 1 323 ? -11.271 8.495 26.537 1.00 98.44 323 TYR A C 1
ATOM 2542 O O . TYR A 1 323 ? -10.565 9.486 26.711 1.00 98.44 323 TYR A O 1
ATOM 2550 N N . THR A 1 324 ? -10.788 7.268 26.675 1.00 97.81 324 THR A N 1
ATOM 2551 C CA . THR A 1 324 ? -9.387 6.976 26.982 1.00 97.81 324 THR A CA 1
ATOM 2552 C C . THR A 1 324 ? -8.709 6.398 25.753 1.00 97.81 324 THR A C 1
ATOM 2554 O O . THR A 1 324 ? -9.055 5.306 25.318 1.00 97.81 324 THR A O 1
ATOM 2557 N N . LEU A 1 325 ? -7.737 7.125 25.202 1.00 97.38 325 LEU A N 1
ATOM 2558 C CA . LEU A 1 325 ? -6.853 6.634 24.152 1.00 97.38 325 LEU A CA 1
ATOM 2559 C C . LEU A 1 325 ? -5.618 6.003 24.789 1.00 97.38 325 LEU A C 1
ATOM 2561 O O . LEU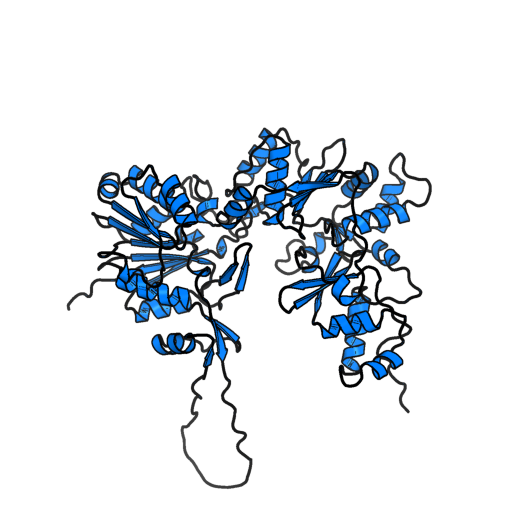 A 1 325 ? -4.915 6.642 25.576 1.00 97.38 325 LEU A O 1
ATOM 2565 N N . PHE A 1 326 ? -5.371 4.745 24.444 1.00 96.69 326 PHE A N 1
ATOM 2566 C CA . PHE A 1 326 ? -4.241 3.958 24.905 1.00 96.69 326 PHE A CA 1
ATOM 2567 C C . PHE A 1 326 ? -3.275 3.718 23.740 1.00 96.69 326 PHE A C 1
ATOM 2569 O O . PHE A 1 326 ? -3.507 2.861 22.884 1.00 96.69 326 PHE A O 1
ATOM 2576 N N . ALA A 1 327 ? -2.202 4.501 23.695 1.00 93.12 327 ALA A N 1
ATOM 2577 C CA . ALA A 1 327 ? -1.166 4.427 22.674 1.00 93.12 327 ALA A CA 1
ATOM 2578 C C . ALA A 1 327 ? -0.052 3.440 23.061 1.00 93.12 327 ALA A C 1
ATOM 2580 O O . ALA A 1 327 ? 0.303 3.302 24.234 1.00 93.12 327 ALA A O 1
ATOM 2581 N N . SER A 1 328 ? 0.533 2.779 22.062 1.00 85.81 328 SER A N 1
ATOM 2582 C CA . SER A 1 328 ? 1.702 1.903 22.226 1.00 85.81 328 SER A CA 1
ATOM 2583 C C . SER A 1 328 ? 3.031 2.668 22.197 1.00 85.81 328 SER A C 1
ATOM 2585 O O . SER A 1 328 ? 4.053 2.126 22.614 1.00 85.81 328 SER A O 1
ATOM 2587 N N . SER A 1 329 ? 3.029 3.921 21.728 1.00 86.75 329 SER A N 1
ATOM 2588 C CA . SER A 1 329 ? 4.215 4.770 21.607 1.00 86.75 329 SER A CA 1
ATOM 2589 C C . SER A 1 329 ? 3.959 6.196 22.111 1.00 86.75 329 SER A C 1
ATOM 2591 O O . SER A 1 329 ? 2.823 6.677 22.129 1.00 86.75 329 SER A O 1
ATOM 2593 N N . GLU A 1 330 ? 5.025 6.890 22.523 1.00 89.50 330 GLU A N 1
ATOM 2594 C CA . GLU A 1 330 ? 4.940 8.307 22.909 1.00 89.50 330 GLU A CA 1
ATOM 2595 C C . GLU A 1 330 ? 4.583 9.203 21.717 1.00 89.50 330 GLU A C 1
ATOM 2597 O O . GLU A 1 330 ? 3.792 10.132 21.874 1.00 89.50 330 GLU A O 1
ATOM 2602 N N . LEU A 1 331 ? 5.100 8.881 20.524 1.00 85.62 331 LEU A N 1
ATOM 2603 C CA . LEU A 1 331 ? 4.844 9.631 19.293 1.00 85.62 331 LEU A CA 1
ATOM 2604 C C . LEU A 1 331 ? 3.349 9.646 18.942 1.00 85.62 331 LEU A C 1
ATOM 2606 O O . LEU A 1 331 ? 2.777 10.718 18.742 1.00 85.62 331 LEU A O 1
ATOM 2610 N N . ASP A 1 332 ? 2.702 8.477 18.946 1.00 85.44 332 ASP A N 1
ATOM 2611 C CA . ASP A 1 332 ? 1.257 8.384 18.712 1.00 85.44 332 ASP A CA 1
ATOM 2612 C C . ASP A 1 332 ? 0.478 9.128 19.799 1.00 85.44 332 ASP A C 1
ATOM 2614 O O . ASP A 1 332 ? -0.472 9.856 19.509 1.00 85.44 332 ASP A O 1
ATOM 2618 N N . GLY A 1 333 ? 0.908 8.999 21.059 1.00 91.00 333 GLY A N 1
ATOM 2619 C CA . GLY A 1 333 ? 0.301 9.708 22.182 1.00 91.00 333 GLY A CA 1
ATOM 2620 C C . GLY A 1 333 ? 0.339 11.232 22.018 1.00 91.00 333 GLY A C 1
ATOM 2621 O O . GLY A 1 333 ? -0.629 11.913 22.364 1.00 91.00 333 GLY A O 1
ATOM 2622 N N . ASP A 1 334 ? 1.418 11.786 21.472 1.00 91.31 334 ASP A N 1
ATOM 2623 C CA . ASP A 1 334 ? 1.544 13.223 21.230 1.00 91.31 334 ASP A CA 1
ATOM 2624 C C . ASP A 1 334 ? 0.701 13.695 20.038 1.00 91.31 334 ASP A C 1
ATOM 2626 O O . ASP A 1 334 ? 0.032 14.732 20.137 1.00 91.31 334 ASP A O 1
ATOM 2630 N N . TRP A 1 335 ? 0.627 12.910 18.958 1.00 90.00 335 TRP A N 1
ATOM 2631 C CA . TRP A 1 335 ? -0.299 13.180 17.854 1.00 90.00 335 TRP A CA 1
ATOM 2632 C C . TRP A 1 335 ? -1.757 13.177 18.314 1.00 90.00 335 TRP A C 1
ATOM 2634 O O . TRP A 1 335 ? -2.502 14.112 18.007 1.00 90.00 335 TRP A O 1
ATOM 2644 N N . GLN A 1 336 ? -2.149 12.188 19.118 1.00 93.25 336 GLN A N 1
ATOM 2645 C CA . GLN A 1 336 ? -3.496 12.082 19.675 1.00 93.25 336 GLN A CA 1
ATOM 2646 C C . GLN A 1 336 ? -3.843 13.288 20.555 1.00 93.25 336 GLN A C 1
ATOM 2648 O O . GLN A 1 336 ? -4.911 13.880 20.383 1.00 93.25 336 GLN A O 1
ATOM 2653 N N . LYS A 1 337 ? -2.941 13.713 21.454 1.00 95.31 337 LYS A N 1
ATOM 2654 C CA . LYS A 1 337 ? -3.144 14.913 22.291 1.00 95.31 337 LYS A CA 1
ATOM 2655 C C . LYS A 1 337 ? -3.347 16.167 21.449 1.00 95.31 337 LYS A C 1
ATOM 2657 O O . LYS A 1 337 ? -4.247 16.957 21.733 1.00 95.31 337 LYS A O 1
ATOM 2662 N N . ALA A 1 338 ? -2.521 16.356 20.420 1.00 94.25 338 ALA A N 1
ATOM 2663 C CA . ALA A 1 338 ? -2.638 17.504 19.530 1.00 94.25 338 ALA A CA 1
ATOM 2664 C C . ALA A 1 338 ? -3.988 17.492 18.794 1.00 94.25 338 ALA A C 1
ATOM 2666 O O . ALA A 1 338 ? -4.719 18.489 18.810 1.00 94.25 338 ALA A O 1
ATOM 2667 N N . LYS A 1 339 ? -4.347 16.342 18.212 1.00 94.38 339 LYS A N 1
ATOM 2668 C CA . LYS A 1 339 ? -5.564 16.145 17.416 1.00 94.38 339 LYS A CA 1
ATOM 2669 C C . LYS A 1 339 ? -6.845 16.313 18.236 1.00 94.38 339 LYS A C 1
ATOM 2671 O O . LYS A 1 339 ? -7.770 16.973 17.775 1.00 94.38 339 LYS A O 1
ATOM 2676 N N . LEU A 1 340 ? -6.891 15.759 19.448 1.00 96.75 340 LEU A N 1
ATOM 2677 C CA . LEU A 1 340 ? -8.076 15.751 20.314 1.00 96.75 340 LEU A CA 1
ATOM 2678 C C . LEU A 1 340 ? -8.106 16.891 21.347 1.00 96.75 340 LEU A C 1
ATOM 2680 O O . LEU A 1 340 ? -8.953 16.892 22.238 1.00 96.75 340 LEU A O 1
ATOM 2684 N N . SER A 1 341 ? -7.244 17.902 21.220 1.00 95.50 341 SER A N 1
ATOM 2685 C CA . SER A 1 341 ? -7.180 19.051 22.142 1.00 95.50 341 SER A CA 1
ATOM 2686 C C . SER A 1 341 ? -8.511 19.810 22.319 1.00 95.50 341 SER A C 1
ATOM 2688 O O . SER A 1 341 ? -8.724 20.456 23.345 1.00 95.50 341 SER A O 1
ATOM 2690 N N . GLY A 1 342 ? -9.436 19.706 21.355 1.00 95.62 342 GLY A N 1
ATOM 2691 C CA . GLY A 1 342 ? -10.792 20.269 21.427 1.00 95.62 342 GLY A CA 1
ATOM 2692 C C . GLY A 1 342 ? -11.816 19.445 22.229 1.00 95.62 342 GLY A C 1
ATOM 2693 O O . GLY A 1 342 ? -12.958 19.890 22.392 1.00 95.62 342 GLY A O 1
ATOM 2694 N N . HIS A 1 343 ? -11.440 18.264 22.729 1.00 97.88 343 HIS A N 1
ATOM 2695 C CA . HIS A 1 343 ? -12.327 17.316 23.405 1.00 97.88 343 HIS A CA 1
ATOM 2696 C C . HIS A 1 343 ? -11.925 17.106 24.876 1.00 97.88 343 HIS A C 1
ATOM 2698 O O . HIS A 1 343 ? -11.080 16.265 25.167 1.00 97.88 343 HIS A O 1
ATOM 2704 N N . PRO A 1 344 ? -12.556 17.803 25.844 1.00 96.88 344 PRO A N 1
ATOM 2705 C CA . PRO A 1 344 ? -12.195 17.688 27.262 1.00 96.88 344 PRO A CA 1
ATOM 2706 C C . PRO A 1 344 ? -12.522 16.320 27.883 1.00 96.88 344 PRO A C 1
ATOM 2708 O O . PRO A 1 344 ? -12.037 16.013 28.966 1.00 96.88 344 PRO A O 1
ATOM 2711 N N . CYS A 1 345 ? -13.346 15.508 27.216 1.00 97.00 345 CYS A N 1
ATOM 2712 C CA . CYS A 1 345 ? -13.625 14.129 27.605 1.00 97.00 345 CYS A CA 1
ATOM 2713 C C . CYS A 1 345 ? -12.490 13.158 27.245 1.00 97.00 345 CYS A C 1
ATOM 2715 O O . CYS A 1 345 ? -12.529 12.009 27.685 1.00 97.00 345 CYS A O 1
ATOM 2717 N N . ALA A 1 346 ? -11.521 13.580 26.422 1.00 97.81 346 ALA A N 1
ATOM 2718 C CA . ALA A 1 346 ? -10.417 12.741 25.982 1.00 97.81 346 ALA A CA 1
ATOM 2719 C C . ALA A 1 346 ? -9.286 12.710 27.020 1.00 97.81 346 ALA A C 1
ATOM 2721 O O . ALA A 1 346 ? -8.858 13.731 27.556 1.00 97.81 346 ALA A O 1
ATOM 2722 N N . SER A 1 347 ? -8.786 11.508 27.276 1.00 95.94 347 SER A N 1
ATOM 2723 C CA . SER A 1 347 ? -7.671 11.198 28.165 1.00 95.94 347 SER A CA 1
ATOM 2724 C C . SER A 1 347 ? -6.687 10.299 27.428 1.00 95.94 347 SER A C 1
ATOM 2726 O O . SER A 1 347 ? -7.091 9.509 26.577 1.00 95.94 347 SER A O 1
ATOM 2728 N N . PHE A 1 348 ? -5.398 10.423 27.741 1.00 95.88 348 PHE A N 1
ATOM 2729 C CA . PHE A 1 348 ? -4.328 9.772 26.986 1.00 95.88 348 PHE A CA 1
ATOM 2730 C C . PHE A 1 348 ? -3.439 8.975 27.928 1.00 95.88 348 PHE A C 1
ATOM 2732 O O . PHE A 1 348 ? -3.010 9.483 28.966 1.00 95.88 348 PHE A O 1
ATOM 2739 N N . MET A 1 349 ? -3.143 7.741 27.543 1.00 94.94 349 MET A N 1
ATOM 2740 C CA . MET A 1 349 ? -2.233 6.852 28.246 1.00 94.94 349 MET A CA 1
ATOM 2741 C C . MET A 1 349 ? -1.300 6.193 27.234 1.00 94.94 349 MET A C 1
ATOM 2743 O O . MET A 1 349 ? -1.727 5.834 26.142 1.00 94.94 349 MET A O 1
ATOM 2747 N N . VAL A 1 350 ? -0.034 6.031 27.609 1.00 94.25 350 VAL A N 1
ATOM 2748 C CA . VAL A 1 350 ? 0.953 5.276 26.829 1.00 94.25 350 VAL A CA 1
ATOM 2749 C C . VAL A 1 350 ? 1.354 4.054 27.643 1.00 94.25 350 VAL A C 1
ATOM 2751 O O . VAL A 1 350 ? 1.635 4.181 28.838 1.00 94.25 350 VAL A O 1
ATOM 2754 N N . GLY A 1 351 ? 1.374 2.873 27.029 1.00 92.94 351 GLY A N 1
ATOM 2755 C CA . GLY A 1 351 ? 1.783 1.661 27.728 1.00 92.94 351 GLY A CA 1
ATOM 2756 C C . GLY A 1 351 ? 1.699 0.383 26.904 1.00 92.94 351 GLY A C 1
ATOM 2757 O O . GLY A 1 351 ? 1.454 0.389 25.703 1.00 92.94 351 GLY A O 1
ATOM 2758 N N . ASP A 1 352 ? 1.903 -0.738 27.592 1.00 93.25 352 ASP A N 1
ATOM 2759 C CA . ASP A 1 352 ? 1.829 -2.082 27.020 1.00 93.25 352 ASP A CA 1
ATOM 2760 C C . ASP A 1 352 ? 0.358 -2.552 26.950 1.00 93.25 352 ASP A C 1
ATOM 2762 O O . ASP A 1 352 ? -0.265 -2.759 28.002 1.00 93.25 352 ASP A O 1
ATOM 2766 N N . PRO A 1 353 ? -0.217 -2.757 25.747 1.00 92.19 353 PRO A N 1
ATOM 2767 C CA . PRO A 1 353 ? -1.609 -3.181 25.585 1.00 92.19 353 PRO A CA 1
ATOM 2768 C C . PRO A 1 353 ? -1.869 -4.594 26.126 1.00 92.19 353 PRO A C 1
ATOM 2770 O O . PRO A 1 353 ? -3.017 -4.979 26.323 1.00 92.19 353 PRO A O 1
ATOM 2773 N N . MET A 1 354 ? -0.837 -5.390 26.424 1.00 93.69 354 MET A N 1
ATOM 2774 C CA . MET A 1 354 ? -1.005 -6.693 27.076 1.00 93.69 354 MET A CA 1
ATOM 2775 C C . MET A 1 354 ? -1.226 -6.567 28.590 1.00 93.69 354 MET A C 1
ATOM 2777 O O . MET A 1 354 ? -1.449 -7.569 29.278 1.00 93.69 354 MET A O 1
ATOM 2781 N N . LYS A 1 355 ? -1.190 -5.339 29.125 1.00 92.94 355 LYS A N 1
ATOM 2782 C CA . LYS A 1 355 ? -1.305 -5.031 30.556 1.00 92.94 355 LYS A CA 1
ATOM 2783 C C . LYS A 1 355 ? -2.397 -4.010 30.871 1.00 92.94 355 LYS A C 1
ATOM 2785 O O . LYS A 1 355 ? -2.339 -3.404 31.938 1.00 92.94 355 LYS A O 1
ATOM 2790 N N . LEU A 1 356 ? -3.415 -3.855 30.016 1.00 93.19 356 LEU A N 1
ATOM 2791 C CA . LEU A 1 356 ? -4.494 -2.865 30.195 1.00 93.19 356 LEU A CA 1
ATOM 2792 C C . LEU A 1 356 ? -5.055 -2.842 31.621 1.00 93.19 356 LEU A C 1
ATOM 2794 O O . LEU A 1 356 ? -5.093 -1.788 32.246 1.00 93.19 356 LEU A O 1
ATOM 2798 N N . ARG A 1 357 ? -5.422 -4.000 32.190 1.00 89.69 357 ARG A N 1
ATOM 2799 C CA . ARG A 1 357 ? -6.025 -4.046 33.535 1.00 89.69 357 ARG A CA 1
ATOM 2800 C C . ARG A 1 357 ? -5.063 -3.665 34.668 1.00 89.69 357 ARG A C 1
ATOM 2802 O O . ARG A 1 357 ? -5.515 -3.335 35.758 1.00 89.69 357 ARG A O 1
ATOM 2809 N N . ALA A 1 358 ? -3.753 -3.732 34.440 1.00 90.38 358 ALA A N 1
ATOM 2810 C CA . ALA A 1 358 ? -2.765 -3.335 35.441 1.00 90.38 358 ALA A CA 1
ATOM 2811 C C . ALA A 1 358 ? -2.627 -1.808 35.559 1.00 90.38 358 ALA A C 1
ATOM 2813 O O . ALA A 1 358 ? -2.108 -1.331 36.565 1.00 90.38 358 ALA A O 1
ATOM 2814 N N . VAL A 1 359 ? -3.063 -1.063 34.539 1.00 89.88 359 VAL A N 1
ATOM 2815 C CA . VAL A 1 359 ? -2.863 0.391 34.434 1.00 89.88 359 VAL A CA 1
ATOM 2816 C C . VAL A 1 359 ? -4.168 1.179 34.320 1.00 89.88 359 VAL A C 1
ATOM 2818 O O . VAL A 1 359 ? -4.211 2.336 34.727 1.00 89.88 359 VAL A O 1
ATOM 2821 N N . LEU A 1 360 ? -5.238 0.571 33.801 1.00 93.38 360 LEU A N 1
ATOM 2822 C CA . LEU A 1 360 ? -6.549 1.199 33.673 1.00 93.38 360 LEU A CA 1
ATOM 2823 C C . LEU A 1 360 ? -7.431 0.915 34.889 1.00 93.38 360 LEU A C 1
ATOM 2825 O O . LEU A 1 360 ? -7.557 -0.225 35.343 1.00 93.38 360 LEU A O 1
ATOM 2829 N N . GLU A 1 361 ? -8.104 1.960 35.365 1.00 87.50 361 GLU A N 1
ATOM 2830 C CA . GLU A 1 361 ? -9.061 1.878 36.464 1.00 87.50 361 GLU A CA 1
ATOM 2831 C C . GLU A 1 361 ? -10.505 1.760 35.963 1.00 87.50 361 GLU A C 1
ATOM 2833 O O . GLU A 1 361 ? -10.957 2.491 35.079 1.00 87.50 361 GLU A O 1
ATOM 2838 N N . GLY A 1 362 ? -11.277 0.880 36.601 1.00 90.06 362 GLY A N 1
ATOM 2839 C CA . GLY A 1 362 ? -12.689 0.670 36.291 1.00 90.06 362 GLY A CA 1
ATOM 2840 C C . GLY A 1 362 ? -12.931 -0.131 35.012 1.00 90.06 362 GLY A C 1
ATOM 2841 O O . GLY A 1 362 ? -12.044 -0.819 34.511 1.00 90.06 362 GLY A O 1
ATOM 2842 N N . GLU A 1 363 ? -14.173 -0.091 34.546 1.00 95.38 363 GLU A N 1
ATOM 2843 C CA . GLU A 1 363 ? -14.649 -0.838 33.383 1.00 95.38 363 GLU A CA 1
ATOM 2844 C C . GLU A 1 363 ? -15.099 0.124 32.280 1.00 95.38 363 GLU A C 1
ATOM 2846 O O . GLU A 1 363 ? -15.400 1.291 32.551 1.00 95.38 363 GLU A O 1
ATOM 2851 N N . PHE A 1 364 ? -15.119 -0.368 31.046 1.00 97.88 364 PHE A N 1
ATOM 2852 C CA . PHE A 1 364 ? -15.471 0.387 29.849 1.00 97.88 364 PHE A CA 1
ATOM 2853 C C . PHE A 1 364 ? -16.677 -0.237 29.163 1.00 97.88 364 PHE A C 1
ATOM 2855 O O . PHE A 1 364 ? -16.753 -1.455 29.013 1.00 97.88 364 PHE A O 1
ATOM 2862 N N . ASP A 1 365 ? -17.582 0.622 28.711 1.00 98.06 365 ASP A N 1
ATOM 2863 C CA . ASP A 1 365 ? -18.815 0.234 28.026 1.00 98.06 365 ASP A CA 1
ATOM 2864 C C . ASP A 1 365 ? -18.575 -0.031 26.541 1.00 98.06 365 ASP A C 1
ATOM 2866 O O . ASP A 1 365 ? -19.269 -0.834 25.914 1.00 98.06 365 ASP A O 1
ATOM 2870 N N . LEU A 1 366 ? -17.571 0.647 25.982 1.00 98.56 366 LEU A N 1
ATOM 2871 C CA . LEU A 1 366 ? -17.130 0.477 24.611 1.00 98.56 366 LEU A CA 1
ATOM 2872 C C . LEU A 1 366 ? -15.606 0.377 24.562 1.00 98.56 366 LEU A C 1
ATOM 2874 O O . LEU A 1 366 ? -14.907 1.285 25.007 1.00 98.56 366 LEU A O 1
ATOM 2878 N N . VAL A 1 367 ? -15.090 -0.704 23.982 1.00 98.56 367 VAL A N 1
ATOM 2879 C CA . VAL A 1 367 ? -13.663 -0.834 23.659 1.00 98.56 367 VAL A CA 1
ATOM 2880 C C . VAL A 1 367 ? -13.479 -0.855 22.144 1.00 98.56 367 VAL A C 1
ATOM 2882 O O . VAL A 1 367 ? -14.070 -1.683 21.461 1.00 98.56 367 VAL A O 1
ATOM 2885 N N . LEU A 1 368 ? -12.656 0.036 21.606 1.00 98.56 368 LEU A N 1
ATOM 2886 C CA . LEU A 1 368 ? -12.342 0.142 20.184 1.00 98.56 368 LEU A CA 1
ATOM 2887 C C . LEU A 1 368 ? -10.892 -0.284 19.939 1.00 98.56 368 LEU A C 1
ATOM 2889 O O . LEU A 1 368 ? -9.986 0.110 20.670 1.00 98.56 368 LEU A O 1
ATOM 2893 N N . CYS A 1 369 ? -10.667 -1.076 18.899 1.00 97.62 369 CYS A N 1
ATOM 2894 C CA . CYS A 1 369 ? -9.342 -1.419 18.394 1.00 97.62 369 CYS A CA 1
ATOM 2895 C C . CYS A 1 369 ? -9.401 -1.347 16.868 1.00 97.62 369 CYS A C 1
ATOM 2897 O O . CYS A 1 369 ? -9.957 -2.238 16.223 1.00 97.62 369 CYS A O 1
ATOM 2899 N N . ASN A 1 370 ? -8.898 -0.252 16.303 1.00 95.56 370 ASN A N 1
ATOM 2900 C CA . ASN A 1 370 ? -8.957 0.015 14.871 1.00 95.56 370 ASN A CA 1
ATOM 2901 C C . ASN A 1 370 ? -7.558 -0.043 14.263 1.00 95.56 370 ASN A C 1
ATOM 2903 O O . ASN A 1 370 ? -6.736 0.817 14.563 1.00 95.56 370 ASN A O 1
ATOM 2907 N N . GLU A 1 371 ? -7.335 -1.003 13.366 1.00 93.44 371 GLU A N 1
ATOM 2908 C CA . GLU A 1 371 ? -6.102 -1.149 12.581 1.00 93.44 371 GLU A CA 1
ATOM 2909 C C . GLU A 1 371 ? -4.843 -1.273 13.455 1.00 93.44 371 GLU A C 1
ATOM 2911 O O . GLU A 1 371 ? -3.785 -0.768 13.109 1.00 93.44 371 GLU A O 1
ATOM 2916 N N . PHE A 1 372 ? -4.952 -1.894 14.628 1.00 93.12 372 PHE A N 1
ATOM 2917 C CA . PHE A 1 372 ? -3.834 -2.046 15.565 1.00 93.12 372 PHE A CA 1
ATOM 2918 C C . PHE A 1 372 ? -3.464 -3.505 15.832 1.00 93.12 372 PHE A C 1
ATOM 2920 O O . PHE A 1 372 ? -2.316 -3.830 16.126 1.00 93.12 372 PHE A O 1
ATOM 2927 N N . ALA A 1 373 ? -4.435 -4.413 15.767 1.00 94.94 373 ALA A N 1
ATOM 2928 C CA . ALA A 1 373 ? -4.234 -5.788 16.202 1.00 94.94 373 ALA A CA 1
ATOM 2929 C C . ALA A 1 373 ? -3.304 -6.579 15.267 1.00 94.94 373 ALA A C 1
ATOM 2931 O O . ALA A 1 373 ? -2.696 -7.547 15.724 1.00 94.94 373 ALA A O 1
ATOM 2932 N N . ALA A 1 374 ? -3.173 -6.171 13.998 1.00 92.25 374 ALA A N 1
ATOM 2933 C CA . ALA A 1 374 ? -2.222 -6.763 13.055 1.00 92.25 374 ALA A CA 1
ATOM 2934 C C . ALA A 1 374 ? -0.752 -6.432 13.365 1.00 92.25 374 ALA A C 1
ATOM 2936 O O . ALA A 1 374 ? 0.133 -7.174 12.935 1.00 92.25 374 ALA A O 1
ATOM 2937 N N . ASP A 1 375 ? -0.498 -5.357 14.119 1.00 91.25 375 ASP A N 1
ATOM 2938 C CA . ASP A 1 375 ? 0.845 -4.927 14.536 1.00 91.25 375 ASP A CA 1
ATOM 2939 C C . ASP A 1 375 ? 1.317 -5.662 15.811 1.00 91.25 375 ASP A C 1
ATOM 2941 O O . ASP A 1 375 ? 2.441 -5.472 16.276 1.00 91.25 375 ASP A O 1
ATOM 2945 N N . LEU A 1 376 ? 0.461 -6.504 16.402 1.00 93.38 376 LEU A N 1
ATOM 2946 C CA . LEU A 1 376 ? 0.792 -7.313 17.572 1.00 93.38 376 LEU A CA 1
ATOM 2947 C C . LEU A 1 376 ? 1.471 -8.631 17.181 1.00 93.38 376 LEU A C 1
ATOM 2949 O O . LEU A 1 376 ? 1.283 -9.149 16.082 1.00 93.38 376 LEU A O 1
ATOM 2953 N N . ASP A 1 377 ? 2.199 -9.215 18.137 1.00 93.50 377 ASP A N 1
ATOM 2954 C CA . ASP A 1 377 ? 2.965 -10.447 17.940 1.00 93.50 377 ASP A CA 1
ATOM 2955 C C . ASP A 1 377 ? 2.164 -11.559 17.239 1.00 93.50 377 ASP A C 1
ATOM 2957 O O . ASP A 1 377 ? 1.068 -11.949 17.667 1.00 93.50 377 ASP A O 1
ATOM 2961 N N . ALA A 1 378 ? 2.776 -12.141 16.210 1.00 95.06 378 ALA A N 1
ATOM 2962 C CA . ALA A 1 378 ? 2.384 -13.419 15.639 1.00 95.06 378 ALA A CA 1
ATOM 2963 C C . ALA A 1 378 ? 3.536 -14.418 15.786 1.00 95.06 378 ALA A C 1
ATOM 2965 O O . ALA A 1 378 ? 4.702 -14.034 15.777 1.00 95.06 378 ALA A O 1
ATOM 2966 N N . ALA A 1 379 ? 3.203 -15.698 15.924 1.00 95.62 379 ALA A N 1
ATOM 2967 C CA . ALA A 1 379 ? 4.179 -16.768 16.107 1.00 95.62 379 ALA A CA 1
ATOM 2968 C C . ALA A 1 379 ? 4.058 -17.798 14.989 1.00 95.62 379 ALA A C 1
ATOM 2970 O O . ALA A 1 379 ? 2.939 -18.195 14.650 1.00 95.62 379 ALA A O 1
ATOM 2971 N N . MET A 1 380 ? 5.189 -18.250 14.446 1.00 95.62 380 MET A N 1
ATOM 2972 C CA . MET A 1 380 ? 5.206 -19.395 13.539 1.00 95.62 380 MET A CA 1
ATOM 2973 C C . MET A 1 380 ? 4.913 -20.681 14.319 1.00 95.62 380 MET A C 1
ATOM 2975 O O . MET A 1 380 ? 5.480 -20.931 15.387 1.00 95.62 380 MET A O 1
ATOM 2979 N N . VAL A 1 381 ? 4.032 -21.511 13.770 1.00 95.50 381 VAL A N 1
ATOM 2980 C CA . VAL A 1 381 ? 3.658 -22.819 14.302 1.00 95.50 381 VAL A CA 1
ATOM 2981 C C . VAL A 1 381 ? 3.828 -23.859 13.205 1.00 95.50 381 VAL A C 1
ATOM 2983 O O . VAL A 1 381 ? 3.347 -23.690 12.087 1.00 95.50 381 VAL A O 1
ATOM 2986 N N . ARG A 1 382 ? 4.492 -24.960 13.550 1.00 93.75 382 ARG A N 1
ATOM 2987 C CA . ARG A 1 382 ? 4.651 -26.143 12.715 1.00 93.75 382 ARG A CA 1
ATOM 2988 C C . ARG A 1 382 ? 3.842 -27.299 13.290 1.00 93.75 382 ARG A C 1
ATOM 2990 O O . ARG A 1 382 ? 3.986 -27.664 14.461 1.00 93.75 382 ARG A O 1
ATOM 2997 N N . LYS A 1 383 ? 3.014 -27.901 12.444 1.00 89.38 383 LYS A N 1
ATOM 2998 C CA . LYS A 1 383 ? 2.317 -29.152 12.724 1.00 89.38 383 LYS A CA 1
ATOM 2999 C C . LYS A 1 383 ? 3.284 -30.310 12.499 1.00 89.38 383 LYS A C 1
ATOM 3001 O O . LYS A 1 383 ? 3.827 -30.462 11.407 1.00 89.38 383 LYS A O 1
ATOM 3006 N N . LEU A 1 384 ? 3.501 -31.122 13.527 1.00 84.19 384 LEU A N 1
ATOM 3007 C CA . LEU A 1 384 ? 4.178 -32.401 13.372 1.00 84.19 384 LEU A CA 1
ATOM 3008 C C . LEU A 1 384 ? 3.141 -33.422 12.922 1.00 84.19 384 LEU A C 1
AT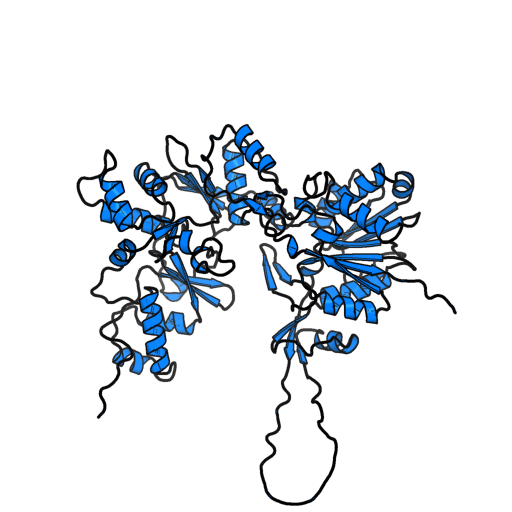OM 3010 O O . LEU A 1 384 ? 2.169 -33.690 13.634 1.00 84.19 384 LEU A O 1
ATOM 3014 N N . SER A 1 385 ? 3.346 -33.986 11.736 1.00 64.25 385 SER A N 1
ATOM 3015 C CA . SER A 1 385 ? 2.667 -35.222 11.366 1.00 64.25 385 SER A CA 1
ATOM 3016 C C . SER A 1 385 ? 3.036 -36.285 12.403 1.00 64.25 385 SER A C 1
ATOM 3018 O O . SER A 1 385 ? 4.207 -36.349 12.784 1.00 64.25 385 SER A O 1
ATOM 3020 N N . PRO A 1 386 ? 2.089 -37.116 12.871 1.00 57.19 386 PRO A N 1
ATOM 3021 C CA . PRO A 1 386 ? 2.473 -38.333 13.563 1.00 57.19 386 PRO A CA 1
ATOM 3022 C C . PRO A 1 386 ? 3.405 -39.095 12.619 1.00 57.19 386 PRO A C 1
ATOM 3024 O O . PRO A 1 386 ? 3.015 -39.357 11.478 1.00 57.19 386 PRO A O 1
ATOM 3027 N N . GLU A 1 387 ? 4.628 -39.392 13.057 1.00 45.97 387 GLU A N 1
ATOM 3028 C CA . GLU A 1 387 ? 5.405 -40.450 12.423 1.00 45.97 387 GLU A CA 1
ATOM 3029 C C . GLU A 1 387 ? 4.488 -41.673 12.435 1.00 45.97 387 GLU A C 1
ATOM 3031 O O . GLU A 1 387 ? 4.021 -42.111 13.489 1.00 45.97 387 GLU A O 1
ATOM 3036 N N . ILE A 1 388 ? 4.110 -42.140 11.246 1.00 47.62 388 ILE A N 1
ATOM 3037 C CA . ILE A 1 388 ? 3.606 -43.495 11.121 1.00 47.62 388 ILE A CA 1
ATOM 3038 C C . ILE A 1 388 ? 4.832 -44.317 11.496 1.00 47.62 388 ILE A C 1
ATOM 3040 O O . ILE A 1 388 ? 5.782 -44.359 10.720 1.00 47.62 388 ILE A O 1
ATOM 3044 N N . GLU A 1 389 ? 4.864 -44.853 12.718 1.00 40.28 389 GLU A N 1
ATOM 3045 C CA . GLU A 1 389 ? 5.740 -45.980 13.011 1.00 40.28 389 GLU A CA 1
ATOM 3046 C C . GLU A 1 389 ? 5.418 -47.000 11.916 1.00 40.28 389 GLU A C 1
ATOM 3048 O O . GLU A 1 389 ? 4.280 -47.469 11.821 1.00 40.28 389 GLU A O 1
ATOM 3053 N N . GLU A 1 390 ? 6.359 -47.209 10.992 1.00 40.00 390 GLU A N 1
ATOM 3054 C CA . GLU A 1 390 ? 6.296 -48.319 10.054 1.00 40.00 390 GLU A CA 1
ATOM 3055 C C . GLU A 1 390 ? 6.222 -49.566 10.936 1.00 40.00 390 GLU A C 1
ATOM 3057 O O . GLU A 1 390 ? 7.207 -49.958 11.556 1.00 40.00 390 GLU A O 1
ATOM 3062 N N . GLU A 1 391 ? 5.013 -50.106 11.111 1.00 41.97 391 GLU A N 1
ATOM 3063 C CA . GLU A 1 391 ? 4.839 -51.423 11.702 1.00 41.97 391 GLU A CA 1
ATOM 3064 C C . GLU A 1 391 ? 5.583 -52.381 10.775 1.00 41.97 391 GLU A C 1
ATOM 3066 O O . GLU A 1 391 ? 5.146 -52.625 9.649 1.00 41.97 391 GLU A O 1
ATOM 3071 N N . ASP A 1 392 ? 6.744 -52.847 11.241 1.00 37.91 392 ASP A N 1
ATOM 3072 C CA . ASP A 1 392 ? 7.492 -53.943 10.644 1.00 37.91 392 ASP A CA 1
ATOM 3073 C C . ASP A 1 392 ? 6.501 -55.072 10.311 1.00 37.91 392 ASP A C 1
ATOM 3075 O O . ASP A 1 392 ? 5.873 -55.663 11.196 1.00 37.91 392 ASP A O 1
ATOM 3079 N N . GLU A 1 393 ? 6.316 -55.332 9.014 1.00 44.28 393 GLU A N 1
ATOM 3080 C CA . GLU A 1 393 ? 5.530 -56.453 8.507 1.00 44.28 393 GLU A CA 1
ATOM 3081 C C . GLU A 1 393 ? 6.245 -57.769 8.845 1.00 44.28 393 GLU A C 1
ATOM 3083 O O . GLU A 1 393 ? 6.922 -58.337 7.997 1.00 44.28 393 GLU A O 1
ATOM 3088 N N . ASP A 1 394 ? 6.057 -58.283 10.062 1.00 40.97 394 ASP A N 1
ATOM 3089 C CA . ASP A 1 394 ? 6.388 -59.668 10.406 1.00 40.97 394 ASP A CA 1
ATOM 3090 C C . ASP A 1 394 ? 5.136 -60.420 10.907 1.00 40.97 394 ASP A C 1
ATOM 3092 O O . ASP A 1 394 ? 4.738 -60.380 12.069 1.00 40.97 394 ASP A O 1
ATOM 3096 N N . GLU A 1 395 ? 4.518 -61.093 9.933 1.00 42.50 395 GLU A N 1
ATOM 3097 C CA . GLU A 1 395 ? 3.868 -62.412 9.963 1.00 42.50 395 GLU A CA 1
ATOM 3098 C C . GLU A 1 395 ? 2.816 -62.794 11.041 1.00 42.50 395 GLU A C 1
ATOM 3100 O O . GLU A 1 395 ? 3.086 -63.079 12.203 1.00 42.50 395 GLU A O 1
ATOM 3105 N N . GLU A 1 396 ? 1.607 -63.012 10.505 1.00 43.09 396 GLU A N 1
ATOM 3106 C CA . GLU A 1 396 ? 0.675 -64.125 10.763 1.00 43.09 396 GLU A CA 1
ATOM 3107 C C . GLU A 1 396 ? 0.010 -64.306 12.148 1.00 43.09 396 GLU A C 1
ATOM 3109 O O . GLU A 1 396 ? 0.471 -65.029 13.028 1.00 43.09 396 GLU A O 1
ATOM 3114 N N . GLY A 1 397 ? -1.264 -63.886 12.201 1.00 36.16 397 GLY A N 1
ATOM 3115 C CA . GLY A 1 397 ? -2.348 -64.776 12.641 1.00 36.16 397 GLY A CA 1
ATOM 3116 C C . GLY A 1 397 ? -3.145 -64.352 13.880 1.00 36.16 397 GLY A C 1
ATOM 3117 O O . GLY A 1 397 ? -2.658 -64.426 15.001 1.00 36.16 397 GLY A O 1
ATOM 3118 N N . GLY A 1 398 ? -4.443 -64.065 13.693 1.00 31.81 398 GLY A N 1
ATOM 3119 C CA . GLY A 1 398 ? -5.444 -64.214 14.762 1.00 31.81 398 GLY A CA 1
ATOM 3120 C C . GLY A 1 398 ? -6.493 -63.103 14.882 1.00 31.81 398 GLY A C 1
ATOM 3121 O O . GLY A 1 398 ? -6.222 -62.023 15.380 1.00 31.81 398 GLY A O 1
ATOM 3122 N N . GLU A 1 399 ? -7.706 -63.434 14.441 1.00 35.41 399 GLU A N 1
ATOM 3123 C CA . GLU A 1 399 ? -9.038 -62.869 14.719 1.00 35.41 399 GLU A CA 1
ATOM 3124 C C . GLU A 1 399 ? -9.218 -61.597 15.590 1.00 35.41 399 GLU A C 1
ATOM 3126 O O . GLU A 1 399 ? -8.961 -61.567 16.788 1.00 35.41 399 GLU A O 1
ATOM 3131 N N . SER A 1 400 ? -9.937 -60.639 14.986 1.00 37.28 400 SER A N 1
ATOM 3132 C CA . SER A 1 400 ? -10.999 -59.807 15.583 1.00 37.28 400 SER A CA 1
ATOM 3133 C C . SER A 1 400 ? -10.678 -59.017 16.864 1.00 37.28 400 SER A C 1
ATOM 3135 O O . SER A 1 400 ? -10.978 -59.449 17.979 1.00 37.28 400 SER A O 1
ATOM 3137 N N . SER A 1 401 ? -10.372 -57.726 16.691 1.00 33.28 401 SER A N 1
ATOM 3138 C CA . SER A 1 401 ? -10.970 -56.699 17.552 1.00 33.28 401 SER A CA 1
ATOM 3139 C C . SER A 1 401 ? -11.320 -55.428 16.770 1.00 33.28 401 SER A C 1
ATOM 3141 O O . SER A 1 401 ? -10.549 -54.881 15.989 1.00 33.28 401 SER A O 1
ATOM 3143 N N . THR A 1 402 ? -12.565 -55.002 16.945 1.00 38.03 402 THR A N 1
ATOM 3144 C CA . THR A 1 402 ? -13.139 -53.738 16.490 1.00 38.03 402 THR A CA 1
ATOM 3145 C C . THR A 1 402 ? -12.600 -52.551 17.292 1.00 38.03 402 THR A C 1
ATOM 3147 O O . THR A 1 402 ? -12.490 -52.645 18.511 1.00 38.03 402 THR A O 1
ATOM 3150 N N . ASN A 1 403 ? -12.470 -51.405 16.614 1.00 38.84 403 ASN A N 1
ATOM 3151 C CA . ASN A 1 403 ? -12.299 -50.042 17.141 1.00 38.84 403 ASN A CA 1
ATOM 3152 C C . ASN A 1 403 ? -10.946 -49.682 17.769 1.00 38.84 403 ASN A C 1
ATOM 3154 O O . ASN A 1 403 ? -10.742 -49.802 18.972 1.00 38.84 403 ASN A O 1
ATOM 3158 N N . GLY A 1 404 ? -10.101 -49.044 16.957 1.00 34.78 404 GLY A N 1
ATOM 3159 C CA . GLY A 1 404 ? -8.904 -48.366 17.436 1.00 34.78 404 GLY A CA 1
ATOM 3160 C C . GLY A 1 404 ? -8.207 -47.509 16.383 1.00 34.78 404 GLY A C 1
ATOM 3161 O O . GLY A 1 404 ? -6.993 -47.570 16.287 1.00 34.78 404 GLY A O 1
ATOM 3162 N N . LYS A 1 405 ? -8.923 -46.685 15.595 1.00 36.81 405 LYS A N 1
ATOM 3163 C CA . LYS A 1 405 ? -8.257 -45.532 14.955 1.00 36.81 405 LYS A CA 1
ATOM 3164 C C . LYS A 1 405 ? -7.883 -44.562 16.074 1.00 36.81 405 LYS A C 1
ATOM 3166 O O . LYS A 1 405 ? -8.663 -43.672 16.415 1.00 36.81 405 LYS A O 1
ATOM 3171 N N . GLN A 1 406 ? -6.725 -44.778 16.688 1.00 37.28 406 GLN A N 1
ATOM 3172 C CA . GLN A 1 406 ? -6.093 -43.808 17.565 1.00 37.28 406 GLN A CA 1
ATOM 3173 C C . GLN A 1 406 ? -5.749 -42.614 16.673 1.00 37.28 406 GLN A C 1
ATOM 3175 O O . GLN A 1 406 ? -4.763 -42.604 15.948 1.00 37.28 406 GLN A O 1
ATOM 3180 N N . LYS A 1 407 ? -6.665 -41.642 16.621 1.00 40.94 407 LYS A N 1
ATOM 3181 C CA . LYS A 1 407 ? -6.457 -40.371 15.935 1.00 40.94 407 LYS A CA 1
ATOM 3182 C C . LYS A 1 407 ? -5.292 -39.718 16.677 1.00 40.94 407 LYS A C 1
ATOM 3184 O O . LYS A 1 407 ? -5.496 -39.238 17.795 1.00 40.94 407 LYS A O 1
ATOM 3189 N N . GLY A 1 408 ? -4.081 -39.824 16.124 1.00 49.62 408 GLY A N 1
ATOM 3190 C CA . GLY A 1 408 ? -2.893 -39.187 16.682 1.00 49.62 408 GLY A CA 1
ATOM 3191 C C . GLY A 1 408 ? -3.255 -37.750 17.030 1.00 49.62 408 GLY A C 1
ATOM 3192 O O . GLY A 1 408 ? -3.857 -37.050 16.213 1.00 49.62 408 GLY A O 1
ATOM 3193 N N . ARG A 1 409 ? -3.030 -37.344 18.283 1.00 58.88 409 ARG A N 1
ATOM 3194 C CA . ARG A 1 409 ? -3.231 -35.943 18.653 1.00 58.88 409 ARG A CA 1
ATOM 3195 C C . ARG A 1 409 ? -2.207 -35.146 17.862 1.00 58.88 409 ARG A C 1
ATOM 3197 O O . ARG A 1 409 ? -1.014 -35.405 18.006 1.00 58.88 409 ARG A O 1
ATOM 3204 N N . ASP A 1 410 ? -2.687 -34.211 17.049 1.00 66.88 410 ASP A N 1
ATOM 3205 C CA . ASP A 1 410 ? -1.822 -33.265 16.355 1.00 66.88 410 ASP A CA 1
ATOM 3206 C C . ASP A 1 410 ? -0.863 -32.649 17.379 1.00 66.88 410 ASP A C 1
ATOM 3208 O O . ASP A 1 410 ? -1.287 -32.090 18.397 1.00 66.88 410 ASP A O 1
ATOM 3212 N N . THR A 1 411 ? 0.433 -32.845 17.148 1.00 82.75 411 THR A N 1
ATOM 3213 C CA . THR A 1 411 ? 1.485 -32.284 17.992 1.00 82.75 411 THR A CA 1
ATOM 3214 C C . THR A 1 411 ? 2.024 -31.051 17.287 1.00 82.75 411 THR A C 1
ATOM 3216 O O . THR A 1 411 ? 2.235 -31.058 16.077 1.00 82.75 411 THR A O 1
ATOM 3219 N N . PHE A 1 412 ? 2.220 -29.972 18.036 1.00 88.00 412 PHE A N 1
ATOM 3220 C CA . PHE A 1 412 ? 2.657 -28.693 17.490 1.00 88.00 412 PHE A CA 1
ATOM 3221 C C . PHE A 1 412 ? 3.993 -28.300 18.108 1.00 88.00 412 PHE A C 1
ATOM 3223 O O . PHE A 1 412 ? 4.182 -28.424 19.319 1.00 88.00 412 PHE A O 1
ATOM 3230 N N . ILE A 1 413 ? 4.892 -27.782 17.277 1.00 88.62 413 ILE A N 1
ATOM 3231 C CA . ILE A 1 413 ? 6.049 -27.000 17.712 1.00 88.62 413 ILE A CA 1
ATOM 3232 C C . ILE A 1 413 ? 5.777 -25.570 17.269 1.00 88.62 413 ILE A C 1
ATOM 3234 O O . ILE A 1 413 ? 5.388 -25.347 16.129 1.00 88.62 413 ILE A O 1
ATOM 3238 N N . GLY A 1 414 ? 5.971 -24.592 18.141 1.00 87.69 414 GLY A N 1
ATOM 3239 C CA . GLY A 1 414 ? 5.755 -23.199 17.778 1.00 87.69 414 GLY A CA 1
ATOM 3240 C C . GLY A 1 414 ? 6.644 -22.264 18.570 1.00 87.69 414 GLY A C 1
ATOM 3241 O O . GLY A 1 414 ? 7.171 -22.624 19.624 1.00 87.69 414 GLY A O 1
ATOM 3242 N N . GLU A 1 415 ? 6.817 -21.062 18.040 1.00 88.56 415 GLU A N 1
ATOM 3243 C CA . GLU A 1 415 ? 7.595 -20.007 18.677 1.00 88.56 415 GLU A CA 1
ATOM 3244 C C . GLU A 1 415 ? 6.908 -19.509 19.955 1.00 88.56 415 GLU A C 1
ATOM 3246 O O . GLU A 1 415 ? 5.674 -19.449 20.046 1.00 88.56 415 GLU A O 1
ATOM 3251 N N . GLY A 1 416 ? 7.714 -19.133 20.950 1.00 87.75 416 GLY A N 1
ATOM 3252 C CA . GLY A 1 416 ? 7.226 -18.563 22.204 1.00 87.75 416 GLY A CA 1
ATOM 3253 C C . GLY A 1 416 ? 6.222 -19.468 22.927 1.00 87.75 416 GLY A C 1
ATOM 3254 O O . GLY A 1 416 ? 6.488 -20.640 23.182 1.00 87.75 416 GLY A O 1
ATOM 3255 N N . ASP A 1 417 ? 5.066 -18.911 23.288 1.00 89.75 417 ASP A N 1
ATOM 3256 C CA . ASP A 1 417 ? 3.982 -19.606 23.992 1.00 89.75 417 ASP A CA 1
ATOM 3257 C C . ASP A 1 417 ? 2.801 -19.984 23.080 1.00 89.75 417 ASP A C 1
ATOM 3259 O O . ASP A 1 417 ? 1.726 -20.338 23.568 1.00 89.75 417 ASP A O 1
ATOM 3263 N N . SER A 1 418 ? 2.987 -19.942 21.759 1.00 93.69 418 SER A N 1
ATOM 3264 C CA . SER A 1 418 ? 1.938 -20.231 20.770 1.00 93.69 418 SER A CA 1
ATOM 3265 C C . SER A 1 418 ? 1.245 -21.576 21.003 1.00 93.69 418 SER A C 1
ATOM 3267 O O . SER A 1 418 ? 0.017 -21.651 21.022 1.00 93.69 418 SER A O 1
ATOM 3269 N N . VAL A 1 419 ? 2.013 -22.627 21.293 1.00 93.25 419 VAL A N 1
ATOM 3270 C CA . VAL A 1 419 ? 1.486 -23.966 21.601 1.00 93.25 419 VAL A CA 1
ATOM 3271 C C . VAL A 1 419 ? 0.609 -23.951 22.860 1.00 93.25 419 VAL A C 1
ATOM 3273 O O . VAL A 1 419 ? -0.439 -24.597 22.903 1.00 93.25 419 VAL A O 1
ATOM 3276 N N . HIS A 1 420 ? 0.978 -23.168 23.878 1.00 93.75 420 HIS A N 1
ATOM 3277 C CA . HIS A 1 420 ? 0.150 -23.007 25.073 1.00 93.75 420 HIS A CA 1
ATOM 3278 C C . HIS A 1 420 ? -1.177 -22.314 24.745 1.00 93.75 420 HIS A C 1
ATOM 3280 O O . HIS A 1 420 ? -2.224 -22.764 25.211 1.00 93.75 420 HIS A O 1
ATOM 3286 N N . VAL A 1 421 ? -1.155 -21.266 23.915 1.00 95.19 421 VAL A N 1
ATOM 3287 C CA . VAL A 1 421 ? -2.363 -20.554 23.464 1.00 95.19 421 VAL A CA 1
ATOM 3288 C C . VAL A 1 421 ? -3.314 -21.494 22.716 1.00 95.19 421 VAL A C 1
ATOM 3290 O O . VAL A 1 421 ? -4.513 -21.508 23.015 1.00 95.19 421 VAL A O 1
ATOM 3293 N N . ILE A 1 422 ? -2.781 -22.326 21.814 1.00 95.25 422 ILE A N 1
ATOM 3294 C CA . ILE A 1 422 ? -3.550 -23.338 21.074 1.00 95.25 422 ILE A CA 1
ATOM 3295 C C . ILE A 1 422 ? -4.312 -24.244 22.042 1.00 95.25 422 ILE A C 1
ATOM 3297 O O . ILE A 1 422 ? -5.529 -24.396 21.916 1.00 95.25 422 ILE A O 1
ATOM 3301 N N . PHE A 1 423 ? -3.627 -24.807 23.042 1.00 94.44 423 PHE A N 1
ATOM 3302 C CA . PHE A 1 423 ? -4.254 -25.722 23.996 1.00 94.44 423 PHE A CA 1
ATOM 3303 C C . PHE A 1 423 ? -5.184 -25.021 24.992 1.00 94.44 423 PHE A C 1
ATOM 3305 O O . PHE A 1 423 ? -6.250 -25.557 25.295 1.00 94.44 423 PHE A O 1
ATOM 3312 N N . LYS A 1 424 ? -4.828 -23.822 25.473 1.00 96.06 424 LYS A N 1
ATOM 3313 C CA . LYS A 1 424 ? -5.640 -23.029 26.413 1.00 96.06 424 LYS A CA 1
ATOM 3314 C C . LYS A 1 424 ? -7.035 -22.760 25.856 1.00 96.06 424 LYS A C 1
ATOM 3316 O O . LYS A 1 424 ? -8.021 -22.878 26.583 1.00 96.06 424 LYS A O 1
ATOM 3321 N N . TYR A 1 425 ? -7.114 -22.418 24.572 1.00 97.19 425 TYR A N 1
ATOM 3322 C CA . TYR A 1 425 ? -8.378 -22.103 23.909 1.00 97.19 425 TYR A CA 1
ATOM 3323 C C . TYR A 1 425 ? -8.958 -23.257 23.095 1.00 97.19 425 TYR A C 1
ATOM 3325 O O . TYR A 1 425 ? -10.116 -23.170 22.690 1.00 97.19 425 TYR A O 1
ATOM 3333 N N . ALA A 1 426 ? -8.203 -24.348 22.928 1.00 95.75 426 ALA A N 1
ATOM 3334 C CA . ALA A 1 426 ? -8.531 -25.470 22.054 1.00 95.75 426 ALA A CA 1
ATOM 3335 C C . ALA A 1 426 ? -8.941 -24.974 20.658 1.00 95.75 426 ALA A C 1
ATOM 3337 O O . ALA A 1 426 ? -10.064 -25.213 20.205 1.00 95.75 426 ALA A O 1
ATOM 3338 N N . LEU A 1 427 ? -8.025 -24.223 20.034 1.00 95.62 427 LEU A N 1
ATOM 3339 C CA . LEU A 1 427 ? -8.231 -23.625 18.717 1.00 95.62 427 LEU A CA 1
ATOM 3340 C C . LEU A 1 427 ? -8.481 -24.711 17.653 1.00 95.62 427 LEU A C 1
ATOM 3342 O O . LEU A 1 427 ? -7.784 -25.728 17.666 1.00 95.62 427 LEU A O 1
ATOM 3346 N N . PRO A 1 428 ? -9.444 -24.501 16.736 1.00 93.94 428 PRO A N 1
ATOM 3347 C CA . PRO A 1 428 ? -9.659 -25.391 15.602 1.00 93.94 428 PRO A CA 1
ATOM 3348 C C . PRO A 1 428 ? -8.533 -25.182 14.583 1.00 93.94 428 PRO A C 1
ATOM 3350 O O . PRO A 1 428 ? -8.335 -24.069 14.095 1.00 93.94 428 PRO A O 1
ATOM 3353 N N . LEU A 1 429 ? -7.763 -26.238 14.330 1.00 93.31 429 LEU A N 1
ATOM 3354 C CA . LEU A 1 429 ? -6.566 -26.235 13.476 1.00 93.31 429 LEU A CA 1
ATOM 3355 C C . LEU A 1 429 ? -6.537 -27.461 12.550 1.00 93.31 429 LEU A C 1
ATOM 3357 O O . LEU A 1 429 ? -5.483 -27.878 12.072 1.00 93.31 429 LEU A O 1
ATOM 3361 N N . GLU A 1 430 ? -7.686 -28.096 12.332 1.00 89.56 430 GLU A N 1
ATOM 3362 C CA . GLU A 1 430 ? -7.795 -29.276 11.479 1.00 89.56 430 GLU A CA 1
ATOM 3363 C C . GLU A 1 430 ? -7.440 -28.970 10.017 1.00 89.56 430 GLU A C 1
ATOM 3365 O O . GLU A 1 430 ? -6.898 -29.835 9.330 1.00 89.56 430 GLU A O 1
ATOM 3370 N N . ASP A 1 431 ? -7.724 -27.750 9.564 1.00 90.88 431 ASP A N 1
ATOM 3371 C CA . ASP A 1 431 ? -7.446 -27.213 8.232 1.00 90.88 431 ASP A CA 1
ATOM 3372 C C . ASP A 1 431 ? -6.128 -26.424 8.154 1.00 90.88 431 ASP A C 1
ATOM 3374 O O . ASP A 1 431 ? -5.825 -25.831 7.116 1.00 90.88 431 ASP A O 1
ATOM 3378 N N . SER A 1 432 ? -5.320 -26.430 9.222 1.00 92.12 432 SER A N 1
ATOM 3379 C CA . SER A 1 432 ? -4.055 -25.704 9.230 1.00 92.12 432 SER A CA 1
ATOM 3380 C C . SER A 1 432 ? -3.070 -26.284 8.209 1.00 92.12 432 SER A C 1
ATOM 3382 O O . SER A 1 432 ? -2.907 -27.509 8.143 1.00 92.12 432 SER A O 1
ATOM 3384 N N . PRO A 1 433 ? -2.317 -25.439 7.485 1.00 92.06 433 PRO A N 1
ATOM 3385 C CA . PRO A 1 433 ? -1.122 -25.883 6.777 1.00 92.06 433 PRO A CA 1
ATOM 3386 C C . PRO A 1 433 ? -0.096 -26.529 7.727 1.00 92.06 433 PRO A C 1
ATOM 3388 O O . PRO A 1 433 ? -0.211 -26.440 8.954 1.00 92.06 433 PRO A O 1
ATOM 3391 N N . SER A 1 434 ? 0.939 -27.165 7.167 1.00 90.56 434 SER A N 1
ATOM 3392 C CA . SER A 1 434 ? 2.049 -27.719 7.957 1.00 90.56 434 SER A CA 1
ATOM 3393 C C . SER A 1 434 ? 2.818 -26.638 8.717 1.00 90.56 434 SER A C 1
ATOM 3395 O O . SER A 1 434 ? 3.298 -26.896 9.816 1.00 90.56 434 SER A O 1
ATOM 3397 N N . GLU A 1 435 ? 2.906 -25.435 8.148 1.00 93.62 435 GLU A N 1
ATOM 3398 C CA . GLU A 1 435 ? 3.487 -24.243 8.760 1.00 93.62 435 GLU A CA 1
ATOM 3399 C C . GLU A 1 435 ? 2.536 -23.065 8.591 1.00 93.62 435 GLU A C 1
ATOM 3401 O O . GLU A 1 435 ? 2.051 -22.801 7.490 1.00 93.62 435 GLU A O 1
ATOM 3406 N N . PHE A 1 436 ? 2.248 -22.365 9.681 1.00 95.19 436 PHE A N 1
ATOM 3407 C CA . PHE A 1 436 ? 1.337 -21.230 9.673 1.00 95.19 436 PHE A CA 1
ATOM 3408 C C . PHE A 1 436 ? 1.663 -20.253 10.799 1.00 95.19 436 PHE A C 1
ATOM 3410 O O . PHE A 1 436 ? 2.232 -20.623 11.824 1.00 95.19 436 PHE A O 1
ATOM 3417 N N . TYR A 1 437 ? 1.250 -19.000 10.635 1.00 96.56 437 TYR A N 1
ATOM 3418 C CA . TYR A 1 437 ? 1.340 -17.998 11.692 1.00 96.56 437 TYR A CA 1
ATOM 3419 C C . TYR A 1 437 ? 0.086 -18.004 12.574 1.00 96.56 437 TYR A C 1
ATOM 3421 O O . TYR A 1 437 ? -1.024 -18.228 12.099 1.00 96.56 437 TYR A O 1
ATOM 3429 N N . LEU A 1 438 ? 0.244 -17.714 13.863 1.00 97.56 438 LEU A N 1
ATOM 3430 C CA . LEU A 1 438 ? -0.849 -17.553 14.822 1.00 97.56 438 LEU A CA 1
ATOM 3431 C C . LEU A 1 438 ? -0.801 -16.149 15.439 1.00 97.56 438 LEU A C 1
ATOM 3433 O O . LEU A 1 438 ? 0.233 -15.777 15.991 1.00 97.56 438 LEU A O 1
ATOM 3437 N N . ASN A 1 439 ? -1.908 -15.387 15.406 1.00 97.31 439 ASN A N 1
ATOM 3438 C CA . ASN A 1 439 ? -1.992 -14.029 15.980 1.00 97.31 439 ASN A CA 1
ATOM 3439 C C . ASN A 1 439 ? -2.042 -14.047 17.528 1.00 97.31 439 ASN A C 1
ATOM 3441 O O . ASN A 1 439 ? -3.054 -13.687 18.139 1.00 97.31 439 ASN A O 1
ATOM 3445 N N . ILE A 1 440 ? -0.970 -14.489 18.190 1.00 96.81 440 ILE A N 1
ATOM 3446 C CA . ILE A 1 440 ? -0.920 -14.638 19.654 1.00 96.81 440 ILE A CA 1
ATOM 3447 C C . ILE A 1 440 ? -1.168 -13.315 20.396 1.00 96.81 440 ILE A C 1
ATOM 3449 O O . ILE A 1 440 ? -1.844 -13.306 21.426 1.00 96.81 440 ILE A O 1
ATOM 3453 N N . GLY A 1 441 ? -0.688 -12.191 19.862 1.00 96.44 441 GLY A N 1
ATOM 3454 C CA . GLY A 1 441 ? -0.887 -10.864 20.431 1.00 96.44 441 GLY A CA 1
ATOM 3455 C C . GLY A 1 441 ? -2.346 -10.413 20.363 1.00 96.44 441 GLY A C 1
ATOM 3456 O O . GLY A 1 441 ? -2.895 -9.964 21.368 1.00 96.44 441 GLY A O 1
ATOM 3457 N N . ALA A 1 442 ? -3.021 -10.626 19.229 1.00 97.62 442 ALA A N 1
ATOM 3458 C CA . ALA A 1 442 ? -4.450 -10.333 19.089 1.00 97.62 442 ALA A CA 1
ATOM 3459 C C . ALA A 1 442 ? -5.315 -11.209 20.015 1.00 97.62 442 ALA A C 1
ATOM 3461 O O . ALA A 1 442 ? -6.267 -10.723 20.626 1.00 97.62 442 ALA A O 1
ATOM 3462 N N . ILE A 1 443 ? -4.956 -12.487 20.190 1.00 98.00 443 ILE A N 1
ATOM 3463 C CA . ILE A 1 443 ? -5.623 -13.381 21.150 1.00 98.00 443 ILE A CA 1
ATOM 3464 C C . ILE A 1 443 ? -5.462 -12.856 22.583 1.00 98.00 443 ILE A C 1
ATOM 3466 O O . ILE A 1 443 ? -6.442 -12.765 23.321 1.00 98.00 443 ILE A O 1
ATOM 3470 N N . ARG A 1 444 ? -4.249 -12.462 22.978 1.00 96.69 444 ARG A N 1
ATOM 3471 C CA . ARG A 1 444 ? -3.990 -11.888 24.307 1.00 96.69 444 ARG A CA 1
ATOM 3472 C C . ARG A 1 444 ? -4.688 -10.547 24.510 1.00 96.69 444 ARG A C 1
ATOM 3474 O O . ARG A 1 444 ? -5.141 -10.271 25.621 1.00 96.69 444 ARG A O 1
ATOM 3481 N N . LEU A 1 445 ? -4.825 -9.736 23.461 1.00 97.44 445 LEU A N 1
ATOM 3482 C CA . LEU A 1 445 ? -5.607 -8.505 23.518 1.00 97.44 445 LEU A CA 1
ATOM 3483 C C . LEU A 1 445 ? -7.063 -8.802 23.900 1.00 97.44 445 LEU A C 1
ATOM 3485 O O . LEU A 1 445 ? -7.594 -8.123 24.773 1.00 97.44 445 LEU A O 1
ATOM 3489 N N . LEU A 1 446 ? -7.683 -9.852 23.344 1.00 98.06 446 LEU A N 1
ATOM 3490 C CA . LEU A 1 446 ? -9.035 -10.268 23.746 1.00 98.06 446 LEU A CA 1
ATOM 3491 C C . LEU A 1 446 ? -9.128 -10.610 25.237 1.00 98.06 446 LEU A C 1
ATOM 3493 O O . LEU A 1 446 ? -10.122 -10.275 25.876 1.00 98.06 446 LEU A O 1
ATOM 3497 N N . GLU A 1 447 ? -8.091 -11.223 25.815 1.00 97.12 447 GLU A N 1
ATOM 3498 C CA . GLU A 1 447 ? -8.042 -11.484 27.259 1.00 97.12 447 GLU A CA 1
ATOM 3499 C C . GLU A 1 447 ? -8.008 -10.197 28.084 1.00 97.12 447 GLU A C 1
ATOM 3501 O O . GLU A 1 447 ? -8.535 -10.156 29.194 1.00 97.12 447 GLU A O 1
ATOM 3506 N N . GLN A 1 448 ? -7.346 -9.154 27.583 1.00 97.31 448 GLN A N 1
ATOM 3507 C CA . GLN A 1 448 ? -7.305 -7.860 28.257 1.00 97.31 448 GLN A CA 1
ATOM 3508 C C . GLN A 1 448 ? -8.619 -7.103 28.091 1.00 97.31 448 GLN A C 1
ATOM 3510 O O . GLN A 1 448 ? -9.101 -6.544 29.072 1.00 97.31 448 GLN A O 1
ATOM 3515 N N . ILE A 1 449 ? -9.220 -7.146 26.898 1.00 96.75 449 ILE A N 1
ATOM 3516 C CA . ILE A 1 449 ? -10.549 -6.587 26.628 1.00 96.75 449 ILE A CA 1
ATOM 3517 C C . ILE A 1 449 ? -11.576 -7.215 27.573 1.00 96.75 449 ILE A C 1
ATOM 3519 O O . ILE A 1 449 ? -12.284 -6.487 28.260 1.00 96.75 449 ILE A O 1
ATOM 3523 N N . ASP A 1 450 ? -11.603 -8.546 27.698 1.00 96.38 450 ASP A N 1
ATOM 3524 C CA . ASP A 1 450 ? -12.488 -9.248 28.636 1.00 96.38 450 ASP A CA 1
ATOM 3525 C C . ASP A 1 450 ? -12.334 -8.720 30.077 1.00 96.38 450 ASP A C 1
ATOM 3527 O O . ASP A 1 450 ? -13.323 -8.467 30.756 1.00 96.38 450 ASP A O 1
ATOM 3531 N N . LYS A 1 451 ? -11.112 -8.437 30.539 1.00 95.69 451 LYS A N 1
ATOM 3532 C CA . LYS A 1 451 ? -10.865 -7.945 31.909 1.00 95.69 451 LYS A CA 1
ATOM 3533 C C . LYS A 1 451 ? -11.304 -6.503 32.172 1.00 95.69 451 LYS A C 1
ATOM 3535 O O . LYS A 1 451 ? -11.371 -6.115 33.339 1.00 95.69 451 LYS A O 1
ATOM 3540 N N . VAL A 1 452 ? -11.501 -5.691 31.135 1.00 96.69 452 VAL A N 1
ATOM 3541 C CA . VAL A 1 452 ? -11.836 -4.262 31.278 1.00 96.69 452 VAL A CA 1
ATOM 3542 C C . VAL A 1 452 ? -13.242 -3.924 30.787 1.00 96.69 452 VAL A C 1
ATOM 3544 O O . VAL A 1 452 ? -13.701 -2.811 31.020 1.00 96.69 452 VAL A O 1
ATOM 3547 N N . LEU A 1 453 ? -13.925 -4.855 30.124 1.00 97.00 453 LEU A N 1
ATOM 3548 C CA . LEU A 1 453 ? -15.262 -4.648 29.580 1.00 97.00 453 LEU A CA 1
ATOM 3549 C C . LEU A 1 453 ? -16.335 -4.755 30.671 1.00 97.00 453 LEU A C 1
ATOM 3551 O O . LEU A 1 453 ? -16.395 -5.776 31.364 1.00 97.00 453 LEU A O 1
ATOM 3555 N N . SER A 1 454 ? -17.197 -3.741 30.780 1.00 96.00 454 SER A N 1
ATOM 3556 C CA . SER A 1 454 ? -18.306 -3.718 31.742 1.00 96.00 454 SER A CA 1
ATOM 3557 C C . SER A 1 454 ? -19.353 -4.806 31.453 1.00 96.00 454 SER A C 1
ATOM 3559 O O . SER A 1 454 ? -19.398 -5.360 30.344 1.00 96.00 454 SER A O 1
ATOM 3561 N N . PRO A 1 455 ? -20.210 -5.159 32.434 1.00 93.25 455 PRO A N 1
ATOM 3562 C CA . PRO A 1 455 ? -21.479 -5.833 32.169 1.00 93.25 455 PRO A CA 1
ATOM 3563 C C . PRO A 1 455 ? -22.248 -5.103 31.066 1.00 93.25 455 PRO A C 1
ATOM 3565 O O . PRO A 1 455 ? -22.326 -3.880 31.072 1.00 93.25 455 PRO A O 1
ATOM 3568 N N . ASP A 1 456 ? -22.755 -5.856 30.092 1.00 93.06 456 ASP A N 1
ATOM 3569 C CA . ASP A 1 456 ? -23.391 -5.328 28.877 1.00 93.06 456 ASP A CA 1
ATOM 3570 C C . ASP A 1 456 ? -22.502 -4.436 27.991 1.00 93.06 456 ASP A C 1
ATOM 3572 O O . ASP A 1 456 ? -22.974 -3.872 27.005 1.00 93.06 456 ASP A O 1
ATOM 3576 N N . GLY A 1 457 ? -21.200 -4.354 28.267 1.00 96.12 457 GLY A N 1
ATOM 3577 C CA . GLY A 1 457 ? -20.242 -3.670 27.413 1.00 96.12 457 GLY A CA 1
ATOM 3578 C C . GLY A 1 457 ? -20.025 -4.389 26.079 1.00 96.12 457 GLY A C 1
ATOM 3579 O O . GLY A 1 457 ? -20.227 -5.604 25.935 1.00 96.12 457 GLY A O 1
ATOM 3580 N N . GLN A 1 458 ? -19.556 -3.631 25.092 1.00 97.69 458 GLN A N 1
ATOM 3581 C CA . GLN A 1 458 ? -19.180 -4.149 23.779 1.00 97.69 458 GLN A CA 1
ATOM 3582 C C . GLN A 1 458 ? -17.760 -3.743 23.372 1.00 97.69 458 GLN A C 1
ATOM 3584 O O . GLN A 1 458 ? -17.255 -2.691 23.756 1.00 97.69 458 GLN A O 1
ATOM 3589 N N . ALA A 1 459 ? -17.111 -4.579 22.569 1.00 98.38 459 ALA A N 1
ATOM 3590 C CA . ALA A 1 459 ? -15.828 -4.270 21.956 1.00 98.38 459 ALA A CA 1
ATOM 3591 C C . ALA A 1 459 ? -15.919 -4.392 20.435 1.00 98.38 459 ALA A C 1
ATOM 3593 O O . ALA A 1 459 ? -16.639 -5.245 19.921 1.00 98.38 459 ALA A O 1
ATOM 3594 N N . VAL A 1 460 ? -15.190 -3.552 19.711 1.00 98.56 460 VAL A N 1
ATOM 3595 C CA . VAL A 1 460 ? -15.162 -3.526 18.249 1.00 98.56 460 VAL A CA 1
ATOM 3596 C C . VAL A 1 460 ? -13.711 -3.586 17.798 1.00 98.56 460 VAL A C 1
ATOM 3598 O O . VAL A 1 460 ? -12.921 -2.696 18.109 1.00 98.56 460 VAL A O 1
ATOM 3601 N N . LEU A 1 461 ? -13.368 -4.654 17.082 1.00 98.44 461 LEU A N 1
ATOM 3602 C CA . LEU A 1 461 ? -12.055 -4.858 16.483 1.00 98.44 461 LEU A CA 1
ATOM 3603 C C . LEU A 1 461 ? -12.194 -4.732 14.967 1.00 98.44 461 LEU A C 1
ATOM 3605 O O . LEU A 1 461 ? -12.995 -5.450 14.370 1.00 98.44 461 LEU A O 1
ATOM 3609 N N . ILE A 1 462 ? -11.425 -3.839 14.354 1.00 98.12 462 ILE A N 1
ATOM 3610 C CA . ILE A 1 462 ? -11.440 -3.583 12.911 1.00 98.12 462 ILE A CA 1
ATOM 3611 C C . ILE A 1 462 ? -10.027 -3.769 12.382 1.00 98.12 462 ILE A C 1
ATOM 3613 O O . ILE A 1 462 ? -9.108 -3.121 12.873 1.00 98.12 462 ILE A O 1
ATOM 3617 N N . GLU A 1 463 ? -9.845 -4.667 11.416 1.00 96.44 463 GLU A N 1
ATOM 3618 C CA . GLU A 1 463 ? -8.517 -4.999 10.888 1.00 96.44 463 GLU A CA 1
ATOM 3619 C C . GLU A 1 463 ? -8.593 -5.714 9.531 1.00 96.44 463 GLU A C 1
ATOM 3621 O O . GLU A 1 463 ? -9.636 -6.261 9.150 1.00 96.44 463 GLU A O 1
ATOM 3626 N N . PHE A 1 464 ? -7.460 -5.763 8.829 1.00 94.44 464 PHE A N 1
ATOM 3627 C CA . PHE A 1 464 ? -7.237 -6.672 7.710 1.00 94.44 464 PHE A CA 1
ATOM 3628 C C . PHE A 1 464 ? -7.254 -8.138 8.146 1.00 94.44 464 PHE A C 1
ATOM 3630 O O . PHE A 1 464 ? -6.509 -8.555 9.033 1.00 94.44 464 PHE A O 1
ATOM 3637 N N . GLY A 1 465 ? -8.049 -8.964 7.468 1.00 95.06 465 GLY A N 1
ATOM 3638 C CA . GLY A 1 465 ? -8.075 -10.397 7.741 1.00 95.06 465 GLY A CA 1
ATOM 3639 C C . GLY A 1 465 ? -9.270 -11.115 7.143 1.00 95.06 465 GLY A C 1
ATOM 3640 O O . GLY A 1 465 ? -10.057 -10.544 6.389 1.00 95.06 465 GLY A O 1
ATOM 3641 N N . GLU A 1 466 ? -9.402 -12.388 7.501 1.00 96.00 466 GLU A N 1
ATOM 3642 C CA . GLU A 1 466 ? -10.465 -13.264 7.012 1.00 96.00 466 GLU A CA 1
ATOM 3643 C C . GLU A 1 466 ? -10.927 -14.249 8.091 1.00 96.00 466 GLU A C 1
ATOM 3645 O O . GLU A 1 466 ? -10.233 -14.515 9.074 1.00 96.00 466 GLU A O 1
ATOM 3650 N N . MET A 1 467 ? -12.123 -14.816 7.908 1.00 95.88 467 MET A N 1
ATOM 3651 C CA . MET A 1 467 ? -12.672 -15.801 8.848 1.00 95.88 467 MET A CA 1
ATOM 3652 C C . MET A 1 467 ? -11.938 -17.140 8.822 1.00 95.88 467 MET A C 1
ATOM 3654 O O . MET A 1 467 ? -11.858 -17.784 9.865 1.00 95.88 467 MET A O 1
ATOM 3658 N N . PHE A 1 468 ? -11.427 -17.543 7.657 1.00 95.06 468 PHE A N 1
ATOM 3659 C CA . PHE A 1 468 ? -10.917 -18.897 7.402 1.00 95.06 468 PHE A CA 1
ATOM 3660 C C . PHE A 1 468 ? -9.507 -18.927 6.800 1.00 95.06 468 PHE A C 1
ATOM 3662 O O . PHE A 1 468 ? -8.987 -20.003 6.534 1.00 95.06 468 PHE A O 1
ATOM 3669 N N . HIS A 1 469 ? -8.895 -17.768 6.536 1.00 94.38 469 HIS A N 1
ATOM 3670 C CA . HIS A 1 469 ? -7.516 -17.734 6.055 1.00 94.38 469 HIS A CA 1
ATOM 3671 C C . HIS A 1 469 ? -6.562 -17.494 7.215 1.00 94.38 469 HIS A C 1
ATOM 3673 O O . HIS A 1 469 ? -6.813 -16.665 8.093 1.00 94.38 469 HIS A O 1
ATOM 3679 N N . TYR A 1 470 ? -5.444 -18.210 7.173 1.00 96.06 470 TYR A N 1
ATOM 3680 C CA . TYR A 1 470 ? -4.362 -18.024 8.118 1.00 96.06 470 TYR A CA 1
ATOM 3681 C C . TYR A 1 470 ? -3.663 -16.672 7.908 1.00 96.06 470 TYR A C 1
ATOM 3683 O O . TYR A 1 470 ? -3.669 -16.143 6.793 1.00 96.06 470 TYR A O 1
ATOM 3691 N N . PRO A 1 471 ? -3.062 -16.111 8.971 1.00 96.06 471 PRO A N 1
ATOM 3692 C CA . PRO A 1 471 ? -2.363 -14.837 8.926 1.00 96.06 471 PRO A CA 1
ATOM 3693 C C . PRO A 1 471 ? -1.305 -14.781 7.828 1.00 96.06 471 PRO A C 1
ATOM 3695 O O . PRO A 1 471 ? -0.416 -15.631 7.749 1.00 96.06 471 PRO A O 1
ATOM 3698 N N . VAL A 1 472 ? -1.386 -13.737 7.008 1.00 91.62 472 VAL A N 1
ATOM 3699 C CA . VAL A 1 472 ? -0.409 -13.435 5.967 1.00 91.62 472 VAL A CA 1
ATOM 3700 C C . VAL A 1 472 ? 0.516 -12.345 6.482 1.00 91.62 472 VAL A C 1
ATOM 3702 O O . VAL A 1 472 ? 0.067 -11.285 6.923 1.00 91.62 472 VAL A O 1
ATOM 3705 N N . ARG A 1 473 ? 1.818 -12.621 6.416 1.00 90.00 473 ARG A N 1
ATOM 3706 C CA . ARG A 1 473 ? 2.871 -11.675 6.773 1.00 90.00 473 ARG A CA 1
ATOM 3707 C C . ARG A 1 473 ? 2.952 -10.560 5.735 1.00 90.00 473 ARG A C 1
ATOM 3709 O O . ARG A 1 473 ? 3.112 -10.835 4.548 1.00 90.00 473 ARG A O 1
ATOM 3716 N N . THR A 1 474 ? 2.932 -9.318 6.199 1.00 82.00 474 THR A N 1
ATOM 3717 C CA . THR A 1 474 ? 3.173 -8.126 5.384 1.00 82.00 474 THR A CA 1
ATOM 3718 C C . THR A 1 474 ? 4.364 -7.368 5.958 1.00 82.00 474 THR A C 1
ATOM 3720 O O . THR A 1 474 ? 4.488 -7.211 7.170 1.00 82.00 474 THR A O 1
ATOM 3723 N N . VAL A 1 475 ? 5.279 -6.934 5.091 1.00 71.06 475 VAL A N 1
ATOM 3724 C CA . VAL A 1 475 ? 6.421 -6.097 5.479 1.00 71.06 475 VAL A CA 1
ATOM 3725 C C . VAL A 1 475 ? 6.141 -4.681 5.008 1.00 71.06 475 VAL A C 1
ATOM 3727 O O . VAL A 1 475 ? 5.947 -4.447 3.814 1.00 71.06 475 VAL A O 1
ATOM 3730 N N . GLU A 1 476 ? 6.118 -3.740 5.944 1.00 64.75 476 GLU A N 1
ATOM 3731 C CA . GLU A 1 476 ? 5.863 -2.330 5.671 1.00 64.75 476 GLU A CA 1
ATOM 3732 C C . GLU A 1 476 ? 7.022 -1.449 6.154 1.00 64.75 476 GLU A C 1
ATOM 3734 O O . GLU A 1 476 ? 7.860 -1.885 6.946 1.00 64.75 476 GLU A O 1
ATOM 3739 N N . ASP A 1 477 ? 7.085 -0.203 5.666 1.00 54.88 477 ASP A N 1
ATOM 3740 C CA . ASP A 1 477 ? 8.061 0.802 6.108 1.00 54.88 477 ASP A CA 1
ATOM 3741 C C . ASP A 1 477 ? 7.764 1.167 7.582 1.00 54.88 477 ASP A C 1
ATOM 3743 O O . ASP A 1 477 ? 7.052 2.126 7.864 1.00 54.88 477 ASP A O 1
ATOM 3747 N N . GLY A 1 478 ? 8.239 0.346 8.521 1.00 54.94 478 GLY A N 1
ATOM 3748 C CA . GLY A 1 478 ? 7.971 0.493 9.956 1.00 54.94 478 GLY A CA 1
ATOM 3749 C C . GLY A 1 478 ? 7.912 -0.821 10.738 1.00 54.94 478 GLY A C 1
ATOM 3750 O O . GLY A 1 478 ? 8.029 -0.792 11.960 1.00 54.94 478 GLY A O 1
ATOM 3751 N N . GLY A 1 479 ? 7.789 -1.974 10.067 1.00 70.12 479 GLY A N 1
ATOM 3752 C CA . GLY A 1 479 ? 7.757 -3.262 10.754 1.00 70.12 479 GLY A CA 1
ATOM 3753 C C . GLY A 1 479 ? 7.123 -4.396 9.956 1.00 70.12 479 GLY A C 1
ATOM 3754 O O . GLY A 1 479 ? 6.922 -4.318 8.743 1.00 70.12 479 GLY A O 1
ATOM 3755 N N . VAL A 1 480 ? 6.835 -5.479 10.670 1.00 82.75 480 VAL A N 1
ATOM 3756 C CA . VAL A 1 480 ? 6.125 -6.647 10.152 1.00 82.75 480 VAL A CA 1
ATOM 3757 C C . VAL A 1 480 ? 4.741 -6.659 10.780 1.00 82.75 480 VAL A C 1
ATOM 3759 O O . VAL A 1 480 ? 4.638 -6.600 12.001 1.00 82.75 480 VAL A O 1
ATOM 3762 N N . SER A 1 481 ? 3.708 -6.786 9.958 1.00 88.75 481 SER A N 1
ATOM 3763 C CA . SER A 1 481 ? 2.330 -6.970 10.404 1.00 88.75 481 SER A CA 1
ATOM 3764 C C . SER A 1 481 ? 1.764 -8.282 9.869 1.00 88.75 481 SER A C 1
ATOM 3766 O O . SER A 1 481 ? 2.276 -8.868 8.906 1.00 88.75 481 SER A O 1
ATOM 3768 N N . PHE A 1 482 ? 0.710 -8.773 10.512 1.00 94.12 482 PHE A N 1
ATOM 3769 C CA . PHE A 1 482 ? 0.052 -10.019 10.138 1.00 94.12 482 PHE A CA 1
ATOM 3770 C C . PHE A 1 482 ? -1.453 -9.822 10.064 1.00 94.12 482 PHE A C 1
ATOM 3772 O O . PHE A 1 482 ? -2.071 -9.378 11.030 1.00 94.12 482 PHE A O 1
ATOM 3779 N N . SER A 1 483 ? -2.065 -10.216 8.944 1.00 95.75 483 SER A N 1
ATOM 3780 C CA . SER A 1 483 ? -3.527 -10.213 8.844 1.00 95.75 483 SER A CA 1
ATOM 3781 C C . SER A 1 483 ? -4.152 -11.093 9.933 1.00 95.75 483 SER A C 1
ATOM 3783 O O . SER A 1 483 ? -3.551 -12.074 10.381 1.00 95.75 483 SER A O 1
ATOM 3785 N N . LEU A 1 484 ? -5.371 -10.781 10.361 1.00 97.50 484 LEU A N 1
ATOM 3786 C CA . LEU A 1 484 ? -6.027 -11.533 11.426 1.00 97.50 484 LEU A CA 1
ATOM 3787 C C . LEU A 1 484 ? -6.785 -12.750 10.906 1.00 97.50 484 LEU A C 1
ATOM 3789 O O . LEU A 1 484 ? -7.510 -12.679 9.911 1.00 97.50 484 LEU A O 1
ATOM 3793 N N . HIS A 1 485 ? -6.708 -13.840 11.666 1.00 97.88 485 HIS A N 1
ATOM 3794 C CA . HIS A 1 485 ? -7.639 -14.955 11.547 1.00 97.88 485 HIS A CA 1
ATOM 3795 C C . HIS A 1 485 ? -8.862 -14.720 12.452 1.00 97.88 485 HIS A C 1
ATOM 3797 O O . HIS A 1 485 ? -8.901 -15.124 13.619 1.00 97.88 485 HIS A O 1
ATOM 3803 N N . PHE A 1 486 ? -9.918 -14.110 11.910 1.00 98.25 486 PHE A N 1
ATOM 3804 C CA . PHE A 1 486 ? -11.115 -13.748 12.682 1.00 98.25 486 PHE A CA 1
ATOM 3805 C C . PHE A 1 486 ? -11.878 -14.960 13.232 1.00 98.25 486 PHE A C 1
ATOM 3807 O O . PHE A 1 486 ? -12.448 -14.874 14.319 1.00 98.25 486 PHE A O 1
ATOM 3814 N N . GLY A 1 487 ? -11.827 -16.115 12.557 1.00 98.00 487 GLY A N 1
ATOM 3815 C CA . GLY A 1 487 ? -12.393 -17.364 13.077 1.00 98.00 487 GLY A CA 1
ATOM 3816 C C . GLY A 1 487 ? -11.767 -17.817 14.404 1.00 98.00 487 GLY A C 1
ATOM 3817 O O . GLY A 1 487 ? -12.493 -18.190 15.330 1.00 98.00 487 GLY A O 1
ATOM 3818 N N . HIS A 1 488 ? -10.438 -17.724 14.551 1.00 98.19 488 HIS A N 1
ATOM 3819 C CA . HIS A 1 488 ? -9.751 -18.021 15.813 1.00 98.19 488 HIS A CA 1
ATOM 3820 C C . HIS A 1 488 ? -10.110 -17.006 16.894 1.00 98.19 488 HIS A C 1
ATOM 3822 O O . HIS A 1 488 ? -10.425 -17.402 18.014 1.00 98.19 488 HIS A O 1
ATOM 3828 N N . LEU A 1 489 ? -10.151 -15.714 16.561 1.00 98.50 489 LEU A N 1
ATOM 3829 C CA . LEU A 1 489 ? -10.550 -14.666 17.507 1.00 98.50 489 LEU A CA 1
ATOM 3830 C C . LEU A 1 489 ? -11.994 -14.848 17.995 1.00 98.50 489 LEU A C 1
ATOM 3832 O O . LEU A 1 489 ? -12.255 -14.771 19.195 1.00 98.50 489 LEU A O 1
ATOM 3836 N N . ALA A 1 490 ? -12.927 -15.179 17.100 1.00 98.31 490 ALA A N 1
ATOM 3837 C CA . ALA A 1 490 ? -14.305 -15.501 17.458 1.00 98.31 490 ALA A CA 1
ATOM 3838 C C . ALA A 1 490 ? -14.392 -16.756 18.349 1.00 98.31 490 ALA A C 1
ATOM 3840 O O . ALA A 1 490 ? -15.189 -16.791 19.292 1.00 98.31 490 ALA A O 1
ATOM 3841 N N . HIS A 1 491 ? -13.553 -17.770 18.100 1.00 98.25 491 HIS A N 1
ATOM 3842 C CA . HIS A 1 491 ? -13.455 -18.951 18.959 1.00 98.25 491 HIS A CA 1
ATOM 3843 C C . HIS A 1 491 ? -12.958 -18.591 20.366 1.00 98.25 491 HIS A C 1
ATOM 3845 O O . HIS A 1 491 ? -13.551 -19.013 21.362 1.00 98.25 491 HIS A O 1
ATOM 3851 N N . VAL A 1 492 ? -11.895 -17.789 20.464 1.00 98.38 492 VAL A N 1
ATOM 3852 C CA . VAL A 1 492 ? -11.346 -17.310 21.741 1.00 98.38 492 VAL A CA 1
ATOM 3853 C C . VAL A 1 492 ? -12.379 -16.478 22.495 1.00 98.38 492 VAL A C 1
ATOM 3855 O O . VAL A 1 492 ? -12.614 -16.733 23.675 1.00 98.38 492 VAL A O 1
ATOM 3858 N N . ALA A 1 493 ? -13.061 -15.549 21.823 1.00 98.00 493 ALA A N 1
ATOM 3859 C CA . ALA A 1 493 ? -14.123 -14.745 22.424 1.00 98.00 493 ALA A CA 1
ATOM 3860 C C . ALA A 1 493 ? -15.208 -15.628 23.062 1.00 98.00 493 ALA A C 1
ATOM 3862 O O . ALA A 1 493 ? -15.571 -15.432 24.222 1.00 98.00 493 ALA A O 1
ATOM 3863 N N . LYS A 1 494 ? -15.641 -16.688 22.365 1.00 97.06 494 LYS A N 1
ATOM 3864 C CA . LYS A 1 494 ? -16.593 -17.667 22.910 1.00 97.06 494 LYS A CA 1
ATOM 3865 C C . LYS A 1 494 ? -16.065 -18.362 24.170 1.00 97.06 494 LYS A C 1
ATOM 3867 O O . LYS A 1 494 ? -16.822 -18.573 25.117 1.00 97.06 494 LYS A O 1
ATOM 3872 N N . ARG A 1 495 ? -14.776 -18.719 24.212 1.00 97.50 495 ARG A N 1
ATOM 3873 C CA . ARG A 1 495 ? -14.131 -19.314 25.402 1.00 97.50 495 ARG A CA 1
ATOM 3874 C C . ARG A 1 495 ? -14.054 -18.338 26.575 1.00 97.50 495 ARG A C 1
ATOM 3876 O O . ARG A 1 495 ? -14.161 -18.771 27.719 1.00 97.50 495 ARG A O 1
ATOM 3883 N N . LEU A 1 496 ? -13.942 -17.044 26.287 1.00 96.88 496 LEU A N 1
ATOM 3884 C CA . LEU A 1 496 ? -14.030 -15.947 27.255 1.00 96.88 496 LEU A CA 1
ATOM 3885 C C . LEU A 1 496 ? -15.483 -15.591 27.632 1.00 96.88 496 LEU A C 1
ATOM 3887 O O . LEU A 1 496 ? -15.710 -14.650 28.380 1.00 96.88 496 LEU A O 1
ATOM 3891 N N . LYS A 1 497 ? -16.478 -16.362 27.165 1.00 96.38 497 LYS A N 1
ATOM 3892 C CA . LYS A 1 497 ? -17.919 -16.121 27.383 1.00 96.38 497 LYS A CA 1
ATOM 3893 C C . LYS A 1 497 ? -18.424 -14.800 26.789 1.00 96.38 497 LYS A C 1
ATOM 3895 O O . LYS A 1 497 ? -19.464 -14.295 27.207 1.00 96.38 497 LYS A O 1
ATOM 3900 N N . LEU A 1 498 ? -17.722 -14.272 25.793 1.00 96.69 498 LEU A N 1
ATOM 3901 C CA . LEU A 1 498 ? -18.195 -13.174 24.964 1.00 96.69 498 LEU A CA 1
ATOM 3902 C C . LEU A 1 498 ? -18.978 -13.741 23.779 1.00 96.69 498 LEU A C 1
ATOM 3904 O O . LEU A 1 498 ? -18.684 -14.825 23.267 1.00 96.69 498 LEU A O 1
ATOM 3908 N N . THR A 1 499 ? -19.980 -12.997 23.330 1.00 96.38 499 THR A N 1
ATOM 3909 C CA . THR A 1 499 ? -20.607 -13.247 22.028 1.00 96.38 499 THR A CA 1
ATOM 3910 C C . THR A 1 499 ? -19.847 -12.496 20.946 1.00 96.38 499 THR A C 1
ATOM 3912 O O . THR A 1 499 ? -19.279 -11.445 21.235 1.00 96.38 499 THR A O 1
ATOM 3915 N N . SER A 1 500 ? -19.817 -13.033 19.727 1.00 96.94 500 SER A N 1
ATOM 3916 C CA . SER A 1 500 ? -19.103 -12.443 18.596 1.00 96.94 500 SER A CA 1
ATOM 3917 C C . SER A 1 500 ? -19.988 -12.339 17.354 1.00 96.94 500 SER A C 1
ATOM 3919 O O . SER A 1 500 ? -20.752 -13.251 17.040 1.00 96.94 500 SER A O 1
ATOM 3921 N N . GLU A 1 501 ? -19.858 -11.222 16.643 1.00 97.50 501 GLU A N 1
ATOM 3922 C CA . GLU A 1 501 ? -20.476 -10.935 15.349 1.00 97.50 501 GLU A CA 1
ATOM 3923 C C . GLU A 1 501 ? -19.376 -10.470 14.389 1.00 97.50 501 GLU A C 1
ATOM 3925 O O . GLU A 1 501 ? -18.612 -9.563 14.718 1.00 97.50 501 GLU A O 1
ATOM 3930 N N . PHE A 1 502 ? -19.282 -11.102 13.221 1.00 97.75 502 PHE A N 1
ATOM 3931 C CA . PHE A 1 502 ? -18.317 -10.766 12.174 1.00 97.75 502 PHE A CA 1
ATOM 3932 C C . PHE A 1 502 ? -19.043 -10.147 10.980 1.00 97.75 502 PHE A C 1
ATOM 3934 O O . PHE A 1 502 ? -20.106 -10.639 10.600 1.00 97.75 502 PHE A O 1
ATOM 3941 N N . ASP A 1 503 ? -18.459 -9.109 10.387 1.00 96.44 503 ASP A N 1
ATOM 3942 C CA . ASP A 1 503 ? -18.999 -8.429 9.208 1.00 96.44 503 ASP A CA 1
ATOM 3943 C C . ASP A 1 503 ? -17.868 -7.871 8.320 1.00 96.44 503 ASP A C 1
ATOM 3945 O O . ASP A 1 503 ? -16.721 -7.708 8.758 1.00 96.44 503 ASP A O 1
ATOM 3949 N N . TYR A 1 504 ? -18.191 -7.542 7.070 1.00 96.31 504 TYR A N 1
ATOM 3950 C CA . TYR A 1 504 ? -17.309 -6.763 6.201 1.00 96.31 504 TYR A CA 1
ATOM 3951 C C . TYR A 1 504 ? -17.452 -5.284 6.560 1.00 96.31 504 TYR A C 1
ATOM 3953 O O . TYR A 1 504 ? -18.567 -4.767 6.617 1.00 96.31 504 TYR A O 1
ATOM 3961 N N . LEU A 1 505 ? -16.341 -4.565 6.769 1.00 96.69 505 LEU A N 1
ATOM 3962 C CA . LEU A 1 505 ? -16.405 -3.178 7.251 1.00 96.69 505 LEU A CA 1
ATOM 3963 C C . LEU A 1 505 ? -17.215 -2.279 6.304 1.00 96.69 505 LEU A C 1
ATOM 3965 O O . LEU A 1 505 ? -18.027 -1.472 6.746 1.00 96.69 505 LEU A O 1
ATOM 3969 N N . MET A 1 506 ? -17.036 -2.451 4.994 1.00 95.69 506 MET A N 1
ATOM 3970 C CA . MET A 1 506 ? -17.781 -1.687 3.993 1.00 95.69 506 MET A CA 1
ATOM 3971 C C . MET A 1 506 ? -19.294 -1.909 4.085 1.00 95.69 506 MET A C 1
ATOM 3973 O O . MET A 1 506 ? -20.057 -0.961 3.918 1.00 95.69 506 MET A O 1
ATOM 3977 N N . GLU A 1 507 ? -19.728 -3.144 4.351 1.00 95.06 507 GLU A N 1
ATOM 3978 C CA . GLU A 1 507 ? -21.146 -3.495 4.484 1.00 95.06 507 GLU A CA 1
ATOM 3979 C C . GLU A 1 507 ? -21.709 -2.943 5.795 1.00 95.06 507 GLU A C 1
ATOM 3981 O O . GLU A 1 507 ? -22.749 -2.284 5.786 1.00 95.06 507 GLU A O 1
ATOM 3986 N N . ALA A 1 508 ? -20.961 -3.101 6.891 1.00 96.25 508 ALA A N 1
ATOM 3987 C CA . ALA A 1 508 ? -21.290 -2.541 8.197 1.00 96.25 508 ALA A CA 1
ATOM 3988 C C . ALA A 1 508 ? -21.511 -1.018 8.142 1.00 96.25 508 ALA A C 1
ATOM 3990 O O . ALA A 1 508 ? -22.452 -0.505 8.746 1.00 96.25 508 ALA A O 1
ATOM 3991 N N . LEU A 1 509 ? -20.684 -0.297 7.383 1.00 96.56 509 LEU A N 1
ATOM 3992 C CA . LEU A 1 509 ? -20.771 1.159 7.249 1.00 96.56 509 LEU A CA 1
ATOM 3993 C C . LEU A 1 509 ? -21.663 1.632 6.092 1.00 96.56 509 LEU A C 1
ATOM 3995 O O . LEU A 1 509 ? -21.789 2.838 5.883 1.00 96.56 509 LEU A O 1
ATOM 3999 N N . GLY A 1 510 ? -22.269 0.717 5.328 1.00 94.88 510 GLY A N 1
ATOM 4000 C CA . GLY A 1 510 ? -23.123 1.060 4.188 1.00 94.88 510 GLY A CA 1
ATOM 4001 C C . GLY A 1 510 ? -22.384 1.789 3.060 1.00 94.88 510 GLY A C 1
ATOM 4002 O O . GLY A 1 510 ? -22.951 2.680 2.425 1.00 94.88 510 GLY A O 1
ATOM 4003 N N . MET A 1 511 ? -21.115 1.448 2.823 1.00 95.31 511 MET A N 1
ATOM 4004 C CA . MET A 1 511 ? -20.293 2.125 1.825 1.00 95.31 511 MET A CA 1
ATOM 4005 C C . MET A 1 511 ? -20.748 1.847 0.393 1.00 95.31 511 MET A C 1
ATOM 4007 O O . MET A 1 511 ? -21.112 0.728 0.027 1.00 95.31 511 MET A O 1
ATOM 4011 N N . GLN A 1 512 ? -20.620 2.859 -0.464 1.00 92.62 512 GLN A N 1
ATOM 4012 C CA . GLN A 1 512 ? -20.858 2.726 -1.902 1.00 92.62 512 GLN A CA 1
ATOM 4013 C C . GLN A 1 512 ? -19.660 2.049 -2.591 1.00 92.62 512 GLN A C 1
ATOM 4015 O O . GLN A 1 512 ? -18.699 2.707 -2.986 1.00 92.62 512 GLN A O 1
ATOM 4020 N N . ARG A 1 513 ? -19.722 0.717 -2.712 1.00 93.19 513 ARG A N 1
ATOM 4021 C CA . ARG A 1 513 ? -18.633 -0.162 -3.190 1.00 93.19 513 ARG A CA 1
ATOM 4022 C C . ARG A 1 513 ? -18.122 0.158 -4.600 1.00 93.19 513 ARG A C 1
ATOM 4024 O O . ARG A 1 513 ? -16.920 0.085 -4.843 1.00 93.19 513 ARG A O 1
ATOM 4031 N N . ASP A 1 514 ? -19.021 0.556 -5.497 1.00 94.62 514 ASP A N 1
ATOM 4032 C CA . ASP A 1 514 ? -18.711 0.788 -6.915 1.00 94.62 514 ASP A CA 1
ATOM 4033 C C . ASP A 1 514 ? -18.174 2.196 -7.221 1.00 94.62 514 ASP A C 1
ATOM 4035 O O . ASP A 1 514 ? -17.831 2.493 -8.370 1.00 94.62 514 ASP A O 1
ATOM 4039 N N . THR A 1 515 ? -18.095 3.077 -6.217 1.00 95.06 515 THR A N 1
ATOM 4040 C CA . THR A 1 515 ? -17.588 4.442 -6.394 1.00 95.06 515 THR A CA 1
ATOM 4041 C C . THR A 1 515 ? -16.172 4.399 -6.948 1.00 95.06 515 THR A C 1
ATOM 4043 O O . THR A 1 515 ? -15.308 3.726 -6.395 1.00 95.06 515 THR A O 1
ATOM 4046 N N . LYS A 1 516 ? -15.925 5.113 -8.049 1.00 97.00 516 LYS A N 1
ATOM 4047 C CA . LYS A 1 516 ? -14.597 5.194 -8.660 1.00 97.00 516 LYS A CA 1
ATOM 4048 C C . LYS A 1 516 ? -13.673 6.041 -7.798 1.00 97.00 516 LYS A C 1
ATOM 4050 O O . LYS A 1 516 ? -13.937 7.223 -7.583 1.00 97.00 516 LYS A O 1
ATOM 4055 N N . MET A 1 517 ? -12.592 5.425 -7.338 1.00 97.06 517 MET A N 1
ATOM 4056 C CA . MET A 1 517 ? -11.604 6.012 -6.443 1.00 97.06 517 MET A CA 1
ATOM 4057 C C . MET A 1 517 ? -10.262 6.129 -7.146 1.00 97.06 517 MET A C 1
ATOM 4059 O O . MET A 1 517 ? -9.889 5.238 -7.909 1.00 97.06 517 MET A O 1
ATOM 4063 N N . LEU A 1 518 ? -9.510 7.191 -6.850 1.00 96.31 518 LEU A N 1
ATOM 4064 C CA . LEU A 1 518 ? -8.105 7.273 -7.238 1.00 96.31 518 LEU A CA 1
ATOM 4065 C C . LEU A 1 518 ? -7.359 6.063 -6.660 1.00 96.31 518 LEU A C 1
ATOM 4067 O O . LEU A 1 518 ? -7.301 5.894 -5.442 1.00 96.31 518 LEU A O 1
ATOM 4071 N N . ALA A 1 519 ? -6.780 5.241 -7.528 1.00 93.75 519 ALA A N 1
ATOM 4072 C CA . ALA A 1 519 ? -6.053 4.033 -7.171 1.00 93.75 519 ALA A CA 1
ATOM 4073 C C . ALA A 1 519 ? -4.557 4.245 -7.409 1.00 93.75 519 ALA A C 1
ATOM 4075 O O . ALA A 1 519 ? -4.140 4.578 -8.517 1.00 93.75 519 ALA A O 1
ATOM 4076 N N . THR A 1 520 ? -3.740 4.051 -6.372 1.00 91.31 520 THR A N 1
ATOM 4077 C CA . THR A 1 520 ? -2.292 4.286 -6.445 1.00 91.31 520 THR A CA 1
ATOM 4078 C C . THR A 1 520 ? -1.506 3.196 -5.731 1.00 91.31 520 THR A C 1
ATOM 4080 O O . THR A 1 520 ? -1.991 2.523 -4.822 1.00 91.31 520 THR A O 1
ATOM 4083 N N . THR A 1 521 ? -0.246 3.014 -6.115 1.00 86.56 521 THR A N 1
ATOM 4084 C CA . THR A 1 521 ? 0.724 2.357 -5.226 1.00 86.56 521 THR A CA 1
ATOM 4085 C C . THR A 1 521 ? 1.287 3.374 -4.231 1.00 86.56 521 THR A C 1
ATOM 4087 O O . THR A 1 521 ? 1.192 4.585 -4.440 1.00 86.56 521 THR A O 1
ATOM 4090 N N . ARG A 1 522 ? 1.941 2.906 -3.160 1.00 80.94 522 ARG A N 1
ATOM 4091 C CA . ARG A 1 522 ? 2.629 3.794 -2.200 1.00 80.94 522 ARG A CA 1
ATOM 4092 C C . ARG A 1 522 ? 3.661 4.690 -2.896 1.00 80.94 522 ARG A C 1
ATOM 4094 O O . ARG A 1 522 ? 3.698 5.894 -2.653 1.00 80.94 522 ARG A O 1
ATOM 4101 N N . SER A 1 523 ? 4.467 4.109 -3.785 1.00 86.31 523 SER A N 1
ATOM 4102 C CA . SER A 1 523 ? 5.480 4.830 -4.564 1.00 86.31 523 SER A CA 1
ATOM 4103 C C . SER A 1 523 ? 4.855 5.857 -5.503 1.00 86.31 523 SER A C 1
ATOM 4105 O O . SER A 1 523 ? 5.305 7.001 -5.531 1.00 86.31 523 SER A O 1
ATOM 4107 N N . GLN A 1 524 ? 3.781 5.479 -6.205 1.00 91.19 524 GLN A N 1
ATOM 4108 C CA . GLN A 1 524 ? 3.078 6.385 -7.108 1.00 91.19 524 GLN A CA 1
ATOM 4109 C C . GLN A 1 524 ? 2.457 7.559 -6.349 1.00 91.19 524 GLN A C 1
ATOM 4111 O O . GLN A 1 524 ? 2.586 8.693 -6.790 1.00 91.19 524 GLN A O 1
ATOM 4116 N N . TYR A 1 525 ? 1.842 7.323 -5.186 1.00 91.88 525 TYR A N 1
ATOM 4117 C CA . TYR A 1 525 ? 1.272 8.399 -4.374 1.00 91.88 525 TYR A CA 1
ATOM 4118 C C . TYR A 1 525 ? 2.336 9.406 -3.909 1.00 91.88 525 TYR A C 1
ATOM 4120 O O . TYR A 1 525 ? 2.127 10.614 -4.007 1.00 91.88 525 TYR A O 1
ATOM 4128 N N . LYS A 1 526 ? 3.508 8.928 -3.460 1.00 91.19 526 LYS A N 1
ATOM 4129 C CA . LYS A 1 526 ? 4.633 9.803 -3.083 1.00 91.19 526 LYS A CA 1
ATOM 4130 C C . LYS A 1 526 ? 5.107 10.652 -4.272 1.00 91.19 526 LYS A C 1
ATOM 4132 O O . LYS A 1 526 ? 5.298 11.858 -4.116 1.00 91.19 526 LYS A O 1
ATOM 4137 N N . ALA A 1 527 ? 5.238 10.045 -5.454 1.00 93.69 527 ALA A N 1
ATOM 4138 C CA . ALA A 1 527 ? 5.575 10.752 -6.690 1.00 93.69 527 ALA A CA 1
ATOM 4139 C C . ALA A 1 527 ? 4.492 11.771 -7.088 1.00 93.69 527 ALA A C 1
ATOM 4141 O O . ALA A 1 527 ? 4.811 12.905 -7.437 1.00 93.69 527 ALA A O 1
ATOM 4142 N N . LEU A 1 528 ? 3.216 11.405 -6.954 1.00 95.38 528 LEU A N 1
ATOM 4143 C CA . LEU A 1 528 ? 2.072 12.252 -7.283 1.00 95.38 528 LEU A CA 1
ATOM 4144 C C . LEU A 1 528 ? 2.001 13.479 -6.379 1.00 95.38 528 LEU A C 1
ATOM 4146 O O . LEU A 1 528 ? 1.820 14.593 -6.857 1.00 95.38 528 LEU A O 1
ATOM 4150 N N . ARG A 1 529 ? 2.212 13.298 -5.074 1.00 94.19 529 ARG A N 1
ATOM 4151 C CA . ARG A 1 529 ? 2.272 14.406 -4.119 1.00 94.19 529 ARG A CA 1
ATOM 4152 C C . ARG A 1 529 ? 3.420 15.365 -4.434 1.00 94.19 529 ARG A C 1
ATOM 4154 O O . ARG A 1 529 ? 3.238 16.575 -4.331 1.00 94.19 529 ARG A O 1
ATOM 4161 N N . HIS A 1 530 ? 4.580 14.842 -4.836 1.00 94.94 530 HIS A N 1
ATOM 4162 C CA . HIS A 1 530 ? 5.696 15.681 -5.269 1.00 94.94 530 HIS A CA 1
ATOM 4163 C C . HIS A 1 530 ? 5.365 16.456 -6.552 1.00 94.94 530 HIS A C 1
ATOM 4165 O O . HIS A 1 530 ? 5.609 17.658 -6.608 1.00 94.94 530 HIS A O 1
ATOM 4171 N N . PHE A 1 531 ? 4.749 15.803 -7.542 1.00 95.81 531 PHE A N 1
ATOM 4172 C CA . PHE A 1 531 ? 4.251 16.472 -8.745 1.00 95.81 531 PHE A CA 1
ATOM 4173 C C . PHE A 1 531 ? 3.283 17.614 -8.396 1.00 95.81 531 PHE A C 1
ATOM 4175 O O . PHE A 1 531 ? 3.485 18.738 -8.841 1.00 95.81 531 PHE A O 1
ATOM 4182 N N . PHE A 1 532 ? 2.295 17.369 -7.530 1.00 95.94 532 PHE A N 1
ATOM 4183 C CA . PHE A 1 532 ? 1.366 18.403 -7.062 1.00 95.94 532 PHE A CA 1
ATOM 4184 C C . PHE A 1 532 ? 2.093 19.598 -6.439 1.00 95.94 532 PHE A C 1
ATOM 4186 O O . PHE A 1 532 ? 1.804 20.737 -6.796 1.00 95.94 532 PHE A O 1
ATOM 4193 N N . ALA A 1 533 ? 3.064 19.346 -5.557 1.00 94.31 533 ALA A N 1
ATOM 4194 C CA . ALA A 1 533 ? 3.859 20.403 -4.938 1.00 94.31 533 ALA A CA 1
ATOM 4195 C C . ALA A 1 533 ? 4.661 21.213 -5.973 1.00 94.31 533 ALA A C 1
ATOM 4197 O O . ALA A 1 533 ? 4.723 22.438 -5.874 1.00 94.31 533 ALA A O 1
ATOM 4198 N N . ALA A 1 534 ? 5.223 20.553 -6.992 1.00 93.50 534 ALA A N 1
ATOM 4199 C CA . ALA A 1 534 ? 5.928 21.216 -8.089 1.00 93.50 534 ALA A CA 1
ATOM 4200 C C . ALA A 1 534 ? 5.005 22.120 -8.930 1.00 93.50 534 ALA A C 1
ATOM 4202 O O . ALA A 1 534 ? 5.456 23.146 -9.432 1.00 93.50 534 ALA A O 1
ATOM 4203 N N . GLN A 1 535 ? 3.714 21.785 -9.021 1.00 94.19 535 GLN A N 1
ATOM 4204 C CA . GLN A 1 535 ? 2.680 22.616 -9.655 1.00 94.19 535 GLN A CA 1
ATOM 4205 C C . GLN A 1 535 ? 2.067 23.665 -8.703 1.00 94.19 535 GLN A C 1
ATOM 4207 O O . GLN A 1 535 ? 1.091 24.327 -9.048 1.00 94.19 535 GLN A O 1
ATOM 4212 N N . GLY A 1 536 ? 2.607 23.830 -7.488 1.00 93.88 536 GLY A N 1
ATOM 4213 C CA . GLY A 1 536 ? 2.095 24.773 -6.486 1.00 93.88 536 GLY A CA 1
ATOM 4214 C C . GLY A 1 536 ? 0.831 24.308 -5.752 1.00 93.88 536 GLY A C 1
ATOM 4215 O O . GLY A 1 536 ? 0.202 25.101 -5.052 1.00 93.88 536 GLY A O 1
ATOM 4216 N N . GLY A 1 537 ? 0.455 23.037 -5.898 1.00 94.12 537 GLY A N 1
ATOM 4217 C CA . GLY A 1 537 ? -0.665 22.407 -5.207 1.00 94.12 537 GLY A CA 1
ATOM 4218 C C . GLY A 1 537 ? -0.283 21.631 -3.957 1.00 94.12 537 GLY A C 1
ATOM 4219 O O . GLY A 1 537 ? 0.884 21.449 -3.615 1.00 94.12 537 GLY A O 1
ATOM 4220 N N . VAL A 1 538 ? -1.312 21.098 -3.301 1.00 93.06 538 VAL A N 1
ATOM 4221 C CA . VAL A 1 538 ? -1.178 20.171 -2.176 1.00 93.06 538 VAL A CA 1
ATOM 4222 C C . VAL A 1 538 ? -2.052 18.956 -2.449 1.00 93.06 538 VAL A C 1
ATOM 4224 O O . VAL A 1 538 ? -3.246 19.094 -2.703 1.00 93.06 538 VAL A O 1
ATOM 4227 N N . LEU A 1 539 ? -1.457 17.766 -2.367 1.00 93.94 539 LEU A N 1
ATOM 4228 C CA . LEU A 1 539 ? -2.192 16.506 -2.361 1.00 93.94 539 LEU A CA 1
ATOM 4229 C C . LEU A 1 539 ? -2.203 15.947 -0.939 1.00 93.94 539 LEU A C 1
ATOM 4231 O O . LEU A 1 539 ? -1.187 15.458 -0.437 1.00 93.94 539 LEU A O 1
ATOM 4235 N N . GLU A 1 540 ? -3.347 16.073 -0.276 1.00 91.62 540 GLU A N 1
ATOM 4236 C CA . GLU A 1 540 ? -3.556 15.508 1.053 1.00 91.62 540 GLU A CA 1
ATOM 4237 C C . GLU A 1 540 ? -3.717 13.990 0.969 1.00 91.62 540 GLU A C 1
ATOM 4239 O O . GLU A 1 540 ? -4.282 13.458 0.016 1.00 91.62 540 GLU A O 1
ATOM 4244 N N . ARG A 1 541 ? -3.283 13.269 2.004 1.00 90.06 541 ARG A N 1
ATOM 4245 C CA . ARG A 1 541 ? -3.464 11.818 2.059 1.00 90.06 541 ARG A CA 1
ATOM 4246 C C . ARG A 1 541 ? -4.878 11.470 2.511 1.00 90.06 541 ARG A C 1
ATOM 4248 O O . ARG A 1 541 ? -5.121 11.219 3.685 1.00 90.06 541 ARG A O 1
ATOM 4255 N N . ARG A 1 542 ? -5.814 11.465 1.562 1.00 92.44 542 ARG A N 1
ATOM 4256 C CA . ARG A 1 542 ? -7.203 11.039 1.772 1.00 92.44 542 ARG A CA 1
ATOM 4257 C C . ARG A 1 542 ? -7.728 10.214 0.608 1.00 92.44 542 ARG A C 1
ATOM 4259 O O . ARG A 1 542 ? -7.171 10.241 -0.485 1.00 92.44 542 ARG A O 1
ATOM 4266 N N . ALA A 1 543 ? -8.826 9.507 0.831 1.00 94.44 543 ALA A N 1
ATOM 4267 C CA . ALA A 1 543 ? -9.575 8.911 -0.260 1.00 94.44 543 ALA A CA 1
ATOM 4268 C C . ALA A 1 543 ? -10.144 10.025 -1.160 1.00 94.44 543 ALA A C 1
ATOM 4270 O O . ALA A 1 543 ? -10.758 10.976 -0.666 1.00 94.44 543 ALA A O 1
ATOM 4271 N N . TYR A 1 544 ? -9.892 9.907 -2.465 1.00 96.56 544 TYR A N 1
ATOM 4272 C CA . TYR A 1 544 ? -10.434 10.789 -3.494 1.00 96.56 544 TYR A CA 1
ATOM 4273 C C . TYR A 1 544 ? -11.318 9.978 -4.426 1.00 96.56 544 TYR A C 1
ATOM 4275 O O . TYR A 1 544 ? -10.870 8.955 -4.961 1.00 96.56 544 TYR A O 1
ATOM 4283 N N . THR A 1 545 ? -12.539 10.446 -4.666 1.00 97.25 545 THR A N 1
ATOM 4284 C CA . THR A 1 545 ? -13.291 9.976 -5.832 1.00 97.25 545 THR A CA 1
ATOM 4285 C C . THR A 1 545 ? -12.618 10.457 -7.118 1.00 97.25 545 THR A C 1
ATOM 4287 O O . THR A 1 545 ? -11.795 11.377 -7.108 1.00 97.25 545 THR A O 1
ATOM 4290 N N . GLN A 1 546 ? -12.982 9.844 -8.244 1.00 96.69 546 GLN A N 1
ATOM 4291 C CA . GLN A 1 546 ? -12.541 10.302 -9.559 1.00 96.69 546 GLN A CA 1
ATOM 4292 C C . GLN A 1 546 ? -12.836 11.796 -9.766 1.00 96.69 546 GLN A C 1
ATOM 4294 O O . GLN A 1 546 ? -11.924 12.555 -10.079 1.00 96.69 546 GLN A O 1
ATOM 4299 N N . GLU A 1 547 ? -14.074 12.218 -9.499 1.00 95.69 547 GLU A N 1
ATOM 4300 C CA . GLU A 1 547 ? -14.516 13.610 -9.643 1.00 95.69 547 GLU A CA 1
ATOM 4301 C C . GLU A 1 547 ? -13.704 14.574 -8.764 1.00 95.69 547 GLU A C 1
ATOM 4303 O O . GLU A 1 547 ? -13.267 15.626 -9.229 1.00 95.69 547 GLU A O 1
ATOM 4308 N N . GLU A 1 548 ? -13.451 14.216 -7.501 1.00 95.88 548 GLU A N 1
ATOM 4309 C CA . GLU A 1 548 ? -12.669 15.063 -6.598 1.00 95.88 548 GLU A CA 1
ATOM 4310 C C . GLU A 1 548 ? -11.224 15.228 -7.075 1.00 95.88 548 GLU A C 1
ATOM 4312 O O . GLU A 1 548 ? -10.682 16.334 -7.028 1.00 95.88 548 GLU A O 1
ATOM 4317 N N . PHE A 1 549 ? -10.589 14.141 -7.523 1.00 96.31 549 PHE A N 1
ATOM 4318 C CA . PHE A 1 549 ? -9.204 14.191 -7.979 1.00 96.31 549 PHE A CA 1
ATOM 4319 C C . PHE A 1 549 ? -9.061 14.930 -9.316 1.00 96.31 549 PHE A C 1
ATOM 4321 O O . PHE A 1 549 ? -8.176 15.771 -9.452 1.00 96.31 549 PHE A O 1
ATOM 4328 N N . GLU A 1 550 ? -9.952 14.692 -10.281 1.00 95.44 550 GLU A N 1
ATOM 4329 C CA . GLU A 1 550 ? -9.984 15.440 -11.549 1.00 95.44 550 GLU A CA 1
ATOM 4330 C C . GLU A 1 550 ? -10.252 16.937 -11.315 1.00 95.44 550 GLU A C 1
ATOM 4332 O O . GLU A 1 550 ? -9.645 17.799 -11.960 1.00 95.44 550 GLU A O 1
ATOM 4337 N N . GLY A 1 551 ? -11.083 17.266 -10.321 1.00 95.12 551 GLY A N 1
ATOM 4338 C CA . GLY A 1 551 ? -11.284 18.638 -9.863 1.00 95.12 551 GLY A CA 1
ATOM 4339 C C . GLY A 1 551 ? -9.996 19.294 -9.357 1.00 95.12 551 GLY A C 1
ATOM 4340 O O . GLY A 1 551 ? -9.757 20.469 -9.643 1.00 95.12 551 GLY A O 1
ATOM 4341 N N . LEU A 1 552 ? -9.128 18.548 -8.664 1.00 95.50 552 LEU A N 1
ATOM 4342 C CA . LEU A 1 552 ? -7.815 19.050 -8.249 1.00 95.50 552 LEU A CA 1
ATOM 4343 C C . LEU A 1 552 ? -6.878 19.293 -9.439 1.00 95.50 552 LEU A C 1
ATOM 4345 O O . LEU A 1 552 ? -6.196 20.315 -9.470 1.00 95.50 552 LEU A O 1
ATOM 4349 N N . LEU A 1 553 ? -6.858 18.394 -10.428 1.00 95.00 553 LEU A N 1
ATOM 4350 C CA . LEU A 1 553 ? -6.056 18.585 -11.645 1.00 95.00 553 LEU A CA 1
ATOM 4351 C C . LEU A 1 553 ? -6.500 19.840 -12.410 1.00 95.00 553 LEU A C 1
ATOM 4353 O O . LEU A 1 553 ? -5.665 20.644 -12.825 1.00 95.00 553 LEU A O 1
ATOM 4357 N N . THR A 1 554 ? -7.814 20.063 -12.495 1.00 94.25 554 THR A N 1
ATOM 4358 C CA . THR A 1 554 ? -8.392 21.269 -13.106 1.00 94.25 554 THR A CA 1
ATOM 4359 C C . THR A 1 554 ? -7.965 22.539 -12.363 1.00 94.25 554 THR A C 1
ATOM 4361 O O . THR A 1 554 ? -7.626 23.542 -12.988 1.00 94.25 554 THR A O 1
ATOM 4364 N N . GLN A 1 555 ? -7.939 22.515 -11.025 1.00 94.75 555 GLN A N 1
ATOM 4365 C CA . GLN A 1 555 ? -7.493 23.656 -10.209 1.00 94.75 555 GLN A CA 1
ATOM 4366 C C . GLN A 1 555 ? -6.008 23.985 -10.398 1.00 94.75 555 GLN A C 1
ATOM 4368 O O . GLN A 1 555 ? -5.629 25.149 -10.287 1.00 94.75 555 GLN A O 1
ATOM 4373 N N . LEU A 1 556 ? -5.185 22.982 -10.711 1.00 94.00 556 LEU A N 1
ATOM 4374 C CA . LEU A 1 556 ? -3.780 23.166 -11.078 1.00 94.00 556 LEU A CA 1
ATOM 4375 C C . LEU A 1 556 ? -3.586 23.704 -12.500 1.00 94.00 556 LEU A C 1
ATOM 4377 O O . LEU A 1 556 ? -2.463 24.022 -12.878 1.00 94.00 556 LEU A O 1
ATOM 4381 N N . GLY A 1 557 ? -4.660 23.824 -13.285 1.00 92.75 557 GLY A N 1
ATOM 4382 C CA . GLY A 1 557 ? -4.592 24.270 -14.674 1.00 92.75 557 GLY A CA 1
ATOM 4383 C C . GLY A 1 557 ? -3.984 23.233 -15.619 1.00 92.75 557 GLY A C 1
ATOM 4384 O O . GLY A 1 557 ? -3.513 23.612 -16.688 1.00 92.75 557 GLY A O 1
ATOM 4385 N N . LEU A 1 558 ? -3.982 21.953 -15.236 1.00 90.81 558 LEU A N 1
ATOM 4386 C CA . LEU A 1 558 ? -3.504 20.868 -16.090 1.00 90.81 558 LEU A CA 1
ATOM 4387 C C . LEU A 1 558 ? -4.541 20.565 -17.172 1.00 90.81 558 LEU A C 1
ATOM 4389 O O . LEU A 1 558 ? -5.728 20.416 -16.874 1.00 90.81 558 LEU A O 1
ATOM 4393 N N . GLY A 1 559 ? -4.089 20.473 -18.423 1.00 82.06 559 GLY A N 1
ATOM 4394 C CA . GLY A 1 559 ? -4.930 20.047 -19.535 1.00 82.06 559 GLY A CA 1
ATOM 4395 C C . GLY A 1 559 ? -5.372 18.585 -19.418 1.00 82.06 559 GLY A C 1
ATOM 4396 O O . GLY A 1 559 ? -4.721 17.761 -18.765 1.00 82.06 559 GLY A O 1
ATOM 4397 N N . ASP A 1 560 ? -6.472 18.252 -20.096 1.00 82.81 560 ASP A N 1
ATOM 4398 C CA . ASP A 1 560 ? -6.980 16.882 -20.174 1.00 82.81 560 ASP A CA 1
ATOM 4399 C C . ASP A 1 560 ? -5.900 15.940 -20.718 1.00 82.81 560 ASP A C 1
ATOM 4401 O O . ASP A 1 560 ? -5.378 16.122 -21.819 1.00 82.81 560 ASP A O 1
ATOM 4405 N N . GLY A 1 561 ? -5.577 14.910 -19.937 1.00 84.00 561 GLY A N 1
ATOM 4406 C CA . GLY A 1 561 ? -4.574 13.918 -20.310 1.00 84.00 561 GLY A CA 1
ATOM 4407 C C . GLY A 1 561 ? -3.124 14.382 -20.166 1.00 84.00 561 GLY A C 1
ATOM 4408 O O . GLY A 1 561 ? -2.236 13.631 -20.539 1.00 84.00 561 GLY A O 1
ATOM 4409 N N . GLU A 1 562 ? -2.820 15.552 -19.599 1.00 92.44 562 GLU A N 1
ATOM 4410 C CA . GLU A 1 562 ? -1.413 15.894 -19.335 1.00 92.44 562 GLU A CA 1
ATOM 4411 C C . GLU A 1 562 ? -0.783 14.994 -18.268 1.00 92.44 562 GLU A C 1
ATOM 4413 O O . GLU A 1 562 ? 0.417 14.736 -18.295 1.00 92.44 562 GLU A O 1
ATOM 4418 N N . LEU A 1 563 ? -1.580 14.495 -17.325 1.00 93.62 563 LEU A N 1
ATOM 4419 C CA . LEU A 1 563 ? -1.137 13.522 -16.336 1.00 93.62 563 LEU A CA 1
ATOM 4420 C C . LEU A 1 563 ? -1.554 12.117 -16.783 1.00 93.62 563 LEU A C 1
ATOM 4422 O O . LEU A 1 563 ? -2.742 11.798 -16.834 1.00 93.62 563 LEU A O 1
ATOM 4426 N N . GLN A 1 564 ? -0.576 11.286 -17.124 1.00 91.25 564 GLN A N 1
ATOM 4427 C CA . GLN A 1 564 ? -0.795 9.975 -17.734 1.00 91.25 564 GLN A CA 1
ATOM 4428 C C . GLN A 1 564 ? -0.894 8.857 -16.689 1.00 91.25 564 GLN A C 1
ATOM 4430 O O . GLN A 1 564 ? -0.403 8.979 -15.566 1.00 91.25 564 GLN A O 1
ATOM 4435 N N . ASP A 1 565 ? -1.505 7.739 -17.096 1.00 83.25 565 ASP A N 1
ATOM 4436 C CA . ASP A 1 565 ? -1.535 6.470 -16.351 1.00 83.25 565 ASP A CA 1
ATOM 4437 C C . ASP A 1 565 ? -2.135 6.559 -14.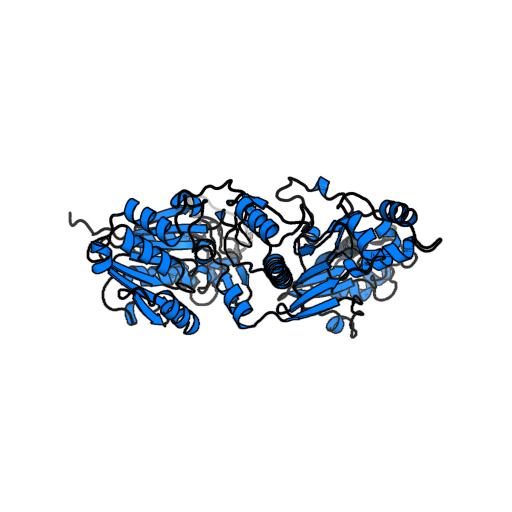927 1.00 83.25 565 ASP A C 1
ATOM 4439 O O . ASP A 1 565 ? -1.845 5.742 -14.046 1.00 83.25 565 ASP A O 1
ATOM 4443 N N . ILE A 1 566 ? -3.033 7.527 -14.708 1.00 90.94 566 ILE A N 1
ATOM 4444 C CA . ILE A 1 566 ? -3.871 7.608 -13.508 1.00 90.94 566 ILE A CA 1
ATOM 4445 C C . ILE A 1 566 ? -4.971 6.546 -13.581 1.00 90.94 566 ILE A C 1
ATOM 4447 O O . ILE A 1 566 ? -5.738 6.479 -14.543 1.00 90.94 566 ILE A O 1
ATOM 4451 N N . ALA A 1 567 ? -5.050 5.706 -12.550 1.00 91.06 567 ALA A N 1
ATOM 4452 C CA . ALA A 1 567 ? -6.032 4.636 -12.463 1.00 91.06 567 ALA A CA 1
ATOM 4453 C C . ALA A 1 567 ? -7.176 5.002 -11.513 1.00 91.06 567 ALA A C 1
ATOM 4455 O O . ALA A 1 567 ? -6.953 5.524 -10.418 1.00 91.06 567 ALA A O 1
ATOM 4456 N N . TYR A 1 568 ? -8.394 4.632 -11.916 1.00 94.56 568 TYR A N 1
ATOM 4457 C CA . TYR A 1 568 ? -9.573 4.685 -11.061 1.00 94.56 568 TYR A CA 1
ATOM 4458 C C . TYR A 1 568 ? -10.207 3.301 -10.948 1.00 94.56 568 TYR A C 1
ATOM 4460 O O . TYR A 1 568 ? -10.708 2.736 -11.927 1.00 94.56 568 TYR A O 1
ATOM 4468 N N . GLU A 1 569 ? -10.196 2.752 -9.741 1.00 94.56 569 GLU A N 1
ATOM 4469 C CA . GLU A 1 569 ? -10.765 1.440 -9.430 1.00 94.56 569 GLU A CA 1
ATOM 4470 C C . GLU A 1 569 ? -12.026 1.623 -8.566 1.00 94.56 569 GLU A C 1
ATOM 4472 O O . GLU A 1 569 ? -12.201 2.680 -7.952 1.00 94.56 569 GLU A O 1
ATOM 4477 N N . PRO A 1 570 ? -12.974 0.668 -8.566 1.00 95.94 570 PRO A N 1
ATOM 4478 C CA . PRO A 1 570 ? -14.048 0.663 -7.578 1.00 95.94 570 PRO A CA 1
ATOM 4479 C C . PRO A 1 570 ? -13.468 0.717 -6.164 1.00 95.94 570 PRO A C 1
ATOM 4481 O O . PRO A 1 570 ? -12.453 0.073 -5.892 1.00 95.94 570 PRO A O 1
ATOM 4484 N N . LEU A 1 571 ? -14.130 1.442 -5.262 1.00 95.06 571 LEU A N 1
ATOM 4485 C CA . LEU A 1 571 ? -13.737 1.549 -3.861 1.00 95.06 571 LEU A CA 1
ATOM 4486 C C . LEU A 1 571 ? -13.468 0.176 -3.248 1.00 95.06 571 LEU A C 1
ATOM 4488 O O . LEU A 1 571 ? -12.470 0.024 -2.548 1.00 95.06 571 LEU A O 1
ATOM 4492 N N . GLU A 1 572 ? -14.333 -0.799 -3.536 1.00 94.00 572 GLU A N 1
ATOM 4493 C CA . GLU A 1 572 ? -14.191 -2.190 -3.101 1.00 94.00 572 GLU A CA 1
ATOM 4494 C C . GLU A 1 572 ? -12.813 -2.782 -3.412 1.00 94.00 572 GLU A C 1
ATOM 4496 O O . GLU A 1 572 ? -12.220 -3.459 -2.570 1.00 94.00 572 GLU A O 1
ATOM 4501 N N . ASP A 1 573 ? -12.285 -2.517 -4.604 1.00 91.19 573 ASP A N 1
ATOM 4502 C CA . ASP A 1 573 ? -10.996 -3.046 -5.026 1.00 91.19 573 ASP A CA 1
ATOM 4503 C C . ASP A 1 573 ? -9.855 -2.226 -4.414 1.00 91.19 573 ASP A C 1
ATOM 4505 O O . ASP A 1 573 ? -8.940 -2.793 -3.804 1.00 91.19 573 ASP A O 1
ATOM 4509 N N . ARG A 1 574 ? -9.899 -0.893 -4.561 1.00 91.12 574 ARG A N 1
ATOM 4510 C CA . ARG A 1 574 ? -8.792 -0.025 -4.151 1.00 91.12 574 ARG A CA 1
ATOM 4511 C C . ARG A 1 574 ? -9.193 1.437 -3.948 1.00 91.12 574 ARG A C 1
ATOM 4513 O O . ARG A 1 574 ? -9.841 2.040 -4.795 1.00 91.12 574 ARG A O 1
ATOM 4520 N N . ALA A 1 575 ? -8.689 2.040 -2.871 1.00 93.06 575 ALA A N 1
ATOM 4521 C CA . ALA A 1 575 ? -8.657 3.489 -2.669 1.00 93.06 575 ALA A CA 1
ATOM 4522 C C . ALA A 1 575 ? -7.252 3.911 -2.226 1.00 93.06 575 ALA A C 1
ATOM 4524 O O . ALA A 1 575 ? -6.759 3.482 -1.182 1.00 93.06 575 ALA A O 1
ATOM 4525 N N . LEU A 1 576 ? -6.583 4.729 -3.041 1.00 91.56 576 LEU A N 1
ATOM 4526 C CA . LEU A 1 576 ? -5.136 4.937 -2.986 1.00 91.56 576 LEU A CA 1
ATOM 4527 C C . LEU A 1 576 ? -4.397 3.587 -2.906 1.00 91.56 576 LEU A C 1
ATOM 4529 O O . LEU A 1 576 ? -4.610 2.719 -3.750 1.00 91.56 576 LEU A O 1
ATOM 4533 N N . GLY A 1 577 ? -3.560 3.391 -1.884 1.00 86.12 577 GLY A N 1
ATOM 4534 C CA . GLY A 1 577 ? -2.842 2.144 -1.626 1.00 86.12 577 GLY A CA 1
ATOM 4535 C C . GLY A 1 577 ? -3.651 1.068 -0.897 1.00 86.12 577 GLY A C 1
ATOM 4536 O O . GLY A 1 577 ? -3.153 -0.051 -0.772 1.00 86.12 577 GLY A O 1
ATOM 4537 N N . LEU A 1 578 ? -4.864 1.374 -0.427 1.00 88.50 578 LEU A N 1
ATOM 4538 C CA . LEU A 1 578 ? -5.645 0.525 0.473 1.00 88.50 578 LEU A CA 1
ATOM 4539 C C . LEU A 1 578 ? -6.587 -0.415 -0.292 1.00 88.50 578 LEU A C 1
ATOM 4541 O O . LEU A 1 578 ? -7.285 0.023 -1.205 1.00 88.50 578 LEU A O 1
ATOM 4545 N N . VAL A 1 579 ? -6.644 -1.688 0.111 1.00 89.50 579 VAL A N 1
ATOM 4546 C CA . VAL A 1 579 ? -7.574 -2.701 -0.426 1.00 89.50 579 VAL A CA 1
ATOM 4547 C C . VAL A 1 579 ? -8.776 -2.807 0.510 1.00 89.50 579 VAL A C 1
ATOM 4549 O O . VAL A 1 579 ? -8.737 -3.521 1.509 1.00 89.50 579 VAL A O 1
ATOM 4552 N N . THR A 1 580 ? -9.829 -2.038 0.248 1.00 90.56 580 THR A N 1
ATOM 4553 C CA . THR A 1 580 ? -10.845 -1.761 1.278 1.00 90.56 580 THR A CA 1
ATOM 4554 C C . THR A 1 580 ? -11.733 -2.963 1.621 1.00 90.56 580 THR A C 1
ATOM 4556 O O . THR A 1 580 ? -12.084 -3.122 2.788 1.00 90.56 580 THR A O 1
ATOM 4559 N N . HIS A 1 581 ? -12.028 -3.864 0.672 1.00 90.25 581 HIS A N 1
ATOM 4560 C CA . HIS A 1 581 ? -12.826 -5.074 0.943 1.00 90.25 581 HIS A CA 1
ATOM 4561 C C . HIS A 1 581 ? -12.168 -6.043 1.936 1.00 90.25 581 HIS A C 1
ATOM 4563 O O . HIS A 1 581 ? -12.836 -6.886 2.548 1.00 90.25 581 HIS A O 1
ATOM 4569 N N . SER A 1 582 ? -10.849 -5.946 2.103 1.00 91.00 582 SER A N 1
ATOM 4570 C CA . SER A 1 582 ? -10.103 -6.790 3.031 1.00 91.00 582 SER A CA 1
ATOM 4571 C C . SER A 1 582 ? -10.288 -6.365 4.490 1.00 91.00 582 SER A C 1
ATOM 4573 O O . SER A 1 582 ? -10.008 -7.170 5.377 1.00 91.00 582 SER A O 1
ATOM 4575 N N . MET A 1 583 ? -10.825 -5.166 4.745 1.00 95.31 583 MET A N 1
ATOM 4576 C CA . MET A 1 583 ? -11.149 -4.683 6.087 1.00 95.31 583 MET A CA 1
ATOM 4577 C C . MET A 1 583 ? -12.396 -5.368 6.639 1.00 95.31 583 MET A C 1
ATOM 4579 O O . MET A 1 583 ? -13.474 -5.336 6.035 1.00 95.31 583 MET A O 1
ATOM 4583 N N . LYS A 1 584 ? -12.259 -5.964 7.821 1.00 97.31 584 LYS A N 1
ATOM 4584 C CA . LYS A 1 584 ? -13.339 -6.659 8.523 1.00 97.31 584 LYS A CA 1
ATOM 4585 C C . LYS A 1 584 ? -13.602 -6.019 9.871 1.00 97.31 584 LYS A C 1
ATOM 4587 O O . LYS A 1 584 ? -12.752 -5.313 10.407 1.00 97.31 584 LYS A O 1
ATOM 4592 N N . VAL A 1 585 ? -14.769 -6.312 10.428 1.00 98.00 585 VAL A N 1
ATOM 4593 C CA . VAL A 1 585 ? -15.129 -5.930 11.789 1.00 98.00 585 VAL A CA 1
ATOM 4594 C C . VAL A 1 585 ? -15.570 -7.154 12.584 1.00 98.00 585 VAL A C 1
ATOM 4596 O O . VAL A 1 585 ? -16.366 -7.969 12.122 1.00 98.00 585 VAL A O 1
ATOM 4599 N N . LEU A 1 586 ? -15.047 -7.273 13.802 1.00 98.50 586 LEU A N 1
ATOM 4600 C CA . LEU A 1 586 ? -15.472 -8.230 14.812 1.00 98.50 586 LEU A CA 1
ATOM 4601 C C . LEU A 1 586 ? -16.018 -7.456 16.008 1.00 98.50 586 LEU A C 1
ATOM 4603 O O . LEU A 1 586 ? -15.267 -6.830 16.759 1.00 98.50 586 LEU A O 1
ATOM 4607 N N . ARG A 1 587 ? -17.334 -7.518 16.192 1.00 98.25 587 ARG A N 1
ATOM 4608 C CA . ARG A 1 587 ? -18.007 -6.990 17.374 1.00 98.25 587 ARG A CA 1
ATOM 4609 C C . ARG A 1 587 ? -18.121 -8.084 18.419 1.00 98.25 587 ARG A C 1
ATOM 4611 O O . ARG A 1 587 ? -18.563 -9.192 18.128 1.00 98.25 587 ARG A O 1
ATOM 4618 N N . LEU A 1 588 ? -17.755 -7.752 19.644 1.00 98.06 588 LEU A N 1
ATOM 4619 C CA . LEU A 1 588 ? -17.876 -8.602 20.812 1.00 98.06 588 LEU A CA 1
ATOM 4620 C C . LEU A 1 588 ? -18.850 -7.961 21.785 1.00 98.06 588 LEU A C 1
ATOM 4622 O O . LEU A 1 588 ? -18.818 -6.747 21.965 1.00 98.06 588 LEU A O 1
ATOM 4626 N N . SER A 1 589 ? -19.685 -8.753 22.445 1.00 96.12 589 SER A N 1
ATOM 4627 C CA . SER A 1 589 ? -20.502 -8.233 23.543 1.00 96.12 589 SER A CA 1
ATOM 4628 C C . SER A 1 589 ? -20.536 -9.189 24.721 1.00 96.12 589 SER A C 1
ATOM 4630 O O . SER A 1 589 ? -20.626 -10.416 24.552 1.00 96.12 589 SER A O 1
ATOM 4632 N N . ARG A 1 590 ? -20.453 -8.609 25.919 1.00 92.81 590 ARG A N 1
ATOM 4633 C CA . ARG A 1 590 ? -20.758 -9.290 27.172 1.00 92.81 590 ARG A CA 1
ATOM 4634 C C . ARG A 1 590 ? -22.260 -9.157 27.378 1.00 92.81 590 ARG A C 1
ATOM 4636 O O . ARG A 1 590 ? -22.784 -8.062 27.280 1.00 92.81 590 ARG A O 1
ATOM 4643 N N . LYS A 1 591 ? -22.953 -10.258 27.644 1.00 85.50 591 LYS A N 1
ATOM 4644 C CA . LYS A 1 591 ? -24.322 -10.196 28.165 1.00 85.50 591 LYS A CA 1
ATOM 4645 C C . LYS A 1 591 ? -24.255 -10.461 29.653 1.00 85.50 591 LYS A C 1
ATOM 4647 O O . LYS A 1 591 ? -23.548 -11.390 30.058 1.00 85.50 591 LYS A O 1
ATOM 4652 N N . GLU A 1 592 ? -24.961 -9.670 30.449 1.00 72.44 592 GLU A N 1
ATOM 4653 C CA . GLU A 1 592 ? -25.162 -10.003 31.852 1.00 72.44 592 GLU A CA 1
ATOM 4654 C C . GLU A 1 592 ? -25.737 -11.427 31.955 1.00 72.44 592 GLU A C 1
ATOM 4656 O O . GLU A 1 592 ? -26.617 -11.836 31.185 1.00 72.44 592 GLU A O 1
ATOM 4661 N N . ALA A 1 593 ? -25.170 -12.237 32.851 1.00 59.59 593 ALA A N 1
ATOM 4662 C CA . ALA A 1 593 ? -25.708 -13.561 33.106 1.00 59.59 593 ALA A CA 1
ATOM 4663 C C . ALA A 1 593 ? -27.075 -13.363 33.760 1.00 59.59 593 ALA A C 1
ATOM 4665 O O . ALA A 1 593 ? -27.148 -12.957 34.914 1.00 59.59 593 ALA A O 1
ATOM 4666 N N . VAL A 1 594 ? -28.151 -13.628 33.017 1.00 46.34 594 VAL A N 1
ATOM 4667 C CA . VAL A 1 594 ? -29.492 -13.687 33.600 1.00 46.34 594 VAL A CA 1
ATOM 4668 C C . VAL A 1 594 ? -29.457 -14.813 34.632 1.00 46.34 594 VAL A C 1
ATOM 4670 O O . VAL A 1 594 ? -29.388 -15.985 34.257 1.00 46.34 594 VAL A O 1
ATOM 4673 N N . GLU A 1 595 ? -29.424 -14.468 35.922 1.00 41.06 595 GLU A N 1
ATOM 4674 C CA . GLU A 1 595 ? -29.700 -15.428 36.989 1.00 41.06 595 GLU A CA 1
ATOM 4675 C C . GLU A 1 595 ? -31.115 -15.967 36.738 1.00 41.06 595 GLU A C 1
ATOM 4677 O O . GLU A 1 595 ? -32.097 -15.228 36.826 1.00 41.06 595 GLU A O 1
ATOM 4682 N N . LEU A 1 596 ? -31.194 -17.230 36.308 1.00 34.06 596 LEU A N 1
ATOM 4683 C CA . LEU A 1 596 ? -32.445 -17.962 36.101 1.00 34.06 596 LEU A CA 1
ATOM 4684 C C . LEU A 1 596 ? -33.013 -18.470 37.424 1.00 34.06 596 LEU A C 1
ATOM 4686 O O . LEU A 1 596 ? -32.224 -19.034 38.219 1.00 34.06 596 LEU A O 1
#